Protein AF-0000000083488264 (afdb_homodimer)

Solvent-accessible surface area (backbone atoms only — not comparable to full-atom values): 29928 Å² total; per-residue (Å²): 132,65,59,27,63,70,56,50,51,28,53,45,51,52,58,43,69,66,60,75,58,80,75,72,92,52,69,61,76,48,50,75,44,52,62,57,32,46,48,51,18,62,54,69,72,48,65,68,34,66,75,39,62,84,47,58,63,70,56,42,50,49,51,51,51,52,48,45,49,69,71,66,48,46,90,81,53,87,66,70,84,68,60,66,72,44,42,74,70,40,37,52,58,52,48,47,51,53,49,50,52,49,50,48,50,41,70,47,38,80,83,45,80,75,73,65,79,78,48,56,68,72,42,26,43,48,49,28,50,50,48,50,51,48,68,75,24,57,82,52,40,70,83,43,47,64,56,55,50,41,39,78,64,67,68,79,62,86,64,77,70,74,76,69,78,74,76,78,72,79,82,68,83,74,73,78,73,75,76,78,72,85,69,72,82,66,76,66,79,82,69,70,89,60,86,74,72,64,89,78,58,78,85,41,51,44,55,53,52,59,66,31,60,68,46,44,44,50,30,47,50,50,50,38,52,52,47,50,52,50,36,53,54,50,54,52,51,44,52,53,49,52,49,51,45,54,58,65,72,95,131,65,58,27,64,69,57,49,51,28,53,45,51,54,57,45,69,66,61,76,60,81,78,70,92,52,69,61,78,48,49,76,43,52,63,57,31,46,48,53,16,62,54,69,73,47,64,70,34,67,76,41,60,85,48,58,63,71,56,42,49,48,52,51,52,52,48,46,48,69,70,66,47,47,91,80,52,88,66,70,83,67,60,66,72,45,41,76,70,39,37,52,55,51,49,48,51,55,50,50,52,51,50,47,48,41,71,48,39,80,83,44,78,74,74,65,79,79,47,56,68,71,41,25,41,47,49,28,51,51,48,49,51,47,70,73,26,58,84,52,41,69,82,44,46,64,56,55,48,42,39,79,64,67,67,80,62,88,66,78,72,77,77,71,81,74,79,77,70,80,81,68,83,73,74,76,74,75,77,77,71,87,68,71,82,68,76,68,76,86,68,69,89,61,86,75,71,63,91,76,58,78,86,42,51,45,54,53,51,58,65,32,60,67,46,43,45,50,28,47,52,49,51,38,52,52,47,50,53,51,36,53,53,51,54,51,52,41,53,53,49,54,50,51,46,52,57,67,73,95

Organism: NCBI:txid38772

Sequence (500 aa):
MSLHATRASALLAWVNSLKVDNPLSALSQLRDCSVFLKIIDKVHGSEEGQSVLQQPLSEKIEFIRSFLQKHCKHKSTMESPVSIPKLLEGEELELAKVTMLLLYHASMSTKSPRDWNEFEYKIQAELATVLKFVLDNEESLNENLEFFLQKKVPLSSSSISSTSSEEQSPVFSRQHKREVRFLELQKIASSSSMNSFLPGSPVSPMGDIMQTPQFQLRRLKKQLADERENRDELELELTENRKLITEKGQMSLHATRASALLAWVNSLKVDNPLSALSQLRDCSVFLKIIDKVHGSEEGQSVLQQPLSEKIEFIRSFLQKHCKHKSTMESPVSIPKLLEGEELELAKVTMLLLYHASMSTKSPRDWNEFEYKIQAELATVLKFVLDNEESLNENLEFFLQKKVPLSSSSISSTSSEEQSPVFSRQHKREVRFLELQKIASSSSMNSFLPGSPVSPMGDIMQTPQFQLRRLKKQLADERENRDELELELTENRKLITEKGQ

Radius of gyration: 28.64 Å; Cα contacts (8 Å, |Δi|>4): 451; chains: 2; bounding box: 101×76×54 Å

Nearest PDB structures (foldseek):
  6qja-assembly1_A  TM=9.517E-01  e=1.458E-13  Homo sapiens
  6qja-assembly2_B  TM=9.426E-01  e=5.459E-13  Homo sapiens
  6qja-assembly4_D  TM=8.830E-01  e=1.008E-12  Homo sapiens
  6qja-assembly3_C  TM=9.355E-01  e=1.064E-11  Homo sapiens
  6qja-assembly1_A  TM=9.522E-01  e=2.039E-13  Homo sapiens

InterPro domains:
  IPR036872 CH domain superfamily [G3DSA:1.10.418.10] (7-138)
  IPR048724 Nuclear mitotic apparatus protein 1, N-term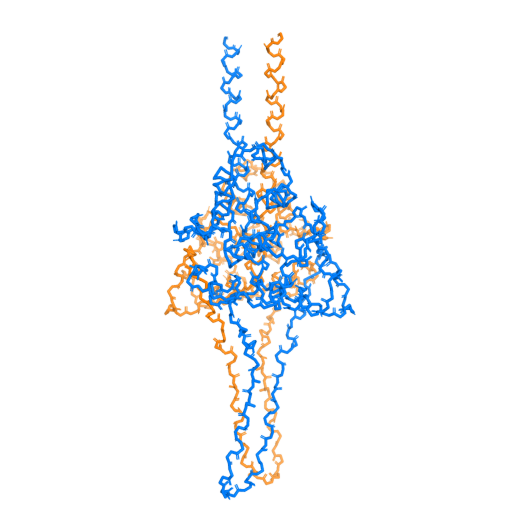inal hook domain [PF21670] (6-152)
  IPR048724 Nuclear mitotic apparatus protein 1, N-terminal hook domain [cd22224] (6-150)
  IPR051841 Microtubule and Golgi organization protein [PTHR18902] (95-248)

Foldseek 3Di:
DDFDPLLFVLLLVVLVVLVLDPRDDGLLVCLLVLSVLSLVCSLVVHCPSVVCNPPHSLSSVVVLQVVLCVQLADPPDPDGLADSVCSNVSPSLRSSSSSLSSLLSSLLGPVDDDDLVVDDQSSQLSNLVSNVVCLVQSVPCNVCVSVPRHDPPPPPPPPPVPPPPDDDDDPPPPPPPPPPPPPPDPDPDPDDDDPCPPPPDPCRSNNVSCPDPSNVVVSVVSVVVVVVVVVVVVVVVVVVVVVVVVVVVD/DDFDPLLFVLLLVVLVVLVLDPRDDGLLVCLLVLSVLSLVCSLVVHCPSVVCNPPHSLSSLVVLQVVLCVQLADPPDPDGLADSVCSNVSPSLRSSSSSLSSLLSSLLGPVDDDDLVVDDQSSLLSNLVSNVVCLVQSVPCNVCVSVPRHDPPPPPPPPPPPPCPPDDDDPPPPPPPPPPPPPDDPPDDPDDDDPPPPPPDDCRSNNVSCPDPSNVVVSVVSVVVVVVVVVVVVVVVVVVVVVVVVVVVD

pLDDT: mean 77.15, std 24.98, range [21.38, 98.06]

Structure (mmCIF, N/CA/C/O backbone):
data_AF-0000000083488264-model_v1
#
loop_
_entity.id
_entity.type
_entity.pdbx_description
1 polymer 'Nuclear mitotic apparatus protein 1 N-terminal hook domain-containing protein'
#
loop_
_atom_site.group_PDB
_atom_site.id
_atom_site.type_symbol
_atom_site.label_atom_id
_atom_site.label_alt_id
_atom_site.label_comp_id
_atom_site.label_asym_id
_atom_site.label_entity_id
_atom_site.label_seq_id
_atom_site.pdbx_PDB_ins_code
_atom_site.Cartn_x
_atom_site.Cartn_y
_atom_site.Cartn_z
_atom_site.occupancy
_atom_site.B_iso_or_equiv
_atom_site.auth_seq_id
_atom_site.auth_comp_id
_atom_site.auth_asym_id
_atom_site.auth_atom_id
_atom_site.pdbx_PDB_model_num
ATOM 1 N N . MET A 1 1 ? -11.328 -36.156 -9.07 1 55.62 1 MET A N 1
ATOM 2 C CA . MET A 1 1 ? -12.375 -35.219 -9.461 1 55.62 1 MET A CA 1
ATOM 3 C C . MET A 1 1 ? -11.812 -34.125 -10.367 1 55.62 1 MET A C 1
ATOM 5 O O . MET A 1 1 ? -10.656 -33.719 -10.227 1 55.62 1 MET A O 1
ATOM 9 N N . SER A 1 2 ? -12.438 -33.906 -11.555 1 75.88 2 SER A N 1
ATOM 10 C CA . SER A 1 2 ? -11.875 -33.344 -12.773 1 75.88 2 SER A CA 1
ATOM 11 C C . SER A 1 2 ? -11.93 -31.812 -12.75 1 75.88 2 SER A C 1
ATOM 13 O O . SER A 1 2 ? -12.789 -31.234 -12.086 1 75.88 2 SER A O 1
ATOM 15 N N . LEU A 1 3 ? -10.953 -31.219 -13.016 1 81.94 3 LEU A N 1
ATOM 16 C CA . LEU A 1 3 ? -10.789 -29.766 -13.195 1 81.94 3 LEU A CA 1
ATOM 17 C C . LEU A 1 3 ? -11.797 -29.234 -14.211 1 81.94 3 LEU A C 1
ATOM 19 O O . LEU A 1 3 ? -12.047 -29.875 -15.242 1 81.94 3 LEU A O 1
ATOM 23 N N . HIS A 1 4 ? -12.555 -28.219 -13.742 1 88.06 4 HIS A N 1
ATOM 24 C CA . HIS A 1 4 ? -13.5 -27.594 -14.664 1 88.06 4 HIS A CA 1
ATOM 25 C C . HIS A 1 4 ? -12.805 -27.156 -15.953 1 88.06 4 HIS A C 1
ATOM 27 O O . HIS A 1 4 ? -11.781 -26.469 -15.906 1 88.06 4 HIS A O 1
ATOM 33 N N . ALA A 1 5 ? -13.367 -27.516 -17.031 1 89.31 5 ALA A N 1
ATOM 34 C CA . ALA A 1 5 ? -12.719 -27.359 -18.344 1 89.31 5 ALA A CA 1
ATOM 35 C C . ALA A 1 5 ? -12.461 -25.891 -18.641 1 89.31 5 ALA A C 1
ATOM 37 O O . ALA A 1 5 ? -11.391 -25.531 -19.141 1 89.31 5 ALA A O 1
ATOM 38 N N . THR A 1 6 ? -13.453 -25.031 -18.406 1 91.5 6 THR A N 1
ATOM 39 C CA . THR A 1 6 ? -13.312 -23.609 -18.703 1 91.5 6 THR A CA 1
ATOM 40 C C . THR A 1 6 ? -12.203 -22.984 -17.859 1 91.5 6 THR A C 1
ATOM 42 O O . THR A 1 6 ? -11.422 -22.172 -18.359 1 91.5 6 THR A O 1
ATOM 45 N N . ARG A 1 7 ? -12.156 -23.375 -16.656 1 93.31 7 ARG A N 1
ATOM 46 C CA . ARG A 1 7 ? -11.109 -22.875 -15.773 1 93.31 7 ARG A CA 1
ATOM 47 C C . ARG A 1 7 ? -9.734 -23.359 -16.219 1 93.31 7 ARG A C 1
ATOM 49 O O . ARG A 1 7 ? -8.781 -22.578 -16.281 1 93.31 7 ARG A O 1
ATOM 56 N N . ALA A 1 8 ? -9.734 -24.641 -16.562 1 94.31 8 ALA A N 1
ATOM 57 C CA . ALA A 1 8 ? -8.477 -25.203 -17.047 1 94.31 8 ALA A CA 1
ATOM 58 C C . ALA A 1 8 ? -7.984 -24.453 -18.281 1 94.31 8 ALA A C 1
ATOM 60 O O . ALA A 1 8 ? -6.801 -24.125 -18.391 1 94.31 8 ALA A O 1
ATOM 61 N N . SER A 1 9 ? -8.898 -24.219 -19.172 1 95 9 SER A N 1
ATOM 62 C CA . SER A 1 9 ? -8.555 -23.531 -20.406 1 95 9 SER A CA 1
ATOM 63 C C . SER A 1 9 ? -8.039 -22.125 -20.141 1 95 9 SER A C 1
ATOM 65 O O . SER A 1 9 ? -7.078 -21.672 -20.781 1 95 9 SER A O 1
ATOM 67 N N . ALA A 1 10 ? -8.688 -21.391 -19.266 1 96.31 10 ALA A N 1
ATOM 68 C CA . ALA A 1 10 ? -8.273 -20.031 -18.938 1 96.31 10 ALA A CA 1
ATOM 69 C C . ALA A 1 10 ? -6.883 -20.016 -18.297 1 96.31 10 ALA A C 1
ATOM 71 O O . ALA A 1 10 ? -6.043 -19.188 -18.656 1 96.31 10 ALA A O 1
ATOM 72 N N . LEU A 1 11 ? -6.66 -20.922 -17.359 1 97.38 11 LEU A N 1
ATOM 73 C CA . LEU A 1 11 ? -5.359 -21.016 -16.719 1 97.38 11 LEU A CA 1
ATOM 74 C C . LEU A 1 11 ? -4.266 -21.328 -17.734 1 97.38 11 LEU A C 1
ATOM 76 O O . LEU A 1 11 ? -3.188 -20.734 -17.703 1 97.38 11 LEU A O 1
ATOM 80 N N . LEU A 1 12 ? -4.594 -22.266 -18.594 1 97.5 12 LEU A N 1
ATOM 81 C CA . LEU A 1 12 ? -3.643 -22.641 -19.641 1 97.5 12 LEU A CA 1
ATOM 82 C C . LEU A 1 12 ? -3.328 -21.453 -20.547 1 97.5 12 LEU A C 1
ATOM 84 O O . LEU A 1 12 ? -2.174 -21.234 -20.922 1 97.5 12 LEU A O 1
ATOM 88 N N . ALA A 1 13 ? -4.336 -20.719 -20.922 1 96.94 13 ALA A N 1
ATOM 89 C CA . ALA A 1 13 ? -4.137 -19.516 -21.75 1 96.94 13 ALA A CA 1
ATOM 90 C C . ALA A 1 13 ? -3.172 -18.547 -21.078 1 96.94 13 ALA A C 1
ATOM 92 O O . ALA A 1 13 ? -2.316 -17.953 -21.734 1 96.94 13 ALA A O 1
ATOM 93 N N . TRP A 1 14 ? -3.326 -18.359 -19.797 1 96.69 14 TRP A N 1
ATOM 94 C CA . TRP A 1 14 ? -2.426 -17.484 -19.062 1 96.69 14 TRP A CA 1
ATOM 95 C C . TRP A 1 14 ? -0.993 -18 -19.109 1 96.69 14 TRP A C 1
ATOM 97 O O . TRP A 1 14 ? -0.066 -17.234 -19.422 1 96.69 14 TRP A O 1
ATOM 107 N N . VAL A 1 15 ? -0.815 -19.281 -18.844 1 97.31 15 VAL A N 1
ATOM 108 C CA . VAL A 1 15 ? 0.515 -19.875 -18.844 1 97.31 15 VAL A CA 1
ATOM 109 C C . VAL A 1 15 ? 1.169 -19.656 -20.219 1 97.31 15 VAL A C 1
ATOM 111 O O . VAL A 1 15 ? 2.311 -19.188 -20.297 1 97.31 15 VAL A O 1
ATOM 114 N N . ASN A 1 16 ? 0.429 -19.953 -21.266 1 97 16 ASN A N 1
ATOM 115 C CA . ASN A 1 16 ? 0.958 -19.828 -22.609 1 97 16 ASN A CA 1
ATOM 116 C C . ASN A 1 16 ? 1.268 -18.391 -22.969 1 97 16 ASN A C 1
ATOM 118 O O . ASN A 1 16 ? 2.186 -18.109 -23.75 1 97 16 ASN A O 1
ATOM 122 N N . SER A 1 17 ? 0.554 -17.469 -22.438 1 95.12 17 SER A N 1
ATOM 123 C CA . SER A 1 17 ? 0.74 -16.047 -22.734 1 95.12 17 SER A CA 1
ATOM 124 C C . SER A 1 17 ? 2.08 -15.539 -22.219 1 95.12 17 SER A C 1
ATOM 126 O O . SER A 1 17 ? 2.58 -14.508 -22.672 1 95.12 17 SER A O 1
ATOM 128 N N . LEU A 1 18 ? 2.635 -16.156 -21.188 1 94 18 LEU A N 1
ATOM 129 C CA . LEU A 1 18 ? 3.895 -15.727 -20.594 1 94 18 LEU A CA 1
ATOM 130 C C . LEU A 1 18 ? 5.07 -16.047 -21.5 1 94 18 LEU A C 1
ATOM 132 O O . LEU A 1 18 ? 6.164 -15.508 -21.328 1 94 18 LEU A O 1
ATOM 136 N N . LYS A 1 19 ? 4.883 -17 -22.453 1 94.62 19 LYS A N 1
ATOM 137 C CA . LYS A 1 19 ? 5.848 -17.359 -23.484 1 94.62 19 LYS A CA 1
ATOM 138 C C . LYS A 1 19 ? 7.184 -17.781 -22.875 1 94.62 19 LYS A C 1
ATOM 140 O O . LYS A 1 19 ? 8.242 -17.391 -23.359 1 94.62 19 LYS A O 1
ATOM 145 N N . VAL A 1 20 ? 7.074 -18.51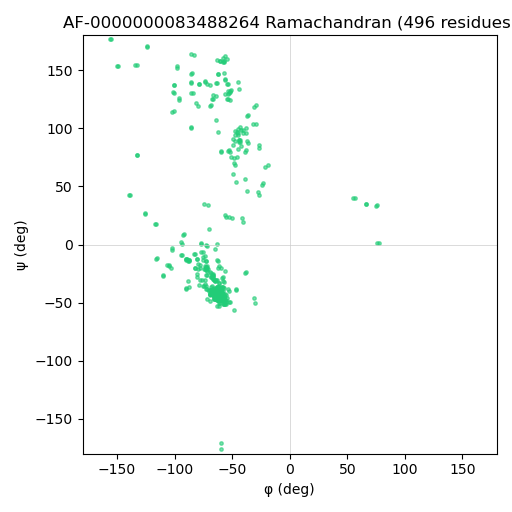6 -21.781 1 95.38 20 VAL A N 1
ATOM 146 C CA . VAL A 1 20 ? 8.289 -18.953 -21.094 1 95.38 20 VAL A CA 1
ATOM 147 C C . VAL A 1 20 ? 8.75 -20.297 -21.656 1 95.38 20 VAL A C 1
ATOM 149 O O . VAL A 1 20 ? 9.867 -20.734 -21.391 1 95.38 20 VAL A O 1
ATOM 152 N N . ASP A 1 21 ? 8 -20.984 -22.406 1 96.31 21 ASP A N 1
ATOM 153 C CA . ASP A 1 21 ? 8.266 -22.25 -23.062 1 96.31 21 ASP A CA 1
ATOM 154 C C . ASP A 1 21 ? 7.371 -22.438 -24.281 1 96.31 21 ASP A C 1
ATOM 156 O O . ASP A 1 21 ? 6.555 -21.562 -24.594 1 96.31 21 ASP A O 1
ATOM 160 N N . ASN A 1 22 ? 7.562 -23.547 -25.031 1 96.81 22 ASN A N 1
ATOM 161 C CA . ASN A 1 22 ? 6.637 -23.859 -26.109 1 96.81 22 ASN A CA 1
ATOM 162 C C . ASN A 1 22 ? 5.199 -23.953 -25.594 1 96.81 22 ASN A C 1
ATOM 164 O O . ASN A 1 22 ? 4.957 -24.391 -24.469 1 96.81 22 ASN A O 1
ATOM 168 N N . PRO A 1 23 ? 4.285 -23.469 -26.391 1 97.25 23 PRO A N 1
ATOM 169 C CA . PRO A 1 23 ? 2.883 -23.5 -25.969 1 97.25 23 PRO A CA 1
ATOM 170 C C . PRO A 1 23 ? 2.422 -24.906 -25.562 1 97.25 23 PRO A C 1
ATOM 172 O O . PRO A 1 23 ? 2.775 -25.891 -26.219 1 97.25 23 PRO A O 1
ATOM 175 N N . LEU A 1 24 ? 1.702 -24.891 -24.531 1 97.75 24 LEU A N 1
ATOM 176 C CA . LEU A 1 24 ? 1.146 -26.141 -24.016 1 97.75 24 LEU A CA 1
ATOM 177 C C . LEU A 1 24 ? -0.295 -26.328 -24.484 1 97.75 24 LEU A C 1
ATOM 179 O O . LEU A 1 24 ? -0.987 -25.359 -24.781 1 97.75 24 LEU A O 1
ATOM 183 N N . SER A 1 25 ? -0.739 -27.594 -24.562 1 96.81 25 SER A N 1
ATOM 184 C CA . SER A 1 25 ? -2.104 -27.891 -24.984 1 96.81 25 SER A CA 1
ATOM 185 C C . SER A 1 25 ? -2.955 -28.344 -23.797 1 96.81 25 SER A C 1
ATOM 187 O O . SER A 1 25 ? -4.184 -28.375 -23.891 1 96.81 25 SER A O 1
ATOM 189 N N . ALA A 1 26 ? -2.311 -28.734 -22.719 1 96.19 26 ALA A N 1
ATOM 190 C CA . ALA A 1 26 ? -3.004 -29.203 -21.531 1 96.19 26 ALA A CA 1
ATOM 191 C C . ALA A 1 26 ? -2.201 -28.875 -20.266 1 96.19 26 ALA A C 1
ATOM 193 O O . ALA A 1 26 ? -0.971 -28.812 -20.312 1 96.19 26 ALA A O 1
ATOM 194 N N . LEU A 1 27 ? -2.904 -28.734 -19.125 1 96.5 27 LEU A N 1
ATOM 195 C CA . LEU A 1 27 ? -2.242 -28.438 -17.859 1 96.5 27 LEU A CA 1
ATOM 196 C C . LEU A 1 27 ? -1.378 -29.594 -17.406 1 96.5 27 LEU A C 1
ATOM 198 O O . LEU A 1 27 ? -0.384 -29.406 -16.703 1 96.5 27 LEU A O 1
ATOM 202 N N . SER A 1 28 ? -1.762 -30.812 -17.844 1 95.94 28 SER A N 1
ATOM 203 C CA . SER A 1 28 ? -1.017 -32 -17.469 1 95.94 28 SER A CA 1
ATOM 204 C C . SER A 1 28 ? 0.43 -31.938 -17.938 1 95.94 28 SER A C 1
ATOM 206 O O . SER A 1 28 ? 1.304 -32.625 -17.406 1 95.94 28 SER A O 1
ATOM 208 N N . GLN A 1 29 ? 0.697 -31.078 -18.938 1 97.12 29 GLN A N 1
ATOM 209 C CA . GLN A 1 29 ? 2.041 -30.953 -19.484 1 97.12 29 GLN A CA 1
ATOM 210 C C . GLN A 1 29 ? 2.941 -30.141 -18.562 1 97.12 29 GLN A C 1
ATOM 212 O O . GLN A 1 29 ? 4.141 -30.016 -18.812 1 97.12 29 GLN A O 1
ATOM 217 N N . LEU A 1 30 ? 2.348 -29.703 -17.406 1 98 30 LEU A N 1
ATOM 218 C CA . LEU A 1 30 ? 3.121 -28.969 -16.422 1 98 30 LEU A CA 1
ATOM 219 C C . LEU A 1 30 ? 3.695 -29.922 -15.367 1 98 30 LEU A C 1
ATOM 221 O O . LEU A 1 30 ? 4.316 -29.484 -14.398 1 98 30 LEU A O 1
ATOM 225 N N . ARG A 1 31 ? 3.592 -31.219 -15.539 1 96.44 31 ARG A N 1
ATOM 226 C CA . ARG A 1 31 ? 3.863 -32.219 -14.523 1 96.44 31 ARG A CA 1
ATOM 227 C C . ARG A 1 31 ? 5.348 -32.281 -14.172 1 96.44 31 ARG A C 1
ATOM 229 O O . ARG A 1 31 ? 5.719 -32.688 -13.078 1 96.44 31 ARG A O 1
ATOM 236 N N . ASP A 1 32 ? 6.219 -31.922 -15.117 1 96.31 32 ASP A N 1
ATOM 237 C CA . ASP A 1 32 ? 7.637 -31.969 -14.781 1 96.31 32 ASP A CA 1
ATOM 238 C C . ASP A 1 32 ? 8.07 -30.703 -14.031 1 96.31 32 ASP A C 1
ATOM 240 O O . ASP A 1 32 ? 9.227 -30.578 -13.648 1 96.31 32 ASP A O 1
ATOM 244 N N . CYS A 1 33 ? 7.223 -29.625 -13.891 1 97.62 33 CYS A N 1
ATOM 245 C CA . CYS A 1 33 ? 7.336 -28.438 -13.039 1 97.62 33 CYS A CA 1
ATOM 246 C C . CYS A 1 33 ? 8.352 -27.453 -13.609 1 97.62 33 CYS A C 1
ATOM 248 O O . CYS A 1 33 ? 8.609 -26.422 -13.008 1 97.62 33 CYS A O 1
ATOM 250 N N . SER A 1 34 ? 8.922 -27.781 -14.734 1 97.38 34 SER A N 1
ATOM 251 C CA . SER A 1 34 ? 9.922 -26.891 -15.312 1 97.38 34 SER A CA 1
ATOM 252 C C . SER A 1 34 ? 9.312 -25.547 -15.695 1 97.38 34 SER A C 1
ATOM 254 O O . SER A 1 34 ? 9.898 -24.5 -15.43 1 97.38 34 SER A O 1
ATOM 256 N N . VAL A 1 35 ? 8.164 -25.609 -16.297 1 97.81 35 VAL A N 1
ATOM 257 C CA . VAL A 1 35 ? 7.496 -24.391 -16.734 1 97.81 35 VAL A CA 1
ATOM 258 C C . VAL A 1 35 ? 7.18 -23.516 -15.516 1 97.81 35 VAL A C 1
ATOM 260 O O . VAL A 1 35 ? 7.297 -22.281 -15.586 1 97.81 35 VAL A O 1
ATOM 263 N N . PHE A 1 36 ? 6.77 -24.109 -14.375 1 98.06 36 PHE A N 1
ATOM 264 C CA . PHE A 1 36 ? 6.504 -23.344 -13.164 1 98.06 36 PHE A CA 1
ATOM 265 C C . PHE A 1 36 ? 7.742 -22.562 -12.734 1 98.06 36 PHE A C 1
ATOM 267 O O . PHE A 1 36 ? 7.645 -21.406 -12.328 1 98.06 36 PHE A O 1
ATOM 274 N N . LEU A 1 37 ? 8.875 -23.172 -12.789 1 97.62 37 LEU A N 1
ATOM 275 C CA . LEU A 1 37 ? 10.117 -22.531 -12.398 1 97.62 37 LEU A CA 1
ATOM 276 C C . LEU A 1 37 ? 10.414 -21.328 -13.297 1 97.62 37 LEU A C 1
ATOM 278 O O . LEU A 1 37 ? 10.82 -20.266 -12.82 1 97.62 37 LEU A O 1
ATOM 282 N N . LYS A 1 38 ? 10.203 -21.562 -14.555 1 96.69 38 LYS A N 1
ATOM 283 C CA . LYS A 1 38 ? 10.43 -20.469 -15.508 1 96.69 38 LYS A CA 1
ATOM 284 C C . LYS A 1 38 ? 9.461 -19.312 -15.266 1 96.69 38 LYS A C 1
ATOM 286 O O . LYS A 1 38 ? 9.836 -18.156 -15.406 1 96.69 38 LYS A O 1
ATOM 291 N N . ILE A 1 39 ? 8.219 -19.641 -14.93 1 95.69 39 ILE A N 1
ATOM 292 C CA . ILE A 1 39 ? 7.227 -18.625 -14.609 1 95.69 39 ILE A CA 1
ATOM 293 C C . ILE A 1 39 ? 7.68 -17.828 -13.383 1 95.69 39 ILE A C 1
ATOM 295 O O . ILE A 1 39 ? 7.617 -16.594 -13.375 1 95.69 39 ILE A O 1
ATOM 299 N N . ILE A 1 40 ? 8.086 -18.516 -12.352 1 94.56 40 ILE A N 1
ATOM 300 C CA . ILE A 1 40 ? 8.539 -17.875 -11.117 1 94.56 40 ILE A CA 1
ATOM 301 C C . ILE A 1 40 ? 9.688 -16.922 -11.422 1 94.56 40 ILE A C 1
ATOM 303 O O . ILE A 1 40 ? 9.703 -15.781 -10.938 1 94.56 40 ILE A O 1
ATOM 307 N N . ASP A 1 41 ? 10.609 -17.375 -12.242 1 93.31 41 ASP A N 1
ATOM 308 C CA . ASP A 1 41 ? 11.742 -16.531 -12.617 1 93.31 41 ASP A CA 1
ATOM 309 C C . ASP A 1 41 ? 11.281 -15.273 -13.344 1 93.31 41 ASP A C 1
ATOM 311 O O . ASP A 1 41 ? 11.773 -14.172 -13.07 1 93.31 41 ASP A O 1
ATOM 315 N N . LYS A 1 42 ? 10.352 -15.461 -14.234 1 90.62 42 LYS A N 1
ATOM 316 C CA . LYS A 1 42 ? 9.852 -14.336 -15.023 1 90.62 42 LYS A CA 1
ATOM 317 C C . LYS A 1 42 ? 9.125 -13.328 -14.133 1 90.62 42 LYS A C 1
ATOM 319 O O . LYS A 1 42 ? 9.352 -12.125 -14.242 1 90.62 42 LYS A O 1
ATOM 324 N N . VAL A 1 43 ? 8.258 -13.828 -13.289 1 87.19 43 VAL A N 1
ATOM 325 C CA . VAL A 1 43 ? 7.406 -12.984 -12.453 1 87.19 43 VAL A CA 1
ATOM 326 C C . VAL A 1 43 ? 8.266 -12.258 -11.422 1 87.19 43 VAL A C 1
ATOM 328 O O . VAL A 1 43 ? 8.016 -11.086 -11.109 1 87.19 43 VAL A O 1
ATOM 331 N N . HIS A 1 44 ? 9.188 -12.844 -10.852 1 84 44 HIS A N 1
ATOM 332 C CA . HIS A 1 44 ? 10.023 -12.281 -9.797 1 84 44 HIS A CA 1
ATOM 333 C C . HIS A 1 44 ? 11.227 -11.547 -10.375 1 84 44 HIS A C 1
ATOM 335 O O . HIS A 1 44 ? 11.883 -10.766 -9.68 1 84 44 HIS A O 1
ATOM 341 N N . GLY A 1 45 ? 11.516 -11.742 -11.633 1 82.12 45 GLY A N 1
ATOM 342 C CA . GLY A 1 45 ? 12.703 -11.148 -12.219 1 82.12 45 GLY A CA 1
ATOM 343 C C . GLY A 1 45 ? 13.992 -11.711 -11.641 1 82.12 45 GLY A C 1
ATOM 344 O O . GLY A 1 45 ? 14.906 -10.953 -11.297 1 82.12 45 GLY A O 1
ATOM 345 N N . SER A 1 46 ? 13.922 -12.938 -11.352 1 83.69 46 SER A N 1
ATOM 346 C CA . SER A 1 46 ? 15.086 -13.617 -10.781 1 83.69 46 SER A CA 1
ATOM 347 C C . SER A 1 46 ? 15.477 -14.836 -11.617 1 83.69 46 SER A C 1
ATOM 349 O O . SER A 1 46 ? 14.789 -15.188 -12.57 1 83.69 46 SER A O 1
ATOM 351 N N . GLU A 1 47 ? 16.656 -15.398 -11.281 1 89.25 47 GLU A N 1
ATOM 352 C CA . GLU A 1 47 ? 17.109 -16.625 -11.945 1 89.25 47 GLU A CA 1
ATOM 353 C C . GLU A 1 47 ? 17.219 -17.781 -10.961 1 89.25 47 GLU A C 1
ATOM 355 O O . GLU A 1 47 ? 17.891 -18.781 -11.242 1 89.25 47 GLU A O 1
ATOM 360 N N . GLU A 1 48 ? 16.656 -17.656 -9.945 1 87.19 48 GLU A N 1
ATOM 361 C CA . GLU A 1 48 ? 16.75 -18.672 -8.906 1 87.19 48 GLU A CA 1
ATOM 362 C C . GLU A 1 48 ? 16.172 -20.016 -9.383 1 87.19 48 GLU A C 1
ATOM 364 O O . GLU A 1 48 ? 16.672 -21.078 -9.031 1 87.19 48 GLU A O 1
ATOM 369 N N . GLY A 1 49 ? 15.148 -19.953 -10.148 1 90.19 49 GLY A N 1
ATOM 370 C CA . GLY A 1 49 ? 14.531 -21.156 -10.664 1 90.19 49 GLY A CA 1
ATOM 371 C C . GLY A 1 49 ? 15.422 -21.922 -11.633 1 90.19 49 GLY A C 1
ATOM 372 O O . GLY A 1 49 ? 15.328 -23.141 -11.75 1 90.19 49 GLY A O 1
ATOM 373 N N . GLN A 1 50 ? 16.297 -21.188 -12.359 1 90.62 50 GLN A N 1
ATOM 374 C CA . GLN A 1 50 ? 17.188 -21.797 -13.336 1 90.62 50 GLN A CA 1
ATOM 375 C C . GLN A 1 50 ? 18.156 -22.766 -12.672 1 90.62 50 GLN A C 1
ATOM 377 O O . GLN A 1 50 ? 18.516 -23.797 -13.25 1 90.62 50 GLN A O 1
ATOM 382 N N . SER A 1 51 ? 18.484 -22.469 -11.422 1 91.06 51 SER A N 1
ATOM 383 C CA . SER A 1 51 ? 19.438 -23.312 -10.703 1 91.06 51 SER A CA 1
ATOM 384 C C . SER A 1 51 ? 18.797 -24.641 -10.32 1 91.06 51 SER A C 1
ATOM 386 O O . SER A 1 51 ? 19.516 -25.625 -10.109 1 91.06 51 SER A O 1
ATOM 388 N N . VAL A 1 52 ? 17.516 -24.688 -10.258 1 95.5 52 VAL A N 1
ATOM 389 C CA . VAL A 1 52 ? 16.797 -25.875 -9.805 1 95.5 52 VAL A CA 1
ATOM 390 C C . VAL A 1 52 ? 16.234 -26.625 -11.008 1 95.5 52 VAL A C 1
ATOM 392 O O . VAL A 1 52 ? 15.766 -27.766 -10.875 1 95.5 52 VAL A O 1
ATOM 395 N N . LEU A 1 53 ? 16.344 -26.156 -12.195 1 94.62 53 LEU A N 1
ATOM 396 C CA . LEU A 1 53 ? 15.742 -26.719 -13.398 1 94.62 53 LEU A CA 1
ATOM 397 C C . LEU A 1 53 ? 16.328 -28.078 -13.703 1 94.62 53 LEU A C 1
ATOM 399 O O . LEU A 1 53 ? 15.633 -28.969 -14.219 1 94.62 53 LEU A O 1
ATOM 403 N N . GLN A 1 54 ? 17.656 -28.328 -13.344 1 93.5 54 GLN A N 1
ATOM 404 C CA . GLN A 1 54 ? 18.328 -29.578 -13.664 1 93.5 54 GLN A CA 1
ATOM 405 C C . GLN A 1 54 ? 18.234 -30.562 -12.508 1 93.5 54 GLN A C 1
ATOM 407 O O . GLN A 1 54 ? 18.688 -31.703 -12.617 1 93.5 54 GLN A O 1
ATOM 412 N N . GLN A 1 55 ? 17.562 -30.219 -11.453 1 95.56 55 GLN A N 1
ATOM 413 C CA . GLN A 1 55 ? 17.422 -31.062 -10.273 1 95.56 55 GLN A CA 1
ATOM 414 C C . GLN A 1 55 ? 16.266 -32.031 -10.438 1 95.56 55 GLN A C 1
ATOM 416 O O . GLN A 1 55 ? 15.438 -31.891 -11.336 1 95.56 55 GLN A O 1
ATOM 421 N N . PRO A 1 56 ? 16.266 -33.062 -9.578 1 96.81 56 PRO A N 1
ATOM 422 C CA . PRO A 1 56 ? 15.156 -34 -9.609 1 96.81 56 PRO A CA 1
ATOM 423 C C . PRO A 1 56 ? 13.812 -33.344 -9.312 1 96.81 56 PRO A C 1
ATOM 425 O O . PRO A 1 56 ? 13.773 -32.25 -8.734 1 96.81 56 PRO A O 1
ATOM 428 N N . LEU A 1 57 ? 12.75 -34 -9.766 1 97.44 57 LEU A N 1
ATOM 429 C CA . LEU A 1 57 ? 11.398 -33.469 -9.633 1 97.44 57 LEU A CA 1
ATOM 430 C C . LEU A 1 57 ? 11.094 -33.094 -8.188 1 97.44 57 LEU A C 1
ATOM 432 O O . LEU A 1 57 ? 10.438 -32.094 -7.918 1 97.44 57 LEU A O 1
ATOM 436 N N . SER A 1 58 ? 11.539 -33.906 -7.254 1 96.75 58 SER A N 1
ATOM 437 C CA . SER A 1 58 ? 11.281 -33.656 -5.836 1 96.75 58 SER A CA 1
ATOM 438 C C . SER A 1 58 ? 11.852 -32.312 -5.398 1 96.75 58 SER A C 1
ATOM 440 O O . SER A 1 58 ? 11.219 -31.594 -4.633 1 96.75 58 SER A O 1
ATOM 442 N N . GLU A 1 59 ? 12.969 -31.969 -5.855 1 96.69 59 GLU A N 1
ATOM 443 C CA . GLU A 1 59 ? 13.602 -30.688 -5.512 1 96.69 59 GLU A CA 1
ATOM 444 C C . GLU A 1 59 ? 12.891 -29.516 -6.18 1 96.69 59 GLU A C 1
ATOM 446 O O . GLU A 1 59 ? 12.766 -28.438 -5.59 1 96.69 59 GLU A O 1
ATOM 451 N N . LYS A 1 60 ? 12.461 -29.719 -7.395 1 97.62 60 LYS A N 1
ATOM 452 C CA . LYS A 1 60 ? 11.703 -28.688 -8.094 1 97.62 60 LYS A CA 1
ATOM 453 C C . LYS A 1 60 ? 10.414 -28.359 -7.344 1 97.62 60 LYS A C 1
ATOM 455 O O . LYS A 1 60 ? 10.102 -27.188 -7.133 1 97.62 60 LYS A O 1
ATOM 460 N N . ILE A 1 61 ? 9.742 -29.375 -6.902 1 97.31 61 ILE A N 1
ATOM 461 C CA . ILE A 1 61 ? 8.477 -29.203 -6.199 1 97.31 61 ILE A CA 1
ATOM 462 C C . ILE A 1 61 ? 8.711 -28.5 -4.871 1 97.31 61 ILE A C 1
ATOM 464 O O . ILE A 1 61 ? 7.93 -27.625 -4.488 1 97.31 61 ILE A O 1
ATOM 468 N N . GLU A 1 62 ? 9.773 -28.859 -4.246 1 95.5 62 GLU A N 1
ATOM 469 C CA . GLU A 1 62 ? 10.094 -28.203 -2.98 1 95.5 62 GLU A CA 1
ATOM 470 C C . GLU A 1 62 ? 10.367 -26.719 -3.189 1 95.5 62 GLU A C 1
ATOM 472 O O . GLU A 1 62 ? 9.961 -25.875 -2.377 1 95.5 62 GLU A O 1
ATOM 477 N N . PHE A 1 63 ? 11.047 -26.422 -4.141 1 95.56 63 PHE A N 1
ATOM 478 C CA . PHE A 1 63 ? 11.305 -25.016 -4.469 1 95.56 63 PHE A CA 1
ATOM 479 C C . PHE A 1 63 ? 10 -24.266 -4.695 1 95.56 63 PHE A C 1
ATOM 481 O O . PHE A 1 63 ? 9.812 -23.172 -4.164 1 95.56 63 PHE A O 1
ATOM 488 N N . ILE A 1 64 ? 9.148 -24.859 -5.484 1 95.44 64 ILE A N 1
ATOM 489 C CA . ILE A 1 64 ? 7.863 -24.25 -5.812 1 95.44 64 ILE A CA 1
ATOM 490 C C . ILE A 1 64 ? 7.039 -24.062 -4.543 1 95.44 64 ILE A C 1
ATOM 492 O O . ILE A 1 64 ? 6.473 -23 -4.312 1 95.44 64 ILE A O 1
ATOM 496 N N . ARG A 1 65 ? 6.988 -25.125 -3.764 1 93 65 ARG A N 1
ATOM 497 C CA . ARG A 1 65 ? 6.254 -25.062 -2.506 1 93 65 ARG A CA 1
ATOM 498 C C . ARG A 1 65 ? 6.777 -23.938 -1.619 1 93 65 ARG A C 1
ATOM 500 O O . ARG A 1 65 ? 5.992 -23.172 -1.056 1 93 65 ARG A O 1
ATOM 507 N N . SER A 1 66 ? 8.031 -23.797 -1.49 1 90.12 66 SER A N 1
ATOM 508 C CA . SER A 1 66 ? 8.648 -22.766 -0.663 1 90.12 66 SER A CA 1
ATOM 509 C C . SER A 1 66 ? 8.336 -21.375 -1.192 1 90.12 66 SER A C 1
ATOM 511 O O . SER A 1 66 ? 8.062 -20.453 -0.416 1 90.12 66 SER A O 1
ATOM 513 N N . PHE A 1 67 ? 8.359 -21.266 -2.422 1 90.88 67 PHE A N 1
ATOM 514 C CA . PHE A 1 67 ? 8.039 -19.984 -3.057 1 90.88 67 PHE A CA 1
ATOM 515 C C . PHE A 1 67 ? 6.609 -19.562 -2.738 1 90.88 67 PHE A C 1
ATOM 517 O O . PHE A 1 67 ? 6.367 -18.422 -2.34 1 90.88 67 PHE A O 1
ATOM 524 N N . LEU A 1 68 ? 5.719 -20.469 -3 1 89.94 68 LEU A N 1
ATOM 525 C CA . LEU A 1 68 ? 4.305 -20.172 -2.789 1 89.94 68 LEU A CA 1
ATOM 526 C C . LEU A 1 68 ? 4.023 -19.875 -1.32 1 89.94 68 LEU A C 1
ATOM 528 O O . LEU A 1 68 ? 3.23 -18.984 -1.004 1 89.94 68 LEU A O 1
ATOM 532 N N . GLN A 1 69 ? 4.672 -20.578 -0.492 1 85.12 69 GLN A N 1
ATOM 533 C CA . GLN A 1 69 ? 4.516 -20.359 0.941 1 85.12 69 GLN A CA 1
ATOM 534 C C . GLN A 1 69 ? 5.02 -18.969 1.34 1 85.12 69 GLN A C 1
ATOM 536 O O . GLN A 1 69 ? 4.402 -18.297 2.166 1 85.12 69 GLN A O 1
ATOM 541 N N . LYS A 1 70 ? 6.039 -18.594 0.755 1 81.38 70 LYS A N 1
ATOM 542 C CA . LYS A 1 70 ? 6.652 -17.312 1.089 1 81.38 70 LYS A CA 1
ATOM 543 C C . LYS A 1 70 ? 5.844 -16.141 0.522 1 81.38 70 LYS A C 1
ATOM 545 O O . LYS A 1 70 ? 5.715 -15.102 1.163 1 81.38 70 LYS A O 1
ATOM 550 N N . HIS A 1 71 ? 5.305 -16.344 -0.601 1 80.5 71 HIS A N 1
ATOM 551 C CA . HIS A 1 71 ? 4.785 -15.195 -1.329 1 80.5 71 HIS A CA 1
ATOM 552 C C . HIS A 1 71 ? 3.262 -15.211 -1.376 1 80.5 71 HIS A C 1
ATOM 554 O O . HIS A 1 71 ? 2.635 -14.188 -1.661 1 80.5 71 HIS A O 1
ATOM 560 N N . CYS A 1 72 ? 2.631 -16.312 -1.299 1 71.5 72 CYS A N 1
ATOM 561 C CA . CYS A 1 72 ? 1.181 -16.391 -1.439 1 71.5 72 CYS A CA 1
ATOM 562 C C . CYS A 1 72 ? 0.513 -16.609 -0.085 1 71.5 72 CYS A C 1
ATOM 564 O O . CYS A 1 72 ? -0.715 -16.562 0.018 1 71.5 72 CYS A O 1
ATOM 566 N N . LYS A 1 73 ? 1.25 -17.047 0.901 1 62.5 73 LYS A N 1
ATOM 567 C CA . LYS A 1 73 ? 0.631 -17.328 2.191 1 62.5 73 LYS A CA 1
ATOM 568 C C . LYS A 1 73 ? 0.449 -16.062 3.012 1 62.5 73 LYS A C 1
ATOM 570 O O . LYS A 1 73 ? 1.35 -15.219 3.072 1 62.5 73 LYS A O 1
ATOM 575 N N . HIS A 1 74 ? -0.88 -15.938 3.285 1 57.34 74 HIS A N 1
ATOM 576 C CA . HIS A 1 74 ? -1.137 -14.938 4.312 1 57.34 74 HIS A CA 1
ATOM 577 C C . HIS A 1 74 ? -0.738 -15.445 5.691 1 57.34 74 HIS A C 1
ATOM 579 O O . HIS A 1 74 ? -0.697 -16.656 5.922 1 57.34 74 HIS A O 1
ATOM 585 N N . LYS A 1 75 ? -0.188 -14.656 6.449 1 56.25 75 LYS A N 1
ATOM 586 C CA . LYS A 1 75 ? 0.435 -14.898 7.746 1 56.25 75 LYS A CA 1
ATOM 587 C C . LYS A 1 75 ? -0.362 -15.914 8.555 1 56.25 75 LYS A C 1
ATOM 589 O O . LYS A 1 75 ? 0.207 -16.672 9.352 1 56.25 75 LYS A O 1
ATOM 594 N N . SER A 1 76 ? -1.672 -16.109 8.336 1 53.75 76 SER A N 1
ATOM 595 C CA . SER A 1 76 ? -2.377 -16.812 9.398 1 53.75 76 SER A CA 1
ATOM 596 C C . SER A 1 76 ? -2.316 -18.328 9.195 1 53.75 76 SER A C 1
ATOM 598 O O . SER A 1 76 ? -2.521 -19.094 10.141 1 53.75 76 SER A O 1
ATOM 600 N N . THR A 1 77 ? -2.277 -18.75 7.93 1 58.69 77 THR A N 1
ATOM 601 C CA . THR A 1 77 ? -2.424 -20.188 7.832 1 58.69 77 THR A CA 1
ATOM 602 C C . THR A 1 77 ? -1.069 -20.859 7.594 1 58.69 77 THR A C 1
ATOM 604 O O . THR A 1 77 ? -0.262 -20.359 6.805 1 58.69 77 THR A O 1
ATOM 607 N N . MET A 1 78 ? -0.59 -21.641 8.547 1 58.75 78 MET A N 1
ATOM 608 C CA . MET A 1 78 ? 0.646 -22.422 8.523 1 58.75 78 MET A CA 1
ATOM 609 C C . MET A 1 78 ? 0.595 -23.484 7.434 1 58.75 78 MET A C 1
ATOM 611 O O . MET A 1 78 ? 1.623 -24.062 7.074 1 58.75 78 MET A O 1
ATOM 615 N N . GLU A 1 79 ? -0.553 -23.719 6.906 1 68.62 79 GLU A N 1
ATOM 616 C CA . GLU A 1 79 ? -0.605 -24.875 6.016 1 68.62 79 GLU A CA 1
ATOM 617 C C . GLU A 1 79 ? -0.195 -24.5 4.598 1 68.62 79 GLU A C 1
ATOM 619 O O . GLU A 1 79 ? -0.502 -23.406 4.129 1 68.62 79 GLU A O 1
ATOM 624 N N . SER A 1 80 ? 0.575 -25.453 4.051 1 74.31 80 SER A N 1
ATOM 625 C CA . SER A 1 80 ? 1.02 -25.281 2.672 1 74.31 80 SER A CA 1
ATOM 626 C C . SER A 1 80 ? -0.162 -25.266 1.709 1 74.31 80 SER A C 1
ATOM 628 O O . SER A 1 80 ? -1.101 -26.047 1.856 1 74.31 80 SER A O 1
ATOM 630 N N . PRO A 1 81 ? -0.108 -24.422 0.782 1 78.56 81 PRO A N 1
ATOM 631 C CA . PRO A 1 81 ? -1.221 -24.312 -0.166 1 78.56 81 PRO A CA 1
ATOM 632 C C . PRO A 1 81 ? -1.274 -25.484 -1.143 1 78.56 81 PRO A C 1
ATOM 634 O O . PRO A 1 81 ? -2.301 -25.703 -1.793 1 78.56 81 PRO A O 1
ATOM 637 N N . VAL A 1 82 ? -0.184 -26.25 -1.189 1 87.94 82 VAL A N 1
ATOM 638 C CA . VAL A 1 82 ? -0.178 -27.312 -2.18 1 87.94 82 VAL A CA 1
ATOM 639 C C . VAL A 1 82 ? 0.315 -28.609 -1.539 1 87.94 82 VAL A C 1
ATOM 641 O O . VAL A 1 82 ? 1.037 -28.578 -0.54 1 87.94 82 VAL A O 1
ATOM 644 N N . SER A 1 83 ? -0.11 -29.781 -2.127 1 91.19 83 SER A N 1
ATOM 645 C CA . SER A 1 83 ? 0.271 -31.125 -1.675 1 91.19 83 SER A CA 1
ATOM 646 C C . SER A 1 83 ? 1.442 -31.672 -2.484 1 91.19 83 SER A C 1
ATOM 648 O O . SER A 1 83 ? 1.328 -31.859 -3.695 1 91.19 83 SER A O 1
ATOM 650 N N . ILE A 1 84 ? 2.508 -32.062 -1.804 1 94.06 84 ILE A N 1
ATOM 651 C CA . ILE A 1 84 ? 3.719 -32.562 -2.459 1 94.06 84 ILE A CA 1
ATOM 652 C C . ILE A 1 84 ? 3.449 -33.906 -3.094 1 94.06 84 ILE A C 1
ATOM 654 O O . ILE A 1 84 ? 3.729 -34.125 -4.277 1 94.06 84 ILE A O 1
ATOM 658 N N . PRO A 1 85 ? 2.832 -34.844 -2.371 1 95.69 85 PRO A N 1
ATOM 659 C CA . PRO A 1 85 ? 2.576 -36.156 -2.98 1 95.69 85 PRO A CA 1
ATOM 660 C C . PRO A 1 85 ? 1.721 -36.062 -4.238 1 95.69 85 PRO A C 1
ATOM 662 O O . PRO A 1 85 ? 1.979 -36.781 -5.219 1 95.69 85 PRO A O 1
ATOM 665 N N . LYS A 1 86 ? 0.783 -35.188 -4.266 1 94.06 86 LYS A N 1
ATOM 666 C CA . LYS A 1 86 ? -0.096 -35.062 -5.422 1 94.06 86 LYS A CA 1
ATOM 667 C C . LYS A 1 86 ? 0.642 -34.438 -6.598 1 94.06 86 LYS A C 1
ATOM 669 O O . LYS A 1 86 ? 0.369 -34.75 -7.754 1 94.06 86 LYS A O 1
ATOM 674 N N . LEU A 1 87 ? 1.511 -33.531 -6.332 1 96.31 87 LEU A N 1
ATOM 675 C CA . LEU A 1 87 ? 2.324 -32.938 -7.391 1 96.31 87 LEU A CA 1
ATOM 676 C C . LEU A 1 87 ? 3.27 -33.969 -7.992 1 96.31 87 LEU A C 1
ATOM 678 O O . LEU A 1 87 ? 3.461 -34.031 -9.211 1 96.31 87 LEU A O 1
ATOM 682 N N . LEU A 1 88 ? 3.809 -34.781 -7.074 1 97.31 88 LEU A N 1
ATOM 683 C CA . LEU A 1 88 ? 4.711 -35.844 -7.535 1 97.31 88 LEU A CA 1
ATOM 684 C C . LEU A 1 88 ? 3.99 -36.812 -8.469 1 97.31 88 LEU A C 1
ATOM 686 O O . LEU A 1 88 ? 4.582 -37.312 -9.422 1 97.31 88 LEU A O 1
ATOM 690 N N . GLU A 1 89 ? 2.707 -37.031 -8.227 1 95.88 89 GLU A N 1
ATOM 691 C CA . GLU A 1 89 ? 1.886 -37.906 -9.055 1 95.88 89 GLU A CA 1
ATOM 692 C C . GLU A 1 89 ? 1.423 -37.188 -10.32 1 95.88 89 GLU A C 1
ATOM 694 O O . GLU A 1 89 ? 0.906 -37.812 -11.242 1 95.88 89 GLU A O 1
ATOM 699 N N . GLY A 1 90 ? 1.582 -35.906 -10.375 1 94.94 90 GLY A N 1
ATOM 700 C CA . GLY A 1 90 ? 1.174 -35.125 -11.539 1 94.94 90 GLY A CA 1
ATOM 701 C C . GLY A 1 90 ? -0.329 -34.938 -11.633 1 94.94 90 GLY A C 1
ATOM 702 O O . GLY A 1 90 ? -0.888 -34.906 -12.734 1 94.94 90 GLY A O 1
ATOM 703 N N . GLU A 1 91 ? -0.977 -34.844 -10.453 1 94.31 91 GLU A N 1
ATOM 704 C CA . GLU A 1 91 ? -2.422 -34.625 -10.445 1 94.31 91 GLU A CA 1
ATOM 705 C C . GLU A 1 91 ? -2.791 -33.281 -11.055 1 94.31 91 GLU A C 1
ATOM 707 O O . GLU A 1 91 ? -2.277 -32.25 -10.633 1 94.31 91 GLU A O 1
ATOM 712 N N . GLU A 1 92 ? -3.676 -33.344 -11.977 1 93.75 92 GLU A N 1
ATOM 713 C CA . GLU A 1 92 ? -4.02 -32.125 -12.734 1 93.75 92 GLU A CA 1
ATOM 714 C C . GLU A 1 92 ? -4.605 -31.062 -11.82 1 93.75 92 GLU A C 1
ATOM 716 O O . GLU A 1 92 ? -4.336 -29.875 -12.008 1 93.75 92 GLU A O 1
ATOM 721 N N . LEU A 1 93 ? -5.426 -31.5 -10.883 1 92.25 93 LEU A N 1
ATOM 722 C CA . LEU A 1 93 ? -6.02 -30.547 -9.945 1 92.25 93 LEU A CA 1
ATOM 723 C C . LEU A 1 93 ? -4.941 -29.812 -9.164 1 92.25 93 LEU A C 1
ATOM 725 O O . LEU A 1 93 ? -5.043 -28.594 -8.945 1 92.25 93 LEU A O 1
ATOM 729 N N . GLU A 1 94 ? -3.977 -30.469 -8.742 1 93.88 94 GLU A N 1
ATOM 730 C CA . GLU A 1 94 ? -2.887 -29.859 -7.988 1 93.88 94 GLU A CA 1
ATOM 731 C C . GLU A 1 94 ? -2.074 -28.906 -8.859 1 93.88 94 GLU A C 1
ATOM 733 O O . GLU A 1 94 ? -1.649 -27.844 -8.406 1 93.88 94 GLU A O 1
ATOM 738 N N . LEU A 1 95 ? -1.847 -29.359 -10.086 1 96.31 95 LEU A N 1
ATOM 739 C CA . LEU A 1 95 ? -1.156 -28.484 -11.031 1 96.31 95 LEU A CA 1
ATOM 740 C C . LEU A 1 95 ? -1.946 -27.188 -11.258 1 96.31 95 LEU A C 1
ATOM 742 O O . LEU A 1 95 ? -1.366 -26.109 -11.344 1 96.31 95 LEU A O 1
ATOM 746 N N . ALA A 1 96 ? -3.238 -27.344 -11.336 1 95.19 96 ALA A N 1
ATOM 747 C CA . ALA A 1 96 ? -4.102 -26.172 -11.492 1 95.19 96 ALA A CA 1
ATOM 748 C C . ALA A 1 96 ? -4.012 -25.25 -10.281 1 95.19 96 ALA A C 1
ATOM 750 O O . ALA A 1 96 ? -4.023 -24.016 -10.43 1 95.19 96 ALA A O 1
ATOM 751 N N . LYS A 1 97 ? -3.975 -25.812 -9.109 1 93.19 97 LYS A N 1
ATOM 752 C CA . LYS A 1 97 ? -3.816 -25.016 -7.895 1 93.19 97 LYS A CA 1
ATOM 753 C C . LYS A 1 97 ? -2.549 -24.172 -7.953 1 93.19 97 LYS A C 1
ATOM 755 O O . LYS A 1 97 ? -2.586 -22.969 -7.68 1 93.19 97 LYS A O 1
ATOM 760 N N . VAL A 1 98 ? -1.42 -24.828 -8.266 1 95 98 VAL A N 1
ATOM 761 C CA . VAL A 1 98 ? -0.148 -24.109 -8.375 1 95 98 VAL A CA 1
ATOM 762 C C . VAL A 1 98 ? -0.264 -23 -9.398 1 95 98 VAL A C 1
ATOM 764 O O . VAL A 1 98 ? 0.163 -21.859 -9.148 1 95 98 VAL A O 1
ATOM 767 N N . THR A 1 99 ? -0.872 -23.312 -10.531 1 96.19 99 THR A N 1
ATOM 768 C CA . THR A 1 99 ? -1.035 -22.328 -11.594 1 96.19 99 THR A CA 1
ATOM 769 C C . THR A 1 99 ? -1.845 -21.125 -11.109 1 96.19 99 THR A C 1
ATOM 771 O O . THR A 1 99 ? -1.477 -19.984 -11.367 1 96.19 99 THR A O 1
ATOM 774 N N . MET A 1 100 ? -2.91 -21.406 -10.461 1 94.5 100 MET A N 1
ATOM 775 C CA . MET A 1 100 ? -3.783 -20.375 -9.93 1 94.5 100 MET A CA 1
ATOM 776 C C . MET A 1 100 ? -3.029 -19.469 -8.953 1 94.5 100 MET A C 1
ATOM 778 O O . MET A 1 100 ? -3.162 -18.25 -9 1 94.5 100 MET A O 1
ATOM 782 N N . LEU A 1 101 ? -2.332 -20.031 -8.086 1 92.5 101 LEU A N 1
ATOM 783 C CA . LEU A 1 101 ? -1.585 -19.266 -7.086 1 92.5 101 LEU A CA 1
ATOM 784 C C . LEU A 1 101 ? -0.507 -18.422 -7.742 1 92.5 101 LEU A C 1
ATOM 786 O O . LEU A 1 101 ? -0.294 -17.266 -7.348 1 92.5 101 LEU A O 1
ATOM 790 N N . LEU A 1 102 ? 0.183 -18.969 -8.703 1 94.19 102 LEU A N 1
ATOM 791 C CA . LEU A 1 102 ? 1.183 -18.203 -9.43 1 94.19 102 LEU A CA 1
ATOM 792 C C . LEU A 1 102 ? 0.532 -17.062 -10.195 1 94.19 102 LEU A C 1
ATOM 794 O O . LEU A 1 102 ? 1.079 -15.953 -10.25 1 94.19 102 LEU A O 1
ATOM 798 N N . LEU A 1 103 ? -0.611 -17.375 -10.828 1 94.62 103 LEU A N 1
ATOM 799 C CA . LEU A 1 103 ? -1.37 -16.344 -11.508 1 94.62 103 LEU A CA 1
ATOM 800 C C . LEU A 1 103 ? -1.699 -15.195 -10.555 1 94.62 103 LEU A C 1
ATOM 802 O O . LEU A 1 103 ? -1.496 -14.023 -10.883 1 94.62 103 LEU A O 1
ATOM 806 N N . TYR A 1 104 ? -2.225 -15.547 -9.461 1 92.69 104 TYR A N 1
ATOM 807 C CA . TYR A 1 104 ? -2.574 -14.547 -8.461 1 92.69 104 TYR A CA 1
ATOM 808 C C . TYR A 1 104 ? -1.353 -13.727 -8.055 1 92.69 104 TYR A C 1
ATOM 810 O O . TYR A 1 104 ? -1.403 -12.5 -8.039 1 92.69 104 TYR A O 1
ATOM 818 N N . HIS A 1 105 ? -0.291 -14.398 -7.711 1 90.38 105 HIS A N 1
ATOM 819 C CA . HIS A 1 105 ? 0.945 -13.719 -7.332 1 90.38 105 HIS A CA 1
ATOM 820 C C . HIS A 1 105 ? 1.419 -12.781 -8.438 1 90.38 105 HIS A C 1
ATOM 822 O O . HIS A 1 105 ? 1.827 -11.648 -8.156 1 90.38 105 HIS A O 1
ATOM 828 N N . ALA A 1 106 ? 1.434 -13.25 -9.609 1 91.12 106 ALA A N 1
ATOM 829 C CA . ALA A 1 106 ? 1.872 -12.445 -10.75 1 91.12 106 ALA A CA 1
ATOM 830 C C . ALA A 1 106 ? 1 -11.203 -10.914 1 91.12 106 ALA A C 1
ATOM 832 O O . ALA A 1 106 ? 1.489 -10.133 -11.289 1 91.12 106 ALA A O 1
ATOM 833 N N . SER A 1 107 ? -0.301 -11.367 -10.688 1 90.94 107 SER A N 1
ATOM 834 C CA . SER A 1 107 ? -1.237 -10.258 -10.852 1 90.94 107 SER A CA 1
ATOM 835 C C . SER A 1 107 ? -0.998 -9.172 -9.805 1 90.94 107 SER A C 1
ATOM 837 O O . SER A 1 107 ? -1.351 -8.008 -10.016 1 90.94 107 SER A O 1
ATOM 839 N N . MET A 1 108 ? -0.481 -9.586 -8.656 1 85.62 108 MET A N 1
ATOM 840 C CA . MET A 1 108 ? -0.217 -8.648 -7.566 1 85.62 108 MET A CA 1
ATOM 841 C C . MET A 1 108 ? 1.114 -7.938 -7.77 1 85.62 108 MET A C 1
ATOM 843 O O . MET A 1 108 ? 1.372 -6.906 -7.148 1 85.62 108 MET A O 1
ATOM 847 N N . SER A 1 109 ? 1.91 -8.5 -8.531 1 81.31 109 SER A N 1
ATOM 848 C CA . SER A 1 109 ? 3.266 -7.984 -8.68 1 81.31 109 SER A CA 1
ATOM 849 C C . SER A 1 109 ? 3.291 -6.766 -9.602 1 81.31 109 SER A C 1
ATOM 851 O O . SER A 1 109 ? 2.543 -6.703 -10.578 1 81.31 109 SER A O 1
ATOM 853 N N . THR A 1 110 ? 4.098 -5.691 -9.219 1 73.69 110 THR A N 1
ATOM 854 C CA . THR A 1 110 ? 4.273 -4.508 -10.055 1 73.69 110 THR A CA 1
ATOM 855 C C . THR A 1 110 ? 5.422 -4.707 -11.039 1 73.69 110 THR A C 1
ATOM 857 O O . THR A 1 110 ? 5.574 -3.938 -11.992 1 73.69 110 THR A O 1
ATOM 860 N N . LYS A 1 111 ? 6.18 -5.621 -10.883 1 69.31 111 LYS A N 1
ATOM 861 C CA . LYS A 1 111 ? 7.367 -5.852 -11.695 1 69.31 111 LYS A CA 1
ATOM 862 C C . LYS A 1 111 ? 6.992 -6.375 -13.078 1 69.31 111 LYS A C 1
ATOM 864 O O . LYS A 1 111 ? 7.758 -6.227 -14.039 1 69.31 111 LYS A O 1
ATOM 869 N N . SER A 1 112 ? 5.875 -6.887 -13.148 1 65.44 112 SER A N 1
ATOM 870 C CA . SER A 1 112 ? 5.453 -7.461 -14.422 1 65.44 112 SER A CA 1
ATOM 871 C C . SER A 1 112 ? 4.047 -7.004 -14.789 1 65.44 112 SER A C 1
ATOM 873 O O . SER A 1 112 ? 3.086 -7.762 -14.648 1 65.44 112 SER A O 1
ATOM 875 N N . PRO A 1 113 ? 3.977 -5.758 -15.258 1 66.38 113 PRO A N 1
ATOM 876 C CA . PRO A 1 113 ? 2.619 -5.352 -15.633 1 66.38 113 PRO A CA 1
ATOM 877 C C . PRO A 1 113 ? 2.1 -6.094 -16.859 1 66.38 113 PRO A C 1
ATOM 879 O O . PRO A 1 113 ? 2.838 -6.285 -17.828 1 66.38 113 PRO A O 1
ATOM 882 N N . ARG A 1 114 ? 1.029 -6.816 -16.766 1 71.25 114 ARG A N 1
ATOM 883 C CA . ARG A 1 114 ? 0.447 -7.59 -17.859 1 71.25 114 ARG A CA 1
ATOM 884 C C . ARG A 1 114 ? -0.742 -6.859 -18.469 1 71.25 114 ARG A C 1
ATOM 886 O O . ARG A 1 114 ? -1.519 -6.219 -17.766 1 71.25 114 ARG A O 1
ATOM 893 N N . ASP A 1 115 ? -0.703 -6.945 -19.812 1 80.31 115 ASP A N 1
ATOM 894 C CA . ASP A 1 115 ? -1.889 -6.473 -20.516 1 80.31 115 ASP A CA 1
ATOM 895 C C . ASP A 1 115 ? -2.939 -7.578 -20.625 1 80.31 115 ASP A C 1
ATOM 897 O O . ASP A 1 115 ? -2.855 -8.438 -21.5 1 80.31 115 ASP A O 1
ATOM 901 N N . TRP A 1 116 ? -3.844 -7.59 -19.906 1 85.12 116 TRP A N 1
ATOM 902 C CA . TRP A 1 116 ? -4.883 -8.609 -19.812 1 85.12 116 TRP A CA 1
ATOM 903 C C . TRP A 1 116 ? -5.855 -8.492 -20.984 1 85.12 116 TRP A C 1
ATOM 905 O O . TRP A 1 116 ? -6.641 -9.406 -21.25 1 85.12 116 TRP A O 1
ATOM 915 N N . ASN A 1 117 ? -5.77 -7.379 -21.703 1 81.62 117 ASN A N 1
ATOM 916 C CA . ASN A 1 117 ? -6.676 -7.152 -22.828 1 81.62 117 ASN A CA 1
ATOM 917 C C . ASN A 1 117 ? -6.281 -7.984 -24.031 1 81.62 117 ASN A C 1
ATOM 919 O O . ASN A 1 117 ? -7.027 -8.047 -25.016 1 81.62 117 ASN A O 1
ATOM 923 N N . GLU A 1 118 ? -5.172 -8.648 -23.953 1 87.5 118 GLU A N 1
ATOM 924 C CA . GLU A 1 118 ? -4.758 -9.539 -25.047 1 87.5 118 GLU A CA 1
ATOM 925 C C . GLU A 1 118 ? -5.602 -10.812 -25.062 1 87.5 118 GLU A C 1
ATOM 927 O O . GLU A 1 118 ? -5.633 -11.523 -26.062 1 87.5 118 GLU A O 1
ATOM 932 N N . PHE A 1 119 ? -6.258 -11.125 -23.969 1 92.25 119 PHE A N 1
ATOM 933 C CA . PHE A 1 119 ? -7.086 -12.32 -23.875 1 92.25 119 PHE A CA 1
ATOM 934 C C . PHE A 1 119 ? -8.484 -12.055 -24.422 1 92.25 119 PHE A C 1
ATOM 936 O O . PHE A 1 119 ? -9 -10.938 -24.312 1 92.25 119 PHE A O 1
ATOM 943 N N . GLU A 1 120 ? -9.078 -13.094 -25 1 92.31 120 GLU A N 1
ATOM 944 C CA . GLU A 1 120 ? -10.5 -13.031 -25.328 1 92.31 120 GLU A CA 1
ATOM 945 C C . GLU A 1 120 ? -11.344 -12.758 -24.094 1 92.31 120 GLU A C 1
ATOM 947 O O . GLU A 1 120 ? -10.961 -13.133 -22.984 1 92.31 120 GLU A O 1
ATOM 952 N N . TYR A 1 121 ? -12.531 -12.227 -24.312 1 91.25 121 TYR A N 1
ATOM 953 C CA . TYR A 1 121 ? -13.398 -11.805 -23.219 1 91.25 121 TYR A CA 1
ATOM 954 C C . TYR A 1 121 ? -13.719 -12.984 -22.297 1 91.25 121 TYR A C 1
ATOM 956 O O . TYR A 1 121 ? -13.672 -12.852 -21.078 1 91.25 121 TYR A O 1
ATOM 964 N N . LYS A 1 122 ? -14.039 -14.125 -22.906 1 92.5 122 LYS A N 1
ATOM 965 C CA . LYS A 1 122 ? -14.43 -15.289 -22.109 1 92.5 122 LYS A CA 1
ATOM 966 C C . LYS A 1 122 ? -13.289 -15.734 -21.203 1 92.5 122 LYS A C 1
ATOM 968 O O . LYS A 1 122 ? -13.516 -16.109 -20.047 1 92.5 122 LYS A O 1
ATOM 973 N N . ILE A 1 123 ? -12.078 -15.672 -21.703 1 95.06 123 ILE A N 1
ATOM 974 C CA . ILE A 1 123 ? -10.906 -16.047 -20.922 1 95.06 123 ILE A CA 1
ATOM 975 C C . ILE A 1 123 ? -10.688 -15.039 -19.797 1 95.06 123 ILE A C 1
ATOM 977 O O . ILE A 1 123 ? -10.445 -15.422 -18.656 1 95.06 123 ILE A O 1
ATOM 981 N N . GLN A 1 124 ? -10.844 -13.75 -20.125 1 94.31 124 GLN A N 1
ATOM 982 C CA . GLN A 1 124 ? -10.688 -12.711 -19.109 1 94.31 124 GLN A CA 1
ATOM 983 C C . GLN A 1 124 ? -11.688 -12.891 -17.969 1 94.31 124 GLN A C 1
ATOM 985 O O . GLN A 1 124 ? -11.344 -12.727 -16.797 1 94.31 124 GLN A O 1
ATOM 990 N N . ALA A 1 125 ? -12.891 -13.195 -18.375 1 93.62 125 ALA A N 1
ATOM 991 C CA . ALA A 1 125 ? -13.945 -13.359 -17.391 1 93.62 125 ALA A CA 1
ATOM 992 C C . ALA A 1 125 ? -13.625 -14.5 -16.422 1 93.62 125 ALA A C 1
ATOM 994 O O . ALA A 1 125 ? -13.836 -14.367 -15.211 1 93.62 125 ALA A O 1
ATOM 995 N N . GLU A 1 126 ? -13.133 -15.539 -16.984 1 94.31 126 GLU A N 1
ATOM 996 C CA . GLU A 1 126 ? -12.797 -16.672 -16.141 1 94.31 126 GLU A CA 1
ATOM 997 C C . GLU A 1 126 ? -11.602 -16.375 -15.242 1 94.31 126 GLU A C 1
ATOM 999 O O . GLU A 1 126 ? -11.602 -16.719 -14.055 1 94.31 126 GLU A O 1
ATOM 1004 N N . LEU A 1 127 ? -10.586 -15.734 -15.797 1 95.88 127 LEU A N 1
ATOM 1005 C CA . LEU A 1 127 ? -9.43 -15.352 -15 1 95.88 127 LEU A CA 1
ATOM 1006 C C . LEU A 1 127 ? -9.828 -14.398 -13.875 1 95.88 127 LEU A C 1
ATOM 1008 O O . LEU A 1 127 ? -9.32 -14.516 -12.758 1 95.88 127 LEU A O 1
ATOM 1012 N N . ALA A 1 128 ? -10.758 -13.516 -14.234 1 95.25 128 ALA A N 1
ATOM 1013 C CA . ALA A 1 128 ? -11.266 -12.594 -13.219 1 95.25 128 ALA A CA 1
ATOM 1014 C C . ALA A 1 128 ? -11.961 -13.352 -12.094 1 95.25 128 ALA A C 1
ATOM 1016 O O . ALA A 1 128 ? -11.805 -13.008 -10.922 1 95.25 128 ALA A O 1
ATOM 1017 N N . THR A 1 129 ? -12.719 -14.32 -12.438 1 94.12 129 THR A N 1
ATOM 1018 C CA . THR A 1 129 ? -13.398 -15.148 -11.445 1 94.12 129 THR A CA 1
ATOM 1019 C C . THR A 1 129 ? -12.391 -15.852 -10.539 1 94.12 129 THR A C 1
ATOM 1021 O O . THR A 1 129 ? -12.594 -15.945 -9.328 1 94.12 129 THR A O 1
ATOM 1024 N N . VAL A 1 130 ? -11.359 -16.312 -11.094 1 94.12 130 VAL A N 1
ATOM 1025 C CA . VAL A 1 130 ? -10.305 -16.984 -10.344 1 94.12 130 VAL A CA 1
ATOM 1026 C C . VAL A 1 130 ? -9.664 -16.016 -9.359 1 94.12 130 VAL A C 1
ATOM 1028 O O . VAL A 1 130 ? -9.531 -16.328 -8.172 1 94.12 130 VAL A O 1
ATOM 1031 N N . LEU A 1 131 ? -9.344 -14.867 -9.828 1 93.94 131 LEU A N 1
ATOM 1032 C CA . LEU A 1 131 ? -8.703 -13.867 -8.977 1 93.94 131 LEU A CA 1
ATOM 1033 C C . LEU A 1 131 ? -9.633 -13.453 -7.844 1 93.94 131 LEU A C 1
ATOM 1035 O O . LEU A 1 131 ? -9.203 -13.328 -6.695 1 93.94 131 LEU A O 1
ATOM 1039 N N . LYS A 1 132 ? -10.859 -13.25 -8.211 1 93.19 132 LYS A N 1
ATOM 1040 C CA . LYS A 1 132 ? -11.836 -12.859 -7.199 1 93.19 132 LYS A CA 1
ATOM 1041 C C . LYS A 1 132 ? -11.969 -13.922 -6.117 1 93.19 132 LYS A C 1
ATOM 1043 O O . LYS A 1 132 ? -12.055 -13.602 -4.93 1 93.19 132 LYS A O 1
ATOM 1048 N N . PHE A 1 133 ? -12.016 -15.141 -6.539 1 92.12 133 PHE A N 1
ATOM 1049 C CA . PHE A 1 133 ? -12.117 -16.234 -5.586 1 92.12 133 PHE A CA 1
ATOM 1050 C C . PHE A 1 133 ? -10.945 -16.203 -4.609 1 92.12 133 PHE A C 1
ATOM 1052 O O . PHE A 1 133 ? -11.141 -16.344 -3.398 1 92.12 133 PHE A O 1
ATOM 1059 N N . VAL A 1 134 ? -9.727 -16.062 -5.168 1 91.19 134 VAL A N 1
ATOM 1060 C CA . VAL A 1 134 ? -8.547 -16.094 -4.309 1 91.19 134 VAL A CA 1
ATOM 1061 C C . VAL A 1 134 ? -8.586 -14.898 -3.352 1 91.19 134 VAL A C 1
ATOM 1063 O O . VAL A 1 134 ? -8.312 -15.047 -2.156 1 91.19 134 VAL A O 1
ATOM 1066 N N . LEU A 1 135 ? -8.961 -13.703 -3.867 1 90.06 135 LEU A N 1
ATOM 1067 C CA . LEU A 1 135 ? -9.055 -12.492 -3.061 1 90.06 135 LEU A CA 1
ATOM 1068 C C . LEU A 1 135 ? -10.031 -12.68 -1.906 1 90.06 135 LEU A C 1
ATOM 1070 O O . LEU A 1 135 ? -9.758 -12.273 -0.776 1 90.06 135 LEU A O 1
ATOM 1074 N N . ASP A 1 136 ? -11.102 -13.344 -2.189 1 88.31 136 ASP A N 1
ATOM 1075 C CA . ASP A 1 136 ? -12.172 -13.5 -1.212 1 88.31 136 ASP A CA 1
ATOM 1076 C C . ASP A 1 136 ? -11.836 -14.594 -0.199 1 88.31 136 ASP A C 1
ATOM 1078 O O . ASP A 1 136 ? -12.453 -14.672 0.862 1 88.31 136 ASP A O 1
ATOM 1082 N N . ASN A 1 137 ? -10.867 -15.422 -0.552 1 84.88 137 ASN A N 1
ATOM 1083 C CA . ASN A 1 137 ? -10.594 -16.578 0.299 1 84.88 137 ASN A CA 1
ATOM 1084 C C . ASN A 1 137 ? -9.125 -16.641 0.722 1 84.88 137 ASN A C 1
ATOM 1086 O O . ASN A 1 137 ? -8.586 -17.719 0.976 1 84.88 137 ASN A O 1
ATOM 1090 N N . GLU A 1 138 ? -8.547 -15.57 0.761 1 77.5 138 GLU A N 1
ATOM 1091 C CA . GLU A 1 138 ? -7.105 -15.516 1.002 1 77.5 138 GLU A CA 1
ATOM 1092 C C . GLU A 1 138 ? -6.742 -16.172 2.324 1 77.5 138 GLU A C 1
ATOM 1094 O O . GLU A 1 138 ? -5.711 -16.844 2.426 1 77.5 138 GLU A O 1
ATOM 1099 N N . GLU A 1 139 ? -7.652 -16.109 3.316 1 72.44 139 GLU A N 1
ATOM 1100 C CA . GLU A 1 139 ? -7.367 -16.656 4.645 1 72.44 139 GLU A CA 1
ATOM 1101 C C . GLU A 1 139 ? -7.785 -18.109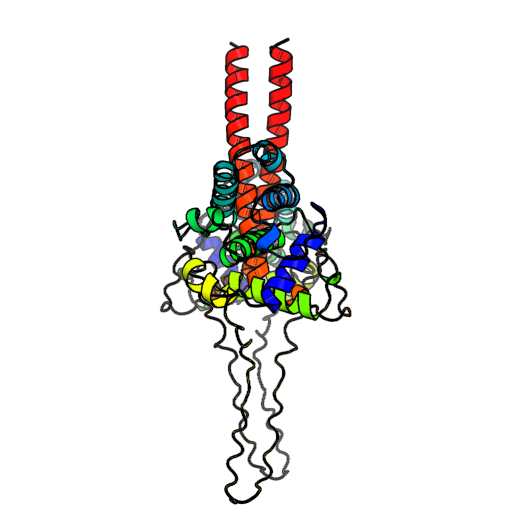 4.746 1 72.44 139 GLU A C 1
ATOM 1103 O O . GLU A 1 139 ? -7.434 -18.797 5.707 1 72.44 139 GLU A O 1
ATOM 1108 N N . SER A 1 140 ? -8.547 -18.641 3.793 1 76 140 SER A N 1
ATOM 1109 C CA . SER A 1 140 ? -9.055 -20 3.828 1 76 140 SER A CA 1
ATOM 1110 C C . SER A 1 140 ? -8.984 -20.656 2.449 1 76 140 SER A C 1
ATOM 1112 O O . SER A 1 140 ? -9.938 -21.312 2.018 1 76 140 SER A O 1
ATOM 1114 N N . LEU A 1 141 ? -7.922 -20.469 1.768 1 75.25 141 LEU A N 1
ATOM 1115 C CA . LEU A 1 141 ? -7.828 -20.891 0.375 1 75.25 141 LEU A CA 1
ATOM 1116 C C . LEU A 1 141 ? -7.828 -22.406 0.271 1 75.25 141 LEU A C 1
ATOM 1118 O O . LEU A 1 141 ? -8.484 -22.969 -0.607 1 75.25 141 LEU A O 1
ATOM 1122 N N . ASN A 1 142 ? -7.184 -23.109 1.149 1 72.81 142 ASN A N 1
ATOM 1123 C CA . ASN A 1 142 ? -7.02 -24.562 1.059 1 72.81 142 ASN A CA 1
ATOM 1124 C C . ASN A 1 142 ? -8.367 -25.281 1.1 1 72.81 142 ASN A C 1
ATOM 1126 O O . ASN A 1 142 ? -8.594 -26.219 0.339 1 72.81 142 ASN A O 1
ATOM 1130 N N . GLU A 1 143 ? -9.203 -24.891 1.918 1 70.69 143 GLU A N 1
ATOM 1131 C CA . GLU A 1 143 ? -10.484 -25.562 2.111 1 70.69 143 GLU A CA 1
ATOM 1132 C C . GLU A 1 143 ? -11.391 -25.391 0.895 1 70.69 143 GLU A C 1
ATOM 1134 O O . GLU A 1 143 ? -12.195 -26.266 0.583 1 70.69 143 GLU A O 1
ATOM 1139 N N . ASN A 1 144 ? -11.109 -24.312 0.167 1 78.62 144 ASN A N 1
ATOM 1140 C CA . ASN A 1 144 ? -12.086 -23.938 -0.841 1 78.62 144 ASN A CA 1
ATOM 1141 C C . ASN A 1 144 ? -11.523 -24.062 -2.252 1 78.62 144 ASN A C 1
ATOM 1143 O O . ASN A 1 144 ? -12.281 -24.141 -3.223 1 78.62 144 ASN A O 1
ATOM 1147 N N . LEU A 1 145 ? -10.312 -24.234 -2.346 1 83.56 145 LEU A N 1
ATOM 1148 C CA . LEU A 1 145 ? -9.641 -24.141 -3.639 1 83.56 145 LEU A CA 1
ATOM 1149 C C . LEU A 1 145 ? -10.023 -25.312 -4.539 1 83.56 145 LEU A C 1
ATOM 1151 O O . LEU A 1 145 ? -10.328 -25.125 -5.719 1 83.56 145 LEU A O 1
ATOM 1155 N N . GLU A 1 146 ? -10.07 -26.531 -3.967 1 84.5 146 GLU A N 1
ATOM 1156 C CA . GLU A 1 146 ? -10.414 -27.703 -4.754 1 84.5 146 GLU A CA 1
ATOM 1157 C C . GLU A 1 146 ? -11.852 -27.641 -5.266 1 84.5 146 GLU A C 1
ATOM 1159 O O . GLU A 1 146 ? -12.117 -27.938 -6.43 1 84.5 146 GLU A O 1
ATOM 1164 N N . PHE A 1 147 ? -12.695 -27.203 -4.379 1 85.25 147 PHE A N 1
ATOM 1165 C CA . PHE A 1 147 ? -14.102 -27.078 -4.758 1 85.25 147 PHE A CA 1
ATOM 1166 C C . PHE A 1 147 ? -14.273 -26.062 -5.875 1 85.25 147 PHE A C 1
ATOM 1168 O O . PHE A 1 147 ? -15.023 -26.297 -6.828 1 85.25 147 PHE A O 1
ATOM 1175 N N . PHE A 1 148 ? -13.641 -24.984 -5.816 1 91.06 148 PHE A N 1
ATOM 1176 C CA . PHE A 1 148 ? -13.727 -23.922 -6.805 1 91.06 148 PHE A CA 1
ATOM 1177 C C . PHE A 1 148 ? -13.219 -24.391 -8.164 1 91.06 148 PHE A C 1
ATOM 1179 O O . PHE A 1 148 ? -13.82 -24.078 -9.195 1 91.06 148 PHE A O 1
ATOM 1186 N N . LEU A 1 149 ? -12.102 -25.125 -8.141 1 92.75 149 LEU A N 1
ATOM 1187 C CA . LEU A 1 149 ? -11.469 -25.547 -9.391 1 92.75 149 LEU A CA 1
ATOM 1188 C C . LEU A 1 149 ? -12.289 -26.625 -10.078 1 92.75 149 LEU A C 1
ATOM 1190 O O . LEU A 1 149 ? -12.234 -26.781 -11.305 1 92.75 149 LEU A O 1
ATOM 1194 N N . GLN A 1 150 ? -13.109 -27.438 -9.266 1 88.31 150 GLN A N 1
ATOM 1195 C CA . GLN A 1 150 ? -13.898 -28.547 -9.805 1 88.31 150 GLN A CA 1
ATOM 1196 C C . GLN A 1 150 ? -15.289 -28.078 -10.219 1 88.31 150 GLN A C 1
ATOM 1198 O O . GLN A 1 150 ? -15.914 -28.688 -11.086 1 88.31 150 GLN A O 1
ATOM 1203 N N . LYS A 1 151 ? -15.875 -27.219 -9.5 1 76.88 151 LYS A N 1
ATOM 1204 C CA . LYS A 1 151 ? -17.281 -26.875 -9.703 1 76.88 151 LYS A CA 1
ATOM 1205 C C . LYS A 1 151 ? -17.422 -25.578 -10.477 1 76.88 151 LYS A C 1
ATOM 1207 O O . LYS A 1 151 ? -16.594 -24.672 -10.344 1 76.88 151 LYS A O 1
ATOM 1212 N N . LYS A 1 152 ? -18.266 -25.75 -11.469 1 63.38 152 LYS A N 1
ATOM 1213 C CA . LYS A 1 152 ? -18.609 -24.484 -12.125 1 63.38 152 LYS A CA 1
ATOM 1214 C C . LYS A 1 152 ? -19.25 -23.516 -11.133 1 63.38 152 LYS A C 1
ATOM 1216 O O . LYS A 1 152 ? -20.172 -23.875 -10.406 1 63.38 152 LYS A O 1
ATOM 1221 N N . VAL A 1 153 ? -18.562 -22.938 -10.414 1 54.94 153 VAL A N 1
ATOM 1222 C CA . VAL A 1 153 ? -19.188 -21.984 -9.508 1 54.94 153 VAL A CA 1
ATOM 1223 C C . VAL A 1 153 ? -20.234 -21.172 -10.258 1 54.94 153 VAL A C 1
ATOM 1225 O O . VAL A 1 153 ? -19.938 -20.531 -11.273 1 54.94 153 VAL A O 1
ATOM 1228 N N . PRO A 1 154 ? -21.5 -21.656 -10.336 1 44.66 154 PRO A N 1
ATOM 1229 C CA . PRO A 1 154 ? -22.438 -20.688 -10.93 1 44.66 154 PRO A CA 1
ATOM 1230 C C . PRO A 1 154 ? -22.141 -19.25 -10.516 1 44.66 154 PRO A C 1
ATOM 1232 O O . PRO A 1 154 ? -21.719 -19 -9.383 1 44.66 154 PRO A O 1
ATOM 1235 N N . LEU A 1 155 ? -21.328 -18.656 -11.266 1 42.81 155 LEU A N 1
ATOM 1236 C CA . LEU A 1 155 ? -21.375 -17.25 -10.875 1 42.81 155 LEU A CA 1
ATOM 1237 C C . LEU A 1 155 ? -22.734 -16.906 -10.273 1 42.81 155 LEU A C 1
ATOM 1239 O O . LEU A 1 155 ? -23.781 -17.25 -10.828 1 42.81 155 LEU A O 1
ATOM 1243 N N . SER A 1 156 ? -23.062 -17.062 -9.031 1 36.16 156 SER A N 1
ATOM 1244 C CA . SER A 1 156 ? -24.344 -16.594 -8.492 1 36.16 156 SER A CA 1
ATOM 1245 C C . SER A 1 156 ? -24.938 -15.508 -9.375 1 36.16 156 SER A C 1
ATOM 1247 O O . SER A 1 156 ? -24.406 -14.398 -9.469 1 36.16 156 SER A O 1
ATOM 1249 N N . SER A 1 157 ? -25.344 -15.812 -10.586 1 32.47 157 SER A N 1
ATOM 1250 C CA . SER A 1 157 ? -26.422 -14.969 -11.125 1 32.47 157 SER A CA 1
ATOM 1251 C C . SER A 1 157 ? -27.422 -14.602 -10.047 1 32.47 157 SER A C 1
ATOM 1253 O O . SER A 1 157 ? -27.812 -15.445 -9.234 1 32.47 157 SER A O 1
ATOM 1255 N N . SER A 1 158 ? -27.484 -13.461 -9.383 1 32.94 158 SER A N 1
ATOM 1256 C CA . SER A 1 158 ? -28.797 -13.062 -8.906 1 32.94 158 SER A CA 1
ATOM 1257 C C . SER A 1 158 ? -29.906 -13.648 -9.781 1 32.94 158 SER A C 1
ATOM 1259 O O . SER A 1 158 ? -30.172 -13.125 -10.867 1 32.94 158 SER A O 1
ATOM 1261 N N . SER A 1 159 ? -29.828 -14.781 -10.148 1 29.44 159 SER A N 1
ATOM 1262 C CA . SER A 1 159 ? -31.047 -15.422 -10.656 1 29.44 159 SER A CA 1
ATOM 1263 C C . SER A 1 159 ? -32.219 -15.266 -9.68 1 29.44 159 SER A C 1
ATOM 1265 O O . SER A 1 159 ? -32.156 -15.805 -8.57 1 29.44 159 SER A O 1
ATOM 1267 N N . ILE A 1 160 ? -32.812 -14.062 -9.625 1 29.75 160 ILE A N 1
ATOM 1268 C CA . ILE A 1 160 ? -34.219 -13.93 -9.352 1 29.75 160 ILE A CA 1
ATOM 1269 C C . ILE A 1 160 ? -35 -15.062 -10.031 1 29.75 160 ILE A C 1
ATOM 1271 O O . ILE A 1 160 ? -35.125 -15.07 -11.258 1 29.75 160 ILE A O 1
ATOM 1275 N N . SER A 1 161 ? -34.625 -16.141 -9.945 1 27.98 161 SER A N 1
ATOM 1276 C CA . SER A 1 161 ? -35.531 -17.203 -10.406 1 27.98 161 SER A CA 1
ATOM 1277 C C . SER A 1 161 ? -36.969 -16.969 -9.914 1 27.98 161 SER A C 1
ATOM 1279 O O . SER A 1 161 ? -37.188 -16.828 -8.711 1 27.98 161 SER A O 1
ATOM 1281 N N . SER A 1 162 ? -37.719 -16.25 -10.727 1 28.59 162 SER A N 1
ATOM 1282 C CA . SER A 1 162 ? -39.156 -16.109 -10.789 1 28.59 162 SER A CA 1
ATOM 1283 C C . SER A 1 162 ? -39.844 -17.469 -10.711 1 28.59 162 SER A C 1
ATOM 1285 O O . SER A 1 162 ? -39.75 -18.281 -11.633 1 28.59 162 SER A O 1
ATOM 1287 N N . THR A 1 163 ? -39.562 -18.234 -9.75 1 26.98 163 THR A N 1
ATOM 1288 C CA . THR A 1 163 ? -40.469 -19.375 -9.656 1 26.98 163 THR A CA 1
ATOM 1289 C C . THR A 1 163 ? -41.906 -18.938 -9.891 1 26.98 163 THR A C 1
ATOM 1291 O O . THR A 1 163 ? -42.406 -18.016 -9.234 1 26.98 163 THR A O 1
ATOM 1294 N N . SER A 1 164 ? -42.438 -19.109 -11.078 1 26.59 164 SER A N 1
ATOM 1295 C CA . SER A 1 164 ? -43.75 -18.984 -11.648 1 26.59 164 SER A CA 1
ATOM 1296 C C . SER A 1 164 ? -44.781 -19.781 -10.844 1 26.59 164 SER A C 1
ATOM 1298 O O . SER A 1 164 ? -45.812 -20.219 -11.375 1 26.59 164 SER A O 1
ATOM 1300 N N . SER A 1 165 ? -44.594 -20.094 -9.578 1 27.73 165 SER A N 1
ATOM 1301 C CA . SER A 1 165 ? -45.719 -20.875 -9.141 1 27.73 165 SER A CA 1
ATOM 1302 C C . SER A 1 165 ? -47.031 -20.172 -9.469 1 27.73 165 SER A C 1
ATOM 1304 O O . SER A 1 165 ? -47.125 -18.938 -9.414 1 27.73 165 SER A O 1
ATOM 1306 N N . GLU A 1 166 ? -48.031 -20.891 -10.07 1 28.3 166 GLU A N 1
ATOM 1307 C CA . GLU A 1 166 ? -49.312 -20.719 -10.703 1 28.3 166 GLU A CA 1
ATOM 1308 C C . GLU A 1 166 ? -50.312 -20.062 -9.75 1 28.3 166 GLU A C 1
ATOM 1310 O O . GLU A 1 166 ? -51.469 -19.828 -10.117 1 28.3 166 GLU A O 1
ATOM 1315 N N . GLU A 1 167 ? -50.125 -20.281 -8.406 1 30.22 167 GLU A N 1
ATOM 1316 C CA . GLU A 1 167 ? -51.438 -20.156 -7.789 1 30.22 167 GLU A CA 1
ATOM 1317 C C . GLU A 1 167 ? -52.094 -18.812 -8.125 1 30.22 167 GLU A C 1
ATOM 1319 O O . GLU A 1 167 ? -51.406 -17.859 -8.469 1 30.22 167 GLU A O 1
ATOM 1324 N N . GLN A 1 168 ? -53.5 -18.766 -7.965 1 28.38 168 GLN A N 1
ATOM 1325 C CA . GLN A 1 168 ? -54.656 -17.953 -8.344 1 28.38 168 GLN A CA 1
ATOM 1326 C C . GLN A 1 168 ? -54.5 -16.516 -7.867 1 28.38 168 GLN A C 1
ATOM 1328 O O . GLN A 1 168 ? -55.312 -15.656 -8.234 1 28.38 168 GLN A O 1
ATOM 1333 N N . SER A 1 169 ? -53.688 -16.438 -6.691 1 28.39 169 SER A N 1
ATOM 1334 C CA . SER A 1 169 ? -54.312 -15.312 -6.008 1 28.39 169 SER A CA 1
ATOM 1335 C C . SER A 1 169 ? -54.188 -14.039 -6.832 1 28.39 169 SER A C 1
ATOM 1337 O O . SER A 1 169 ? -53.344 -13.938 -7.703 1 28.39 169 SER A O 1
ATOM 1339 N N . PRO A 1 170 ? -55.094 -12.984 -6.578 1 29.17 170 PRO A N 1
ATOM 1340 C CA . PRO A 1 170 ? -55.438 -11.797 -7.359 1 29.17 170 PRO A CA 1
ATOM 1341 C C . PRO A 1 170 ? -54.188 -10.984 -7.742 1 29.17 170 PRO A C 1
ATOM 1343 O O . PRO A 1 170 ? -53.156 -11.078 -7.082 1 29.17 170 PRO A O 1
ATOM 1346 N N . VAL A 1 171 ? -54.062 -10.578 -9.039 1 27.3 171 VAL A N 1
ATOM 1347 C CA . VAL A 1 171 ? -53.188 -9.945 -10.023 1 27.3 171 VAL A CA 1
ATOM 1348 C C . VAL A 1 171 ? -52.625 -8.633 -9.461 1 27.3 171 VAL A C 1
ATOM 1350 O O . VAL A 1 171 ? -53.094 -7.551 -9.836 1 27.3 171 VAL A O 1
ATOM 1353 N N . PHE A 1 172 ? -52.594 -8.5 -8.039 1 24.38 172 PHE A N 1
ATOM 1354 C CA . PHE A 1 172 ? -52.312 -7.098 -7.75 1 24.38 172 PHE A CA 1
ATOM 1355 C C . PHE A 1 172 ? -51.031 -6.648 -8.414 1 24.38 172 PHE A C 1
ATOM 1357 O O . PHE A 1 172 ? -50.125 -7.449 -8.602 1 24.38 172 PHE A O 1
ATOM 1364 N N . SER A 1 173 ? -51.094 -5.496 -9.141 1 24.7 173 SER A N 1
ATOM 1365 C CA . SER A 1 173 ? -50.25 -4.703 -10.031 1 24.7 173 SER A CA 1
ATOM 1366 C C . SER A 1 173 ? -48.875 -4.5 -9.43 1 24.7 173 SER A C 1
ATOM 1368 O O . SER A 1 173 ? -48.719 -3.816 -8.422 1 24.7 173 SER A O 1
ATOM 1370 N N . ARG A 1 174 ? -48.156 -5.668 -9.375 1 29.64 174 ARG A N 1
ATOM 1371 C CA . ARG A 1 174 ? -46.844 -5.824 -8.758 1 29.64 174 ARG A CA 1
ATOM 1372 C C . ARG A 1 174 ? -45.875 -4.801 -9.305 1 29.64 174 ARG A C 1
ATOM 1374 O O . ARG A 1 174 ? -45.594 -4.777 -10.508 1 29.64 174 ARG A O 1
ATOM 1381 N N . GLN A 1 175 ? -45.938 -3.498 -8.734 1 24.55 175 GLN A N 1
ATOM 1382 C CA . GLN A 1 175 ? -45.062 -2.357 -9.016 1 24.55 175 GLN A CA 1
ATOM 1383 C C . GLN A 1 175 ? -43.594 -2.771 -9.039 1 24.55 175 GLN A C 1
ATOM 1385 O O . GLN A 1 175 ? -43.125 -3.467 -8.141 1 24.55 175 GLN A O 1
ATOM 1390 N N . HIS A 1 176 ? -43.094 -2.967 -10.281 1 21.38 176 HIS A N 1
ATOM 1391 C CA . HIS A 1 176 ? -41.781 -3.326 -10.734 1 21.38 176 HIS A CA 1
ATOM 1392 C C . HIS A 1 176 ? -40.719 -2.52 -10 1 21.38 176 HIS A C 1
ATOM 1394 O O . HIS A 1 176 ? -40.719 -1.287 -10.008 1 21.38 176 HIS A O 1
ATOM 1400 N N . LYS A 1 177 ? -40.344 -2.961 -8.773 1 27.7 177 LYS A N 1
ATOM 1401 C CA . LYS A 1 177 ? -39.281 -2.344 -7.992 1 27.7 177 LYS A CA 1
ATOM 1402 C C . LYS A 1 177 ? -38.031 -2.115 -8.844 1 27.7 177 LYS A C 1
ATOM 1404 O O . LYS A 1 177 ? -37.531 -3.043 -9.492 1 27.7 177 LYS A O 1
ATOM 1409 N N . ARG A 1 178 ? -37.906 -0.877 -9.344 1 25.77 178 ARG A N 1
ATOM 1410 C CA . ARG A 1 178 ? -36.719 -0.301 -10.008 1 25.77 178 ARG A CA 1
ATOM 1411 C C . ARG A 1 178 ? -35.438 -0.756 -9.344 1 25.77 178 ARG A C 1
ATOM 1413 O O . ARG A 1 178 ? -35.25 -0.536 -8.141 1 25.77 178 ARG A O 1
ATOM 1420 N N . GLU A 1 179 ? -34.969 -1.938 -9.656 1 25.14 179 GLU A N 1
ATOM 1421 C CA . GLU A 1 179 ? -33.688 -2.424 -9.219 1 25.14 179 GLU A CA 1
ATOM 1422 C C . GLU A 1 179 ? -32.594 -1.382 -9.461 1 25.14 179 GLU A C 1
ATOM 1424 O O . GLU A 1 179 ? -32.375 -0.961 -10.594 1 25.14 179 GLU A O 1
ATOM 1429 N N . VAL A 1 180 ? -32.5 -0.258 -8.648 1 24.97 180 VAL A N 1
ATOM 1430 C CA . VAL A 1 180 ? -31.469 0.778 -8.719 1 24.97 180 VAL A CA 1
ATOM 1431 C C . VAL A 1 180 ? -30.094 0.133 -8.758 1 24.97 180 VAL A C 1
ATOM 1433 O O . VAL A 1 180 ? -29.719 -0.611 -7.844 1 24.97 180 VAL A O 1
ATOM 1436 N N . ARG A 1 181 ? -29.531 -0.173 -9.914 1 25.84 181 ARG A N 1
ATOM 1437 C CA . ARG A 1 181 ? -28.172 -0.596 -10.289 1 25.84 181 ARG A CA 1
ATOM 1438 C C . ARG A 1 181 ? -27.125 0.299 -9.641 1 25.84 181 ARG A C 1
ATOM 1440 O O . ARG A 1 181 ? -27.203 1.525 -9.734 1 25.84 181 ARG A O 1
ATOM 1447 N N . PHE A 1 182 ? -26.609 -0.062 -8.531 1 23.25 182 PHE A N 1
ATOM 1448 C CA . PHE A 1 182 ? -25.547 0.504 -7.707 1 23.25 182 PHE A CA 1
ATOM 1449 C C . PHE A 1 182 ? -24.391 1.003 -8.57 1 23.25 182 PHE A C 1
ATOM 1451 O O . PHE A 1 182 ? -23.25 0.604 -8.375 1 23.25 182 PHE A O 1
ATOM 1458 N N . LEU A 1 183 ? -24.641 1.26 -9.961 1 23.67 183 LEU A N 1
ATOM 1459 C CA . LEU A 1 183 ? -23.547 1.621 -10.852 1 23.67 183 LEU A CA 1
ATOM 1460 C C . LEU A 1 183 ? -22.781 2.822 -10.312 1 23.67 183 LEU A C 1
ATOM 1462 O O . LEU A 1 183 ? -21.562 2.928 -10.516 1 23.67 183 LEU A O 1
ATOM 1466 N N . GLU A 1 184 ? -23.5 3.869 -9.859 1 25.55 184 GLU A N 1
ATOM 1467 C CA . GLU A 1 184 ? -23.031 5.211 -10.195 1 25.55 184 GLU A CA 1
ATOM 1468 C C . GLU A 1 184 ? -21.844 5.613 -9.336 1 25.55 184 GLU A C 1
ATOM 1470 O O . GLU A 1 184 ? -21.188 6.629 -9.602 1 25.55 184 GLU A O 1
ATOM 1475 N N . LEU A 1 185 ? -21.797 5.074 -8.07 1 25.41 185 LEU A N 1
ATOM 1476 C CA . LEU A 1 185 ? -21.203 6.086 -7.211 1 25.41 185 LEU A CA 1
ATOM 1477 C C . LEU A 1 185 ? -19.703 6.211 -7.48 1 25.41 185 LEU A C 1
ATOM 1479 O O . LEU A 1 185 ? -18.984 6.852 -6.715 1 25.41 185 LEU A O 1
ATOM 1483 N N . GLN A 1 186 ? -19.172 5.387 -8.422 1 26.86 186 GLN A N 1
ATOM 1484 C CA . GLN A 1 186 ? -17.75 5.117 -8.305 1 26.86 186 GLN A CA 1
ATOM 1485 C C . GLN A 1 186 ? -16.922 6.371 -8.578 1 26.86 186 GLN A C 1
ATOM 1487 O O . GLN A 1 186 ? -15.703 6.371 -8.406 1 26.86 186 GLN A O 1
ATOM 1492 N N . LYS A 1 187 ? -17.266 7.246 -9.461 1 28.47 187 LYS A N 1
ATOM 1493 C CA . LYS A 1 187 ? -16.203 7.91 -10.227 1 28.47 187 LYS A CA 1
ATOM 1494 C C . LYS A 1 187 ? -15.477 8.938 -9.367 1 28.47 187 LYS A C 1
ATOM 1496 O O . LYS A 1 187 ? -15.93 10.078 -9.227 1 28.47 187 LYS A O 1
ATOM 1501 N N . ILE A 1 188 ? -15.289 8.742 -8.109 1 25.8 188 ILE A N 1
ATOM 1502 C CA . ILE A 1 188 ? -14.711 9.945 -7.52 1 25.8 188 ILE A CA 1
ATOM 1503 C C . ILE A 1 188 ? -13.406 10.297 -8.227 1 25.8 188 ILE A C 1
ATOM 1505 O O . ILE A 1 188 ? -12.688 9.406 -8.695 1 25.8 188 ILE A O 1
ATOM 1509 N N . ALA A 1 189 ? -12.844 11.625 -8.141 1 25.14 189 ALA A N 1
ATOM 1510 C CA . ALA A 1 189 ? -11.914 12.539 -8.797 1 25.14 189 ALA A CA 1
ATOM 1511 C C . ALA A 1 189 ? -10.469 12.07 -8.625 1 25.14 189 ALA A C 1
ATOM 1513 O O . ALA A 1 189 ? -9.547 12.883 -8.555 1 25.14 189 ALA A O 1
ATOM 1514 N N . SER A 1 190 ? -10.125 10.836 -8.18 1 28.84 190 SER A N 1
ATOM 1515 C CA . SER A 1 190 ? -8.703 10.844 -7.855 1 28.84 190 SER A CA 1
ATOM 1516 C C . SER A 1 190 ? -7.852 11.141 -9.086 1 28.84 190 SER A C 1
ATOM 1518 O O . SER A 1 190 ? -7.953 10.445 -10.102 1 28.84 190 SER A O 1
ATOM 1520 N N . SER A 1 191 ? -7.387 12.359 -9.391 1 27.25 191 SER A N 1
ATOM 1521 C CA . SER A 1 191 ? -6.586 12.945 -10.461 1 27.25 191 SER A CA 1
ATOM 1522 C C . SER A 1 191 ? -5.328 12.125 -10.719 1 27.25 191 SER A C 1
ATOM 1524 O O . SER A 1 191 ? -4.734 12.203 -11.797 1 27.25 191 SER A O 1
ATOM 1526 N N . SER A 1 192 ? -4.426 11.859 -9.688 1 29.06 192 SER A N 1
ATOM 1527 C CA . SER A 1 192 ? -3.029 11.859 -10.109 1 29.06 192 SER A CA 1
ATOM 1528 C C . SER A 1 192 ? -2.779 10.797 -11.18 1 29.06 192 SER A C 1
ATOM 1530 O O . SER A 1 192 ? -3.605 9.906 -11.383 1 29.06 192 SER A O 1
ATOM 1532 N N . SER A 1 193 ? -1.364 10.523 -11.57 1 29.84 193 SER A N 1
ATOM 1533 C CA . SER A 1 193 ? -0.731 9.891 -12.719 1 29.84 193 SER A CA 1
ATOM 1534 C C . SER A 1 193 ? -1.099 8.406 -12.805 1 29.84 193 SER A C 1
ATOM 1536 O O . SER A 1 193 ? -0.234 7.543 -12.672 1 29.84 193 SER A O 1
ATOM 1538 N N . MET A 1 194 ? -1.819 7.82 -11.898 1 31.38 194 MET A N 1
ATOM 1539 C CA . MET A 1 194 ? -2.037 6.418 -12.25 1 31.38 194 MET A CA 1
ATOM 1540 C C . MET A 1 194 ? -2.412 6.273 -13.719 1 31.38 194 MET A C 1
ATOM 1542 O O . MET A 1 194 ? -2.992 7.188 -14.312 1 31.38 194 MET A O 1
ATOM 1546 N N . ASN A 1 195 ? -1.9 5.242 -14.477 1 31.77 195 ASN A N 1
ATOM 1547 C CA . ASN A 1 195 ? -2.252 4.906 -15.852 1 31.77 195 ASN A CA 1
ATOM 1548 C C . ASN A 1 195 ? -3.709 5.242 -16.156 1 31.77 195 ASN A C 1
ATOM 1550 O O . ASN A 1 195 ? -4.602 4.91 -15.375 1 31.77 195 ASN A O 1
ATOM 1554 N N . SER A 1 196 ? -3.99 6.352 -16.891 1 33.75 196 SER A N 1
ATOM 1555 C CA . SER A 1 196 ? -5.145 6.75 -17.688 1 33.75 196 SER A CA 1
ATOM 1556 C C . SER A 1 196 ? -5.941 5.535 -18.156 1 33.75 196 SER A C 1
ATOM 1558 O O . SER A 1 196 ? -5.547 4.855 -19.094 1 33.75 196 SER A O 1
ATOM 1560 N N . PHE A 1 197 ? -6.32 4.652 -17.375 1 36.19 197 PHE A N 1
ATOM 1561 C CA . PHE A 1 197 ? -7.406 3.926 -18.031 1 36.19 197 PHE A CA 1
ATOM 1562 C C . PHE A 1 197 ? -8.375 4.891 -18.703 1 36.19 197 PHE A C 1
ATOM 1564 O O . PHE A 1 197 ? -8.875 5.82 -18.062 1 36.19 197 PHE A O 1
ATOM 1571 N N . LEU A 1 198 ? -8.227 5.293 -19.969 1 34.03 198 LEU A N 1
ATOM 1572 C CA . LEU A 1 198 ? -9.195 5.992 -20.812 1 34.03 198 LEU A CA 1
ATOM 1573 C C . LEU A 1 198 ? -10.617 5.625 -20.406 1 34.03 198 LEU A C 1
ATOM 1575 O O . LEU A 1 198 ? -10.906 4.457 -20.125 1 34.03 198 LEU A O 1
ATOM 1579 N N . PRO A 1 199 ? -11.5 6.512 -20 1 40.72 199 PRO A N 1
ATOM 1580 C CA . PRO A 1 199 ? -12.922 6.309 -19.75 1 40.72 199 PRO A CA 1
ATOM 1581 C C . PRO A 1 199 ? -13.539 5.227 -20.641 1 40.72 199 PRO A C 1
ATOM 1583 O O . PRO A 1 199 ? -14.508 4.574 -20.234 1 40.72 199 PRO A O 1
ATOM 1586 N N . GLY A 1 200 ? -13.305 5.332 -22 1 39 200 GLY A N 1
ATOM 1587 C CA . GLY A 1 200 ? -14.023 4.727 -23.109 1 39 200 GLY A CA 1
ATOM 1588 C C . GLY A 1 200 ? -13.75 3.242 -23.25 1 39 200 GLY A C 1
ATOM 1589 O O . GLY A 1 200 ? -14.18 2.619 -24.219 1 39 200 GLY A O 1
ATOM 1590 N N . SER A 1 201 ? -12.547 2.762 -22.875 1 46.53 201 SER A N 1
ATOM 1591 C CA . SER A 1 201 ? -12.352 1.389 -23.328 1 46.53 201 SER A CA 1
ATOM 1592 C C . SER A 1 201 ? -13.297 0.432 -22.609 1 46.53 201 SER A C 1
ATOM 1594 O O . SER A 1 201 ? -13.578 0.601 -21.422 1 46.53 201 SER A O 1
ATOM 1596 N N . PRO A 1 202 ? -14.031 -0.299 -23.234 1 54.34 202 PRO A N 1
ATOM 1597 C CA . PRO A 1 202 ? -14.945 -1.305 -22.672 1 54.34 202 PRO A CA 1
ATOM 1598 C C . PRO A 1 202 ? -14.367 -2.018 -21.453 1 54.34 202 PRO A C 1
ATOM 1600 O O . PRO A 1 202 ? -13.164 -2.305 -21.422 1 54.34 202 PRO A O 1
ATOM 1603 N N . VAL A 1 203 ? -14.945 -1.752 -20.219 1 67.75 203 VAL A N 1
ATOM 1604 C CA . VAL A 1 203 ? -14.633 -2.311 -18.906 1 67.75 203 VAL A CA 1
ATOM 1605 C C . VAL A 1 203 ? -14.305 -3.795 -19.047 1 67.75 203 VAL A C 1
ATOM 1607 O O . VAL A 1 203 ? -15.055 -4.551 -19.672 1 67.75 203 VAL A O 1
ATOM 1610 N N . SER A 1 204 ? -13 -4.191 -19.141 1 85.88 204 SER A N 1
ATOM 1611 C CA . SER A 1 204 ? -12.602 -5.59 -19.188 1 85.88 204 SER A CA 1
ATOM 1612 C C . SER A 1 204 ? -12.781 -6.27 -17.828 1 85.88 204 SER A C 1
ATOM 1614 O O . SER A 1 204 ? -12.695 -5.617 -16.797 1 85.88 204 SER A O 1
ATOM 1616 N N . PRO A 1 205 ? -13.305 -7.512 -17.859 1 90.38 205 PRO A N 1
ATOM 1617 C CA . PRO A 1 205 ? -13.492 -8.25 -16.609 1 90.38 205 PRO A CA 1
ATOM 1618 C C . PRO A 1 205 ? -12.266 -8.195 -15.703 1 90.38 205 PRO A C 1
ATOM 1620 O O . PRO A 1 205 ? -12.398 -7.98 -14.492 1 90.38 205 PRO A O 1
ATOM 1623 N N . MET A 1 206 ? -11.078 -8.273 -16.328 1 89.94 206 MET A N 1
ATOM 1624 C CA . MET A 1 206 ? -9.852 -8.211 -15.539 1 89.94 206 MET A CA 1
ATOM 1625 C C . MET A 1 206 ? -9.633 -6.809 -14.977 1 89.94 206 MET A C 1
ATOM 1627 O O . MET A 1 206 ? -9.242 -6.656 -13.82 1 89.94 206 MET A O 1
ATOM 1631 N N . GLY A 1 207 ? -9.945 -5.859 -15.797 1 88 207 GLY A N 1
ATOM 1632 C CA . GLY A 1 207 ? -9.844 -4.484 -15.336 1 88 207 GLY A CA 1
ATOM 1633 C C . GLY A 1 207 ? -10.75 -4.188 -14.156 1 88 207 GLY A C 1
ATOM 1634 O O . GLY A 1 207 ? -10.344 -3.51 -13.211 1 88 207 GLY A O 1
ATOM 1635 N N . ASP A 1 208 ? -11.922 -4.801 -14.195 1 90 208 ASP A N 1
ATOM 1636 C CA . ASP A 1 208 ? -12.898 -4.582 -13.133 1 90 208 ASP A CA 1
ATOM 1637 C C . ASP A 1 208 ? -12.375 -5.098 -11.797 1 90 208 ASP A C 1
ATOM 1639 O O . ASP A 1 208 ? -12.453 -4.398 -10.781 1 90 208 ASP A O 1
ATOM 1643 N N . ILE A 1 209 ? -11.844 -6.293 -11.797 1 92.44 209 ILE A N 1
ATOM 1644 C CA . ILE A 1 209 ? -11.367 -6.895 -10.555 1 92.44 209 ILE A CA 1
ATOM 1645 C C . ILE A 1 209 ? -10.141 -6.137 -10.055 1 92.44 209 ILE A C 1
ATOM 1647 O O . ILE A 1 209 ? -10 -5.891 -8.852 1 92.44 209 ILE A O 1
ATOM 1651 N N . MET A 1 210 ? -9.289 -5.738 -10.961 1 90.31 210 MET A N 1
ATOM 1652 C CA . MET A 1 210 ? -8.016 -5.125 -10.57 1 90.31 210 MET A CA 1
ATOM 1653 C C . MET A 1 210 ? -8.242 -3.713 -10.031 1 90.31 210 MET A C 1
ATOM 1655 O O . MET A 1 210 ? -7.402 -3.189 -9.297 1 90.31 210 MET A O 1
ATOM 1659 N N . GLN A 1 211 ? -9.383 -3.135 -10.359 1 89.81 211 GLN A N 1
ATOM 1660 C CA . GLN A 1 211 ? -9.672 -1.77 -9.938 1 89.81 211 GLN A CA 1
ATOM 1661 C C . GLN A 1 211 ? -10.469 -1.756 -8.633 1 89.81 211 GLN A C 1
ATOM 1663 O O . GLN A 1 211 ? -10.648 -0.702 -8.023 1 89.81 211 GLN A O 1
ATOM 1668 N N . THR A 1 212 ? -10.922 -2.941 -8.211 1 92.75 212 THR A N 1
ATOM 1669 C CA . THR A 1 212 ? -11.664 -2.992 -6.961 1 92.75 212 THR A CA 1
ATOM 1670 C C . THR A 1 212 ? -10.781 -2.551 -5.793 1 92.75 212 THR A C 1
ATOM 1672 O O . THR A 1 212 ? -9.57 -2.771 -5.805 1 92.75 212 THR A O 1
ATOM 1675 N N . PRO A 1 213 ? -11.352 -1.909 -4.809 1 92 213 PRO A N 1
ATOM 1676 C CA . PRO A 1 213 ? -10.57 -1.506 -3.637 1 92 213 PRO A CA 1
ATOM 1677 C C . PRO A 1 213 ? -9.883 -2.686 -2.951 1 92 213 PRO A C 1
ATOM 1679 O O . PRO A 1 213 ? -8.742 -2.566 -2.504 1 92 213 PRO A O 1
ATOM 1682 N N . GLN A 1 214 ? -10.586 -3.811 -2.922 1 92 214 GLN A N 1
ATOM 1683 C CA . GLN A 1 214 ? -10.016 -4.984 -2.27 1 92 214 GLN A CA 1
ATOM 1684 C C . GLN A 1 214 ? -8.711 -5.406 -2.947 1 92 214 GLN A C 1
ATOM 1686 O O . GLN A 1 214 ? -7.707 -5.645 -2.277 1 92 214 GLN A O 1
ATOM 1691 N N . PHE A 1 215 ? -8.719 -5.535 -4.207 1 92.69 215 PHE A N 1
ATOM 1692 C CA . PHE A 1 215 ? -7.535 -5.945 -4.953 1 92.69 215 PHE A CA 1
ATOM 1693 C C . PHE A 1 215 ? -6.41 -4.93 -4.785 1 92.69 215 PHE A C 1
ATOM 1695 O O . PHE A 1 215 ? -5.258 -5.305 -4.547 1 92.69 215 PHE A O 1
ATOM 1702 N N . GLN A 1 216 ? -6.742 -3.682 -4.945 1 93.31 216 GLN A N 1
ATOM 1703 C CA . GLN A 1 216 ? -5.746 -2.621 -4.848 1 93.31 216 GLN A CA 1
ATOM 1704 C C . GLN A 1 216 ? -5.098 -2.602 -3.465 1 93.31 216 GLN A C 1
ATOM 1706 O O . GLN A 1 216 ? -3.877 -2.479 -3.348 1 93.31 216 GLN A O 1
ATOM 1711 N N . LEU A 1 217 ? -5.961 -2.713 -2.465 1 93.81 217 LEU A N 1
ATOM 1712 C CA . LEU A 1 217 ? -5.441 -2.73 -1.102 1 93.81 217 LEU A CA 1
ATOM 1713 C C . LEU A 1 217 ? -4.508 -3.916 -0.892 1 93.81 217 LEU A C 1
ATOM 1715 O O . LEU A 1 217 ? -3.424 -3.766 -0.322 1 93.81 217 LEU A O 1
ATOM 1719 N N . ARG A 1 218 ? -4.906 -5.02 -1.392 1 91.31 218 ARG A N 1
ATOM 1720 C CA . ARG A 1 218 ? -4.086 -6.211 -1.229 1 91.31 218 ARG A CA 1
ATOM 1721 C C . ARG A 1 218 ? -2.762 -6.07 -1.977 1 91.31 218 ARG A C 1
ATOM 1723 O O . ARG A 1 218 ? -1.709 -6.453 -1.462 1 91.31 218 ARG A O 1
ATOM 1730 N N . ARG A 1 219 ? -2.844 -5.598 -3.137 1 91.5 219 ARG A N 1
ATOM 1731 C CA . ARG A 1 219 ? -1.642 -5.395 -3.938 1 91.5 219 ARG A CA 1
ATOM 1732 C C . ARG A 1 219 ? -0.67 -4.453 -3.234 1 91.5 219 ARG A C 1
ATOM 1734 O O . ARG A 1 219 ? 0.527 -4.738 -3.152 1 91.5 219 ARG A O 1
ATOM 1741 N N . LEU A 1 220 ? -1.154 -3.369 -2.703 1 93.06 220 LEU A N 1
ATOM 1742 C CA . LEU A 1 220 ? -0.316 -2.402 -2.002 1 93.06 220 LEU A CA 1
ATOM 1743 C C . LEU A 1 220 ? 0.288 -3.018 -0.744 1 93.06 220 LEU A C 1
ATOM 1745 O O . LEU A 1 220 ? 1.462 -2.793 -0.44 1 93.06 220 LEU A O 1
ATOM 1749 N N . LYS A 1 221 ? -0.494 -3.752 -0.032 1 90.69 221 LYS A N 1
ATOM 1750 C CA . LYS A 1 221 ? 0.004 -4.414 1.169 1 90.69 221 LYS A CA 1
ATOM 1751 C C . LYS A 1 221 ? 1.141 -5.375 0.834 1 90.69 221 LYS A C 1
ATOM 1753 O O . LYS A 1 221 ? 2.141 -5.438 1.553 1 90.69 221 LYS A O 1
ATOM 1758 N N . LYS A 1 222 ? 0.941 -6.078 -0.209 1 87.81 222 LYS A N 1
ATOM 1759 C CA . LYS A 1 222 ? 1.988 -7 -0.636 1 87.81 222 LYS A CA 1
ATOM 1760 C C . LYS A 1 222 ? 3.254 -6.25 -1.036 1 87.81 222 LYS A C 1
ATOM 1762 O O . LYS A 1 222 ? 4.363 -6.648 -0.669 1 87.81 222 LYS A O 1
ATOM 1767 N N . GLN A 1 223 ? 3.09 -5.234 -1.78 1 89.69 223 GLN A N 1
ATOM 1768 C CA . GLN A 1 223 ? 4.23 -4.418 -2.178 1 89.69 223 GLN A CA 1
ATOM 1769 C C . GLN A 1 223 ? 4.961 -3.861 -0.96 1 89.69 223 GLN A C 1
ATOM 1771 O O . GLN A 1 223 ? 6.191 -3.84 -0.922 1 89.69 223 GLN A O 1
ATOM 1776 N N . LEU A 1 224 ? 4.176 -3.406 -0.034 1 92.38 224 LEU A N 1
ATOM 1777 C CA . LEU A 1 224 ? 4.758 -2.873 1.193 1 92.38 224 LEU A CA 1
ATOM 1778 C C . LEU A 1 224 ? 5.562 -3.943 1.923 1 92.38 224 LEU A C 1
ATOM 1780 O O . LEU A 1 224 ? 6.68 -3.684 2.381 1 92.38 224 LEU A O 1
ATOM 1784 N N . ALA A 1 225 ? 4.977 -5.086 2.031 1 88.56 225 ALA A N 1
ATOM 1785 C CA . ALA A 1 225 ? 5.68 -6.191 2.678 1 88.56 225 ALA A CA 1
ATOM 1786 C C . ALA A 1 225 ? 6.988 -6.504 1.962 1 88.56 225 ALA A C 1
ATOM 1788 O O . ALA A 1 225 ? 8.016 -6.723 2.604 1 88.56 225 ALA A O 1
ATOM 1789 N N . ASP A 1 226 ? 6.977 -6.523 0.656 1 86.5 226 ASP A N 1
ATOM 1790 C CA . ASP A 1 226 ? 8.172 -6.781 -0.14 1 86.5 226 ASP A CA 1
ATOM 1791 C C . ASP A 1 226 ? 9.234 -5.707 0.096 1 86.5 226 ASP A C 1
ATOM 1793 O O . ASP A 1 226 ? 10.414 -6.02 0.253 1 86.5 226 ASP A O 1
ATOM 1797 N N . GLU A 1 227 ? 8.812 -4.469 0.109 1 90.19 227 GLU A N 1
ATOM 1798 C CA . GLU A 1 227 ? 9.734 -3.354 0.32 1 90.19 227 GLU A CA 1
ATOM 1799 C C . GLU A 1 227 ? 10.359 -3.414 1.708 1 90.19 227 GLU A C 1
ATOM 1801 O O . GLU A 1 227 ? 11.562 -3.158 1.863 1 90.19 227 GLU A O 1
ATOM 1806 N N . ARG A 1 228 ? 9.602 -3.775 2.623 1 91.81 228 ARG A N 1
ATOM 1807 C CA . ARG A 1 228 ? 10.109 -3.885 3.988 1 91.81 228 ARG A 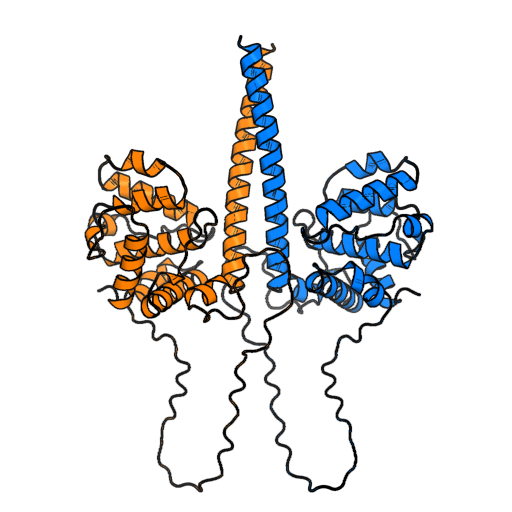CA 1
ATOM 1808 C C . ARG A 1 228 ? 11.133 -5.012 4.105 1 91.81 228 ARG A C 1
ATOM 1810 O O . ARG A 1 228 ? 12.148 -4.863 4.789 1 91.81 228 ARG A O 1
ATOM 1817 N N . GLU A 1 229 ? 10.82 -6.098 3.471 1 87.38 229 GLU A N 1
ATOM 1818 C CA . GLU A 1 229 ? 11.781 -7.199 3.453 1 87.38 229 GLU A CA 1
ATOM 1819 C C . GLU A 1 229 ? 13.094 -6.777 2.795 1 87.38 229 GLU A C 1
ATOM 1821 O O . GLU A 1 229 ? 14.172 -7.098 3.295 1 87.38 229 GLU A O 1
ATOM 1826 N N . ASN A 1 230 ? 12.992 -6.109 1.713 1 88.81 230 ASN A N 1
ATOM 1827 C CA . ASN A 1 230 ? 14.172 -5.59 1.023 1 88.81 230 ASN A CA 1
ATOM 1828 C C . ASN A 1 230 ? 14.977 -4.648 1.917 1 88.81 230 ASN A C 1
ATOM 1830 O O . ASN A 1 230 ? 16.203 -4.75 1.987 1 88.81 230 ASN A O 1
ATOM 1834 N N . ARG A 1 231 ? 14.258 -3.752 2.529 1 92.69 231 ARG A N 1
ATOM 1835 C CA . ARG A 1 231 ? 14.898 -2.812 3.445 1 92.69 231 ARG A CA 1
ATOM 1836 C C . ARG A 1 231 ? 15.633 -3.547 4.559 1 92.69 231 ARG A C 1
ATOM 1838 O O . ARG A 1 231 ? 16.781 -3.215 4.879 1 92.69 231 ARG A O 1
ATOM 1845 N N . ASP A 1 232 ? 15.039 -4.512 5.152 1 92.44 232 ASP A N 1
ATOM 1846 C CA . ASP A 1 232 ? 15.656 -5.301 6.211 1 92.44 232 ASP A CA 1
ATOM 1847 C C . ASP A 1 232 ? 16.938 -5.965 5.719 1 92.44 232 ASP A C 1
ATOM 1849 O O . ASP A 1 232 ? 17.953 -5.992 6.434 1 92.44 232 ASP A O 1
ATOM 1853 N N . GLU A 1 233 ? 16.922 -6.512 4.535 1 91.5 233 GLU A N 1
ATOM 1854 C CA . GLU A 1 233 ? 18.094 -7.152 3.949 1 91.5 233 GLU A CA 1
ATOM 1855 C C . GLU A 1 233 ? 19.219 -6.148 3.736 1 91.5 233 GLU A C 1
ATOM 1857 O O . GLU A 1 233 ? 20.391 -6.453 3.998 1 91.5 233 GLU A O 1
ATOM 1862 N N . LEU A 1 234 ? 18.891 -4.973 3.33 1 94.06 234 LEU A N 1
ATOM 1863 C CA . LEU A 1 234 ? 19.891 -3.92 3.121 1 94.06 234 LEU A CA 1
ATOM 1864 C C . LEU A 1 234 ? 20.484 -3.469 4.445 1 94.06 234 LEU A C 1
ATOM 1866 O O . LEU A 1 234 ? 21.688 -3.229 4.535 1 94.06 234 LEU A O 1
ATOM 1870 N N . GLU A 1 235 ? 19.641 -3.371 5.43 1 95.06 235 GLU A N 1
ATOM 1871 C CA . GLU A 1 235 ? 20.125 -2.994 6.754 1 95.06 235 GLU A CA 1
ATOM 1872 C C . GLU A 1 235 ? 21.125 -4.023 7.293 1 95.06 235 GLU A C 1
ATOM 1874 O O . GLU A 1 235 ? 22.125 -3.66 7.922 1 95.06 235 GLU A O 1
ATOM 1879 N N . LEU A 1 236 ? 20.859 -5.289 7.043 1 94.81 236 LEU A N 1
ATOM 1880 C CA . LEU A 1 236 ? 21.781 -6.348 7.457 1 94.81 236 LEU A CA 1
ATOM 1881 C C . LEU A 1 236 ? 23.094 -6.242 6.715 1 94.81 236 LEU A C 1
ATOM 1883 O O . LEU A 1 236 ? 24.172 -6.344 7.324 1 94.81 236 LEU A O 1
ATOM 1887 N N . GLU A 1 237 ? 23 -6.051 5.461 1 94.25 237 GLU A N 1
ATOM 1888 C CA . GLU A 1 237 ? 24.203 -5.906 4.664 1 94.25 237 GLU A CA 1
ATOM 1889 C C . GLU A 1 237 ? 25.031 -4.695 5.109 1 94.25 237 GLU A C 1
ATOM 1891 O O . GLU A 1 237 ? 26.25 -4.754 5.164 1 94.25 237 GLU A O 1
ATOM 1896 N N . LEU A 1 238 ? 24.422 -3.607 5.402 1 94.75 238 LEU A N 1
ATOM 1897 C CA . LEU A 1 238 ? 25.078 -2.393 5.855 1 94.75 238 LEU A CA 1
ATOM 1898 C C . LEU A 1 238 ? 25.797 -2.629 7.184 1 94.75 238 LEU A C 1
ATOM 1900 O O . LEU A 1 238 ? 26.922 -2.162 7.383 1 94.75 238 LEU A O 1
ATOM 1904 N N . THR A 1 239 ? 25.156 -3.305 8.031 1 94.75 239 THR A N 1
ATOM 1905 C CA . THR A 1 239 ? 25.75 -3.621 9.32 1 94.75 239 THR A CA 1
ATOM 1906 C C . THR A 1 239 ? 27.016 -4.465 9.141 1 94.75 239 THR A C 1
ATOM 1908 O O . THR A 1 239 ? 28.031 -4.219 9.789 1 94.75 239 THR A O 1
ATOM 1911 N N . GLU A 1 240 ? 26.906 -5.391 8.273 1 93.38 240 GLU A N 1
ATOM 1912 C CA . GLU A 1 240 ? 28.062 -6.234 7.984 1 93.38 240 GLU A CA 1
ATOM 1913 C C . GLU A 1 240 ? 29.203 -5.418 7.375 1 93.38 240 GLU A C 1
ATOM 1915 O O . GLU A 1 240 ? 30.375 -5.609 7.723 1 93.38 240 GLU A O 1
ATOM 1920 N N . ASN A 1 241 ? 28.844 -4.555 6.535 1 91.88 241 ASN A N 1
ATOM 1921 C CA . ASN A 1 241 ? 29.844 -3.705 5.906 1 91.88 241 ASN A CA 1
ATOM 1922 C C . ASN A 1 241 ? 30.516 -2.775 6.918 1 91.88 241 ASN A C 1
ATOM 1924 O O . ASN A 1 241 ? 31.719 -2.549 6.859 1 91.88 241 ASN A O 1
ATOM 1928 N N . ARG A 1 242 ? 29.766 -2.254 7.805 1 93 242 ARG A N 1
ATOM 1929 C CA . ARG A 1 242 ? 30.297 -1.37 8.836 1 93 242 ARG A CA 1
ATOM 1930 C C . ARG A 1 242 ? 31.281 -2.113 9.734 1 93 242 ARG A C 1
ATOM 1932 O O . ARG A 1 242 ? 32.281 -1.554 10.156 1 93 242 ARG A O 1
ATOM 1939 N N . LYS A 1 243 ? 30.938 -3.322 9.953 1 92.38 243 LYS A N 1
ATOM 1940 C CA . LYS A 1 243 ? 31.859 -4.152 10.727 1 92.38 243 LYS A CA 1
ATOM 1941 C C . LYS A 1 243 ? 33.156 -4.363 9.977 1 92.38 243 LYS A C 1
ATOM 1943 O O . LYS A 1 243 ? 34.25 -4.273 10.57 1 92.38 243 LYS A O 1
ATOM 1948 N N . LEU A 1 244 ? 33.094 -4.613 8.789 1 90.69 244 LEU A N 1
ATOM 1949 C CA . LEU A 1 244 ? 34.281 -4.84 7.969 1 90.69 244 LEU A CA 1
ATOM 1950 C C . LEU A 1 244 ? 35.125 -3.584 7.906 1 90.69 244 LEU A C 1
ATOM 1952 O O . LEU A 1 244 ? 36.375 -3.668 7.965 1 90.69 244 LEU A O 1
ATOM 1956 N N . ILE A 1 245 ? 34.594 -2.479 7.762 1 89.81 245 ILE A N 1
ATOM 1957 C CA . ILE A 1 245 ? 35.281 -1.208 7.684 1 89.81 245 ILE A CA 1
ATOM 1958 C C . ILE A 1 245 ? 36.031 -0.945 9 1 89.81 245 ILE A C 1
ATOM 1960 O O . ILE A 1 245 ? 37.156 -0.491 9 1 89.81 245 ILE A O 1
ATOM 1964 N N . THR A 1 246 ? 35.281 -1.228 10.039 1 89.38 246 THR A N 1
ATOM 1965 C CA . THR A 1 246 ? 35.875 -1.033 11.352 1 89.38 246 THR A CA 1
ATOM 1966 C C . THR A 1 246 ? 37.062 -1.981 11.547 1 89.38 246 THR A C 1
ATOM 1968 O O . THR A 1 246 ? 38.094 -1.591 12.094 1 89.38 246 THR A O 1
ATOM 1971 N N . GLU A 1 247 ? 36.969 -3.184 11.156 1 86.06 247 GLU A N 1
ATOM 1972 C CA . GLU A 1 247 ? 38 -4.184 11.312 1 86.06 247 GLU A CA 1
ATOM 1973 C C . GLU A 1 247 ? 39.219 -3.852 10.43 1 86.06 247 GLU A C 1
ATOM 1975 O O . GLU A 1 247 ? 40.375 -4.062 10.836 1 86.06 247 GLU A O 1
ATOM 1980 N N . LYS A 1 248 ? 39.031 -3.359 9.328 1 79.38 248 LYS A N 1
ATOM 1981 C CA . LYS A 1 248 ? 40.125 -3.035 8.43 1 79.38 248 LYS A CA 1
ATOM 1982 C C . LYS A 1 248 ? 40.781 -1.71 8.805 1 79.38 248 LYS A C 1
ATOM 1984 O O . LYS A 1 248 ? 41.875 -1.409 8.367 1 79.38 248 LYS A O 1
ATOM 1989 N N . GLY A 1 249 ? 40.062 -0.837 9.398 1 70.06 249 GLY A N 1
ATOM 1990 C CA . GLY A 1 249 ? 40.656 0.414 9.859 1 70.06 249 GLY A CA 1
ATOM 1991 C C . GLY A 1 249 ? 41.438 0.267 11.148 1 70.06 249 GLY A C 1
ATOM 1992 O O . GLY A 1 249 ? 42.125 1.196 11.57 1 70.06 249 GLY A O 1
ATOM 1993 N N . GLN A 1 250 ? 41.156 -0.802 11.883 1 56.38 250 GLN A N 1
ATOM 1994 C CA . GLN A 1 250 ? 42.094 -1.107 12.961 1 56.38 250 GLN A CA 1
ATOM 1995 C C . GLN A 1 250 ? 43.312 -1.839 12.43 1 56.38 250 GLN A C 1
ATOM 1997 O O . GLN A 1 250 ? 43.219 -2.566 11.438 1 56.38 250 GLN A O 1
ATOM 2002 N N . MET B 1 1 ? -11.094 36.781 6.543 1 56.28 1 MET B N 1
ATOM 2003 C CA . MET B 1 1 ? -12.258 35.906 6.641 1 56.28 1 MET B CA 1
ATOM 2004 C C . MET B 1 1 ? -12.016 34.781 7.648 1 56.28 1 MET B C 1
ATOM 2006 O O . MET B 1 1 ? -10.883 34.312 7.797 1 56.28 1 MET B O 1
ATOM 2010 N N . SER B 1 2 ? -12.914 34.625 8.617 1 75.56 2 SER B N 1
ATOM 2011 C CA . SER B 1 2 ? -12.719 34 9.938 1 75.56 2 SER B CA 1
ATOM 2012 C C . SER B 1 2 ? -12.859 32.5 9.875 1 75.56 2 SER B C 1
ATOM 2014 O O . SER B 1 2 ? -13.547 31.969 9.008 1 75.56 2 SER B O 1
ATOM 2016 N N . LEU B 1 3 ? -12.023 31.828 10.359 1 81.75 3 LEU B N 1
ATOM 2017 C CA . LEU B 1 3 ? -12 30.375 10.57 1 81.75 3 LEU B CA 1
ATOM 2018 C C . LEU B 1 3 ? -13.258 29.922 11.289 1 81.75 3 LEU B C 1
ATOM 2020 O O . LEU B 1 3 ? -13.719 30.578 12.227 1 81.75 3 LEU B O 1
ATOM 2024 N N . HIS B 1 4 ? -13.945 28.953 10.625 1 87.94 4 HIS B N 1
ATOM 2025 C CA . HIS B 1 4 ? -15.125 28.391 11.273 1 87.94 4 HIS B CA 1
ATOM 2026 C C . HIS B 1 4 ? -14.805 27.922 12.688 1 87.94 4 HIS B C 1
ATOM 2028 O O . HIS B 1 4 ? -13.859 27.156 12.898 1 87.94 4 HIS B O 1
ATOM 2034 N N . ALA B 1 5 ? -15.609 28.312 13.609 1 89.19 5 ALA B N 1
ATOM 2035 C CA . ALA B 1 5 ? -15.328 28.125 15.031 1 89.19 5 ALA B CA 1
ATOM 2036 C C . ALA B 1 5 ? -15.242 26.641 15.383 1 89.19 5 ALA B C 1
ATOM 2038 O O . ALA B 1 5 ? -14.359 26.234 16.141 1 89.19 5 ALA B O 1
ATOM 2039 N N . THR B 1 6 ? -16.188 25.859 14.859 1 91.5 6 THR B N 1
ATOM 2040 C CA . THR B 1 6 ? -16.219 24.438 15.18 1 91.5 6 THR B CA 1
ATOM 2041 C C . THR B 1 6 ? -14.977 23.734 14.648 1 91.5 6 THR B C 1
ATOM 2043 O O . THR B 1 6 ? -14.398 22.875 15.32 1 91.5 6 THR B O 1
ATOM 2046 N N . ARG B 1 7 ? -14.602 24.125 13.492 1 93.31 7 ARG B N 1
ATOM 2047 C CA . ARG B 1 7 ? -13.391 23.547 12.898 1 93.31 7 ARG B CA 1
ATOM 2048 C C . ARG B 1 7 ? -12.148 23.953 13.695 1 93.31 7 ARG B C 1
ATOM 2050 O O . ARG B 1 7 ? -11.289 23.109 13.977 1 93.31 7 ARG B O 1
ATOM 2057 N N . ALA B 1 8 ? -12.148 25.219 14.047 1 94.31 8 ALA B N 1
ATOM 2058 C CA . ALA B 1 8 ? -11.023 25.719 14.836 1 94.31 8 ALA B CA 1
ATOM 2059 C C . ALA B 1 8 ? -10.906 24.953 16.156 1 94.31 8 ALA B C 1
ATOM 2061 O O . ALA B 1 8 ? -9.812 24.547 16.547 1 94.31 8 ALA B O 1
ATOM 2062 N N . SER B 1 9 ? -12.039 24.766 16.766 1 95.06 9 SER B N 1
ATOM 2063 C CA . SER B 1 9 ? -12.062 24.078 18.047 1 95.06 9 SER B CA 1
ATOM 2064 C C . SER B 1 9 ? -11.594 22.625 17.906 1 95.06 9 SER B C 1
ATOM 2066 O O . SER B 1 9 ? -10.852 22.125 18.766 1 95.06 9 SER B O 1
ATOM 2068 N N . ALA B 1 10 ? -12.031 21.938 16.875 1 96.31 10 ALA B N 1
ATOM 2069 C CA . ALA B 1 10 ? -11.633 20.547 16.656 1 96.31 10 ALA B CA 1
ATOM 2070 C C . ALA B 1 10 ? -10.133 20.453 16.391 1 96.31 10 ALA B C 1
ATOM 2072 O O . ALA B 1 10 ? -9.461 19.562 16.938 1 96.31 10 ALA B O 1
ATOM 2073 N N . LEU B 1 11 ? -9.609 21.328 15.562 1 97.38 11 LEU B N 1
ATOM 2074 C CA . LEU B 1 11 ? -8.18 21.328 15.266 1 97.38 11 LEU B CA 1
ATOM 2075 C C . LEU B 1 11 ? -7.367 21.594 16.531 1 97.38 11 LEU B C 1
ATOM 2077 O O . LEU B 1 11 ? -6.355 20.938 16.766 1 97.38 11 LEU B O 1
ATOM 2081 N N . LEU B 1 12 ? -7.852 22.547 17.297 1 97.5 12 LEU B N 1
ATOM 2082 C CA . LEU B 1 12 ? -7.172 22.875 18.547 1 97.5 12 LEU B CA 1
ATOM 2083 C C . LEU B 1 12 ? -7.172 21.672 19.484 1 97.5 12 LEU B C 1
ATOM 2085 O O . LEU B 1 12 ? -6.164 21.391 20.141 1 97.5 12 LEU B O 1
ATOM 2089 N N . ALA B 1 13 ? -8.297 21 19.594 1 96.88 13 ALA B N 1
ATOM 2090 C CA . ALA B 1 13 ? -8.383 19.797 20.422 1 96.88 13 ALA B CA 1
ATOM 2091 C C . ALA B 1 13 ? -7.344 18.766 20.016 1 96.88 13 ALA B C 1
ATOM 2093 O O . ALA B 1 13 ? -6.73 18.125 20.875 1 96.88 13 ALA B O 1
ATOM 2094 N N . TRP B 1 14 ? -7.18 18.578 18.719 1 96.62 14 TRP B N 1
ATOM 2095 C CA . TRP B 1 14 ? -6.18 17.641 18.234 1 96.62 14 TRP B CA 1
ATOM 2096 C C . TRP B 1 14 ? -4.777 18.062 18.656 1 96.62 14 TRP B C 1
ATOM 2098 O O . TRP B 1 14 ? -4.008 17.25 19.188 1 96.62 14 TRP B O 1
ATOM 2108 N N . VAL B 1 15 ? -4.445 19.344 18.469 1 97.31 15 VAL B N 1
ATOM 2109 C CA . VAL B 1 15 ? -3.127 19.844 18.812 1 97.31 15 VAL B CA 1
ATOM 2110 C C . VAL B 1 15 ? -2.855 19.594 20.297 1 97.31 15 VAL B C 1
ATOM 2112 O O . VAL B 1 15 ? -1.802 19.062 20.656 1 97.31 15 VAL B O 1
ATOM 2115 N N . ASN B 1 16 ? -3.816 19.938 21.125 1 97 16 ASN B N 1
ATOM 2116 C CA . ASN B 1 16 ? -3.656 19.797 22.562 1 97 16 ASN B CA 1
ATOM 2117 C C . ASN B 1 16 ? -3.539 18.328 22.969 1 97 16 ASN B C 1
ATOM 2119 O O . ASN B 1 16 ? -2.869 18 23.953 1 97 16 ASN B O 1
ATOM 2123 N N . SER B 1 17 ? -4.145 17.453 22.266 1 95.06 17 SER B N 1
ATOM 2124 C CA . SER B 1 17 ? -4.129 16.031 22.594 1 95.06 17 SER B CA 1
ATOM 2125 C C . SER B 1 17 ? -2.736 15.438 22.422 1 95.06 17 SER B C 1
ATOM 2127 O O . SER B 1 17 ? -2.432 14.383 22.984 1 95.06 17 SER B O 1
ATOM 2129 N N . LEU B 1 18 ? -1.902 16.016 21.562 1 94 18 LEU B N 1
ATOM 2130 C CA . LEU B 1 18 ? -0.559 15.508 21.297 1 94 18 LEU B CA 1
ATOM 2131 C C . LEU B 1 18 ? 0.362 15.773 22.484 1 94 18 LEU B C 1
ATOM 2133 O O . LEU B 1 18 ? 1.427 15.156 22.609 1 94 18 LEU B O 1
ATOM 2137 N N . LYS B 1 19 ? -0.016 16.734 23.391 1 94.56 19 LYS B N 1
ATOM 2138 C CA . LYS B 1 19 ? 0.678 17.047 24.641 1 94.56 19 LYS B CA 1
ATOM 2139 C C . LYS B 1 19 ? 2.148 17.375 24.375 1 94.56 19 LYS B C 1
ATOM 2141 O O . LYS B 1 19 ? 3.025 16.922 25.125 1 94.56 19 LYS B O 1
ATOM 2146 N N . VAL B 1 20 ? 2.381 18.109 23.297 1 95.38 20 VAL B N 1
ATOM 2147 C CA . VAL B 1 20 ? 3.754 18.453 22.953 1 95.38 20 VAL B CA 1
ATOM 2148 C C . VAL B 1 20 ? 4.137 19.766 23.625 1 95.38 20 VAL B C 1
ATOM 2150 O O . VAL B 1 20 ? 5.312 20.141 23.641 1 95.38 20 VAL B O 1
ATOM 2153 N N . ASP B 1 21 ? 3.271 20.516 24.156 1 96.31 21 ASP B N 1
ATOM 2154 C CA . ASP B 1 21 ? 3.439 21.766 24.875 1 96.31 21 ASP B CA 1
ATOM 2155 C C . ASP B 1 21 ? 2.281 22.016 25.828 1 96.31 21 ASP B C 1
ATOM 2157 O O . ASP B 1 21 ? 1.359 21.203 25.922 1 96.31 21 ASP B O 1
ATOM 2161 N N . ASN B 1 22 ? 2.35 23.125 26.609 1 96.88 22 ASN B N 1
ATOM 2162 C CA . ASN B 1 22 ? 1.201 23.5 27.422 1 96.88 22 ASN B CA 1
ATOM 2163 C C . ASN B 1 22 ? -0.056 23.672 26.578 1 96.88 22 ASN B C 1
ATOM 2165 O O . ASN B 1 22 ? 0.02 24.125 25.438 1 96.88 22 ASN B O 1
ATOM 2169 N N . PRO B 1 23 ? -1.169 23.266 27.125 1 97.25 23 PRO B N 1
ATOM 2170 C CA . PRO B 1 23 ? -2.414 23.375 26.359 1 97.25 23 PRO B CA 1
ATOM 2171 C C . PRO B 1 23 ? -2.674 24.797 25.859 1 97.25 23 PRO B C 1
ATOM 2173 O O . PRO B 1 23 ? -2.432 25.766 26.578 1 97.25 23 PRO B O 1
ATOM 2176 N N . LEU B 1 24 ? -3.113 24.828 24.672 1 97.75 24 LEU B N 1
ATOM 2177 C CA . LEU B 1 24 ? -3.443 26.094 24.031 1 97.75 24 LEU B CA 1
ATOM 2178 C C . LEU B 1 24 ? -4.938 26.375 24.109 1 97.75 24 LEU B C 1
ATOM 2180 O O . LEU B 1 24 ? -5.742 25.453 24.219 1 97.75 24 LEU B O 1
ATOM 2184 N N . SER B 1 25 ? -5.309 27.656 24.109 1 96.81 25 SER B N 1
ATOM 2185 C CA . SER B 1 25 ? -6.715 28.047 24.156 1 96.81 25 SER B CA 1
ATOM 2186 C C . SER B 1 25 ? -7.207 28.531 22.812 1 96.81 25 SER B C 1
ATOM 2188 O O . SER B 1 25 ? -8.414 28.641 22.578 1 96.81 25 SER B O 1
ATOM 2190 N N . ALA B 1 26 ? -6.289 28.875 21.922 1 96.25 26 ALA B N 1
ATOM 2191 C CA . ALA B 1 26 ? -6.625 29.375 20.594 1 96.25 26 ALA B CA 1
ATOM 2192 C C . ALA B 1 26 ? -5.551 29 19.578 1 96.25 26 ALA B C 1
ATOM 2194 O O . ALA B 1 26 ? -4.375 28.859 19.938 1 96.25 26 ALA B O 1
ATOM 2195 N N . LEU B 1 27 ? -5.949 28.891 18.297 1 96.56 27 LEU B N 1
ATOM 2196 C CA . LEU B 1 27 ? -5.008 28.547 17.234 1 96.56 27 LEU B CA 1
ATOM 2197 C C . LEU B 1 27 ? -3.988 29.656 17.016 1 96.56 27 LEU B C 1
ATOM 2199 O O . LEU B 1 27 ? -2.861 29.406 16.594 1 96.56 27 LEU B O 1
ATOM 2203 N N . SER B 1 28 ? -4.383 30.906 17.375 1 95.94 28 SER B N 1
ATOM 2204 C CA . SER B 1 28 ? -3.496 32.062 17.203 1 95.94 28 SER B CA 1
ATOM 2205 C C . SER B 1 28 ? -2.229 31.891 18.047 1 95.94 28 SER B C 1
ATOM 2207 O O . SER B 1 28 ? -1.209 32.531 17.75 1 95.94 28 SER B O 1
ATOM 2209 N N . GLN B 1 29 ? -2.275 31.031 19.062 1 97.06 29 GLN B N 1
ATOM 2210 C CA . GLN B 1 29 ? -1.126 30.828 19.938 1 97.06 29 GLN B CA 1
ATOM 2211 C C . GLN B 1 29 ? -0.069 29.953 19.266 1 97.06 29 GLN B C 1
ATOM 2213 O O . GLN B 1 29 ? 1.018 29.75 19.812 1 97.06 29 GLN B O 1
ATOM 2218 N N . LEU B 1 30 ? -0.383 29.531 17.984 1 98 30 LEU B N 1
ATOM 2219 C CA . LEU B 1 30 ? 0.574 28.75 17.219 1 98 30 LEU B CA 1
ATOM 2220 C C . LEU B 1 30 ? 1.45 29.656 16.359 1 98 30 LEU B C 1
ATOM 2222 O O . LEU B 1 30 ? 2.264 29.172 15.57 1 98 30 LEU B O 1
ATOM 2226 N N . ARG B 1 31 ? 1.393 30.969 16.516 1 96.44 31 ARG B N 1
ATOM 2227 C CA . ARG B 1 31 ? 1.971 31.953 15.602 1 96.44 31 ARG B CA 1
ATOM 2228 C C . ARG B 1 31 ? 3.494 31.906 15.641 1 96.44 31 ARG B C 1
ATOM 2230 O O . ARG B 1 31 ? 4.156 32.281 14.672 1 96.44 31 ARG B O 1
ATOM 2237 N N . ASP B 1 32 ? 4.078 31.5 16.766 1 96.25 32 ASP B N 1
ATOM 2238 C CA . ASP B 1 32 ? 5.535 31.469 16.797 1 96.25 32 ASP B CA 1
ATOM 2239 C C . ASP B 1 32 ? 6.059 30.172 16.172 1 96.25 32 ASP B C 1
ATOM 2241 O O . ASP B 1 32 ? 7.273 29.969 16.094 1 96.25 32 ASP B O 1
ATOM 2245 N N . CYS B 1 33 ? 5.203 29.141 15.828 1 97.62 33 CYS B N 1
ATOM 2246 C CA . CYS B 1 33 ? 5.453 27.953 15.016 1 97.62 33 CYS B CA 1
ATOM 2247 C C . CYS B 1 33 ? 6.23 26.906 15.812 1 97.62 33 CYS B C 1
ATOM 2249 O O . CYS B 1 33 ? 6.57 25.844 15.289 1 97.62 33 CYS B O 1
ATOM 2251 N N . SER B 1 34 ? 6.52 27.203 17.047 1 97.31 34 SER B N 1
ATOM 2252 C CA . SER B 1 34 ? 7.285 26.266 17.844 1 97.31 34 SER B CA 1
ATOM 2253 C C . SER B 1 34 ? 6.516 24.953 18.047 1 97.31 34 SER B C 1
ATOM 2255 O O . SER B 1 34 ? 7.086 23.875 17.922 1 97.31 34 SER B O 1
ATOM 2257 N N . VAL B 1 35 ? 5.258 25.094 18.344 1 97.81 35 VAL B N 1
ATOM 2258 C CA . VAL B 1 35 ? 4.426 23.922 18.594 1 97.81 35 VAL B CA 1
ATOM 2259 C C . VAL B 1 35 ? 4.371 23.062 17.328 1 97.81 35 VAL B C 1
ATOM 2261 O O . VAL B 1 35 ? 4.391 21.828 17.406 1 97.81 35 VAL B O 1
ATOM 2264 N N . PHE B 1 36 ? 4.305 23.656 16.125 1 98 36 PHE B N 1
ATOM 2265 C CA . PHE B 1 36 ? 4.312 22.906 14.883 1 98 36 PHE B CA 1
ATOM 2266 C C . PHE B 1 36 ? 5.566 22.047 14.773 1 98 36 PHE B C 1
ATOM 2268 O O . PHE B 1 36 ? 5.504 20.906 14.344 1 98 36 PHE B O 1
ATOM 2275 N N . LEU B 1 37 ? 6.688 22.594 15.125 1 97.62 37 LEU B N 1
ATOM 2276 C CA . LEU B 1 37 ? 7.949 21.875 15.055 1 97.62 37 LEU B CA 1
ATOM 2277 C C . LEU B 1 37 ? 7.93 20.656 15.984 1 97.62 37 LEU B C 1
ATOM 2279 O O . LEU B 1 37 ? 8.383 19.578 15.609 1 97.62 37 LEU B O 1
ATOM 2283 N N . LYS B 1 38 ? 7.41 20.906 17.141 1 96.69 38 LYS B N 1
ATOM 2284 C CA . LYS B 1 38 ? 7.32 19.812 18.109 1 96.69 38 LYS B CA 1
ATOM 2285 C C . LYS B 1 38 ? 6.383 18.719 17.609 1 96.69 38 LYS B C 1
ATOM 2287 O O . LYS B 1 38 ? 6.633 17.531 17.828 1 96.69 38 LYS B O 1
ATOM 2292 N N . ILE B 1 39 ? 5.285 19.125 16.969 1 95.75 39 ILE B N 1
ATOM 2293 C CA . ILE B 1 39 ? 4.344 18.156 16.406 1 95.75 39 ILE B CA 1
ATOM 2294 C C . ILE B 1 39 ? 5.043 17.328 15.32 1 95.75 39 ILE B C 1
ATOM 2296 O O . ILE B 1 39 ? 4.91 16.109 15.281 1 95.75 39 ILE B O 1
ATOM 2300 N N . ILE B 1 40 ? 5.742 17.969 14.438 1 94.69 40 ILE B N 1
ATOM 2301 C CA . ILE B 1 40 ? 6.457 17.312 13.352 1 94.69 40 ILE B CA 1
ATOM 2302 C C . ILE B 1 40 ? 7.426 16.281 13.922 1 94.69 40 ILE B C 1
ATOM 2304 O O . ILE B 1 40 ? 7.488 15.148 13.453 1 94.69 40 ILE B O 1
ATOM 2308 N N . ASP B 1 41 ? 8.125 16.703 14.961 1 93.25 41 ASP B N 1
ATOM 2309 C CA . ASP B 1 41 ? 9.078 15.789 15.602 1 93.25 41 ASP B CA 1
ATOM 2310 C C . ASP B 1 41 ? 8.367 14.562 16.172 1 93.25 41 ASP B C 1
ATOM 2312 O O . ASP B 1 41 ? 8.844 13.438 16.016 1 93.25 41 ASP B O 1
ATOM 2316 N N . LYS B 1 42 ? 7.254 14.805 16.797 1 90.5 42 LYS B N 1
ATOM 2317 C CA . LYS B 1 42 ? 6.504 13.711 17.422 1 90.5 42 LYS B CA 1
ATOM 2318 C C . LYS B 1 42 ? 5.961 12.75 16.375 1 90.5 42 LYS B C 1
ATOM 2320 O O . LYS B 1 42 ? 6.078 11.531 16.516 1 90.5 42 LYS B O 1
ATOM 2325 N N . VAL B 1 43 ? 5.367 13.289 15.336 1 87.19 43 VAL B N 1
ATOM 2326 C CA . VAL B 1 43 ? 4.707 12.5 14.305 1 87.19 43 VAL B CA 1
ATOM 2327 C C . VAL B 1 43 ? 5.746 11.711 13.516 1 87.19 43 VAL B C 1
ATOM 2329 O O . VAL B 1 43 ? 5.512 10.562 13.141 1 87.19 43 VAL B O 1
ATOM 2332 N N . HIS B 1 44 ? 6.828 12.242 13.195 1 84.06 44 HIS B N 1
ATOM 2333 C CA . HIS B 1 44 ? 7.867 11.617 12.383 1 84.06 44 HIS B CA 1
ATOM 2334 C C . HIS B 1 44 ? 8.828 10.805 13.242 1 84.06 44 HIS B C 1
ATOM 2336 O O . HIS B 1 44 ? 9.594 9.984 12.727 1 84.06 44 HIS B O 1
ATOM 2342 N N . GLY B 1 45 ? 8.805 10.992 14.539 1 82.12 45 GLY B N 1
ATOM 2343 C CA . GLY B 1 45 ? 9.773 10.328 15.406 1 82.12 45 GLY B CA 1
ATOM 2344 C C . GLY B 1 45 ? 11.195 10.805 15.18 1 82.12 45 GLY B C 1
ATOM 2345 O O . GLY B 1 45 ? 12.117 9.992 15.078 1 82.12 45 GLY B O 1
ATOM 2346 N N . SER B 1 46 ? 11.281 12.039 14.891 1 83.44 46 SER B N 1
ATOM 2347 C CA . SER B 1 46 ? 12.586 12.648 14.641 1 83.44 46 SER B CA 1
ATOM 2348 C C . SER B 1 46 ? 12.828 13.836 15.562 1 83.44 46 SER B C 1
ATOM 2350 O O . SER B 1 46 ? 11.938 14.234 16.312 1 83.44 46 SER B O 1
ATOM 2352 N N . GLU B 1 47 ? 14.078 14.336 15.539 1 89.06 47 GLU B N 1
ATOM 2353 C CA . GLU B 1 47 ? 14.43 15.523 16.312 1 89.06 47 GLU B CA 1
ATOM 2354 C C . GLU B 1 47 ? 14.859 16.672 15.398 1 89.06 47 GLU B C 1
ATOM 2356 O O . GLU B 1 47 ? 15.5 17.625 15.852 1 89.06 47 GLU B O 1
ATOM 2361 N N . GLU B 1 48 ? 14.562 16.594 14.281 1 87.31 48 GLU B N 1
ATOM 2362 C CA . GLU B 1 48 ? 14.977 17.594 13.305 1 87.31 48 GLU B CA 1
ATOM 2363 C C . GLU B 1 48 ? 14.375 18.953 13.641 1 87.31 48 GLU B C 1
ATOM 2365 O O . GLU B 1 48 ? 15.023 19.984 13.445 1 87.31 48 GLU B O 1
ATOM 2370 N N . GLY B 1 49 ? 13.188 18.969 14.125 1 90.44 49 GLY B N 1
ATOM 2371 C CA . GLY B 1 49 ? 12.531 20.203 14.484 1 90.44 49 GLY B CA 1
ATOM 2372 C C . GLY B 1 49 ? 13.195 20.906 15.648 1 90.44 49 GLY B C 1
ATOM 2373 O O . GLY B 1 49 ? 13.148 22.141 15.75 1 90.44 49 GLY B O 1
ATOM 2374 N N . GLN B 1 50 ? 13.812 20.141 16.547 1 90.75 50 GLN B N 1
ATOM 2375 C CA . GLN B 1 50 ? 14.461 20.703 17.734 1 90.75 50 GLN B CA 1
ATOM 2376 C C . GLN B 1 50 ? 15.625 21.609 17.344 1 90.75 50 GLN B C 1
ATOM 2378 O O . GLN B 1 50 ? 15.891 22.609 18.016 1 90.75 50 GLN B O 1
ATOM 2383 N N . SER B 1 51 ? 16.25 21.281 16.219 1 90.88 51 SER B N 1
ATOM 2384 C CA . SER B 1 51 ? 17.406 22.062 15.773 1 90.88 51 SER B CA 1
ATOM 2385 C C . SER B 1 51 ? 16.969 23.438 15.258 1 90.88 51 SER B C 1
ATOM 2387 O O . SER B 1 51 ? 17.781 24.375 15.242 1 90.88 51 SER B O 1
ATOM 2389 N N . VAL B 1 52 ? 15.742 23.531 14.875 1 95.5 52 VAL B N 1
ATOM 2390 C CA . VAL B 1 52 ? 15.258 24.766 14.266 1 95.5 52 VAL B CA 1
ATOM 2391 C C . VAL B 1 52 ? 14.438 25.562 15.289 1 95.5 52 VAL B C 1
ATOM 2393 O O . VAL B 1 52 ? 14.102 26.719 15.055 1 95.5 52 VAL B O 1
ATOM 2396 N N . LEU B 1 53 ? 14.211 25.094 16.469 1 94.62 53 LEU B N 1
ATOM 2397 C CA . LEU B 1 53 ? 13.359 25.703 17.484 1 94.62 53 LEU B CA 1
ATOM 2398 C C . LEU B 1 53 ? 13.938 27.031 17.938 1 94.62 53 LEU B C 1
ATOM 2400 O O . LEU B 1 53 ? 13.188 27.953 18.266 1 94.62 53 LEU B O 1
ATOM 2404 N N . GLN B 1 54 ? 15.328 27.188 17.938 1 93.5 54 GLN B N 1
ATOM 2405 C CA . GLN B 1 54 ? 15.969 28.391 18.438 1 93.5 54 GLN B CA 1
ATOM 2406 C C . GLN B 1 54 ? 16.219 29.391 17.297 1 93.5 54 GLN B C 1
ATOM 2408 O O . GLN B 1 54 ? 16.703 30.5 17.531 1 93.5 54 GLN B O 1
ATOM 2413 N N . GLN B 1 55 ? 15.852 29.078 16.094 1 95.44 55 GLN B N 1
ATOM 2414 C CA . GLN B 1 55 ? 16.062 29.922 14.93 1 95.44 55 GLN B CA 1
ATOM 2415 C C . GLN B 1 55 ? 14.961 30.969 14.805 1 95.44 55 GLN B C 1
ATOM 2417 O O . GLN B 1 55 ? 13.922 30.859 15.461 1 95.44 55 GLN B O 1
ATOM 2422 N N . PRO B 1 56 ? 15.242 31.984 14 1 96.69 56 PRO B N 1
ATOM 2423 C CA . PRO B 1 56 ? 14.219 33 13.758 1 96.69 56 PRO B CA 1
ATOM 2424 C C . PRO B 1 56 ? 12.953 32.438 13.125 1 96.69 56 PRO B C 1
ATOM 2426 O O . PRO B 1 56 ? 13 31.344 12.539 1 96.69 56 PRO B O 1
ATOM 2429 N N . LEU B 1 57 ? 11.859 33.125 13.281 1 97.44 57 LEU B N 1
ATOM 2430 C CA . LEU B 1 57 ? 10.555 32.688 12.812 1 97.44 57 LEU B CA 1
ATOM 2431 C C . LEU B 1 57 ? 10.602 32.344 11.328 1 97.44 57 LEU B C 1
ATOM 2433 O O . LEU B 1 57 ? 9.977 31.375 10.891 1 97.44 57 LEU B O 1
ATOM 2437 N N . SER B 1 58 ? 11.328 33.094 10.547 1 96.75 58 SER B N 1
ATOM 2438 C CA . SER B 1 58 ? 11.422 32.875 9.109 1 96.75 58 SER B CA 1
ATOM 2439 C C . SER B 1 58 ? 12 31.484 8.812 1 96.75 58 SER B C 1
ATOM 2441 O O . SER B 1 58 ? 11.539 30.797 7.902 1 96.75 58 SER B O 1
ATOM 2443 N N . GLU B 1 59 ? 12.945 31.062 9.539 1 96.69 59 GLU B N 1
ATOM 2444 C CA . GLU B 1 59 ? 13.57 29.766 9.352 1 96.69 59 GLU B CA 1
ATOM 2445 C C . GLU B 1 59 ? 12.641 28.641 9.805 1 96.69 59 GLU B C 1
ATOM 2447 O O . GLU B 1 59 ? 12.602 27.562 9.195 1 96.69 59 GLU B O 1
ATOM 2452 N N . LYS B 1 60 ? 11.922 28.875 10.883 1 97.69 60 LYS B N 1
ATOM 2453 C CA . LYS B 1 60 ? 10.953 27.891 11.352 1 97.69 60 LYS B CA 1
ATOM 2454 C C . LYS B 1 60 ? 9.875 27.641 10.305 1 97.69 60 LYS B C 1
ATOM 2456 O O . LYS B 1 60 ? 9.555 26.484 10 1 97.69 60 LYS B O 1
ATOM 2461 N N . ILE B 1 61 ? 9.398 28.672 9.711 1 97.31 61 ILE B N 1
ATOM 2462 C CA . ILE B 1 61 ? 8.344 28.594 8.703 1 97.31 61 ILE B CA 1
ATOM 2463 C C . ILE B 1 61 ? 8.859 27.859 7.473 1 97.31 61 ILE B C 1
ATOM 2465 O O . ILE B 1 61 ? 8.148 27.031 6.895 1 97.31 61 ILE B O 1
ATOM 2469 N N . GLU B 1 62 ? 10.078 28.141 7.141 1 95.44 62 GLU B N 1
ATOM 2470 C CA . GLU B 1 62 ? 10.664 27.469 5.996 1 95.44 62 GLU B CA 1
ATOM 2471 C C . GLU B 1 62 ? 10.789 25.969 6.254 1 95.44 62 GLU B C 1
ATOM 2473 O O . GLU B 1 62 ? 10.547 25.156 5.355 1 95.44 62 GLU B O 1
ATOM 2478 N N . PHE B 1 63 ? 11.18 25.641 7.344 1 95.56 63 PHE B N 1
ATOM 2479 C CA . PHE B 1 63 ? 11.258 24.234 7.711 1 95.56 63 PHE B CA 1
ATOM 2480 C C . PHE B 1 63 ? 9.898 23.562 7.59 1 95.56 63 PHE B C 1
ATOM 2482 O O . PHE B 1 63 ? 9.781 22.484 7.02 1 95.56 63 PHE B O 1
ATOM 2489 N N . ILE B 1 64 ? 8.914 24.203 8.141 1 95.44 64 ILE B N 1
ATOM 2490 C CA . ILE B 1 64 ? 7.555 23.672 8.125 1 95.44 64 ILE B CA 1
ATOM 2491 C C . ILE B 1 64 ? 7.07 23.547 6.684 1 95.44 64 ILE B C 1
ATOM 2493 O O . ILE B 1 64 ? 6.516 22.5 6.305 1 95.44 64 ILE B O 1
ATOM 2497 N N . ARG B 1 65 ? 7.273 24.594 5.926 1 92.94 65 ARG B N 1
ATOM 2498 C CA . ARG B 1 65 ? 6.875 24.562 4.52 1 92.94 65 ARG B CA 1
ATOM 2499 C C . ARG B 1 65 ? 7.539 23.406 3.783 1 92.94 65 ARG B C 1
ATOM 2501 O O . ARG B 1 65 ? 6.879 22.688 3.031 1 92.94 65 ARG B O 1
ATOM 2508 N N . SER B 1 66 ? 8.805 23.234 3.98 1 90.25 66 SER B N 1
ATOM 2509 C CA . SER B 1 66 ? 9.547 22.172 3.33 1 90.25 66 SER B CA 1
ATOM 2510 C C . SER B 1 66 ? 9.023 20.797 3.746 1 90.25 66 SER B C 1
ATOM 2512 O O . SER B 1 66 ? 8.906 19.891 2.916 1 90.25 66 SER B O 1
ATOM 2514 N N . PHE B 1 67 ? 8.688 20.656 4.934 1 90.88 67 PHE B N 1
ATOM 2515 C CA . PHE B 1 67 ? 8.148 19.406 5.449 1 90.88 67 PHE B CA 1
ATOM 2516 C C . PHE B 1 67 ? 6.82 19.078 4.773 1 90.88 67 PHE B C 1
ATOM 2518 O O . PHE B 1 67 ? 6.621 17.953 4.309 1 90.88 67 PHE B O 1
ATOM 2525 N N . LEU B 1 68 ? 5.945 20.031 4.824 1 89.94 68 LEU B N 1
ATOM 2526 C CA . LEU B 1 68 ? 4.617 19.828 4.258 1 89.94 68 LEU B CA 1
ATOM 2527 C C . LEU B 1 68 ? 4.703 19.531 2.764 1 89.94 68 LEU B C 1
ATOM 2529 O O . LEU B 1 68 ? 3.963 18.688 2.25 1 89.94 68 LEU B O 1
ATOM 2533 N N . GLN B 1 69 ? 5.605 20.188 2.129 1 85 69 GLN B N 1
ATOM 2534 C CA . GLN B 1 69 ? 5.801 19.953 0.701 1 85 69 GLN B CA 1
ATOM 2535 C C . GLN B 1 69 ? 6.309 18.531 0.433 1 85 69 GLN B C 1
ATOM 2537 O O . GLN B 1 69 ? 5.883 17.891 -0.527 1 85 69 GLN B O 1
ATOM 2542 N N . LYS B 1 70 ? 7.109 18.094 1.248 1 81.5 70 LYS B N 1
ATOM 2543 C CA . LYS B 1 70 ? 7.715 16.781 1.073 1 81.5 70 LYS B CA 1
ATOM 2544 C C . LYS B 1 70 ? 6.723 15.672 1.409 1 81.5 70 LYS B C 1
ATOM 2546 O O . LYS B 1 70 ? 6.703 14.633 0.752 1 81.5 70 LYS B O 1
ATOM 2551 N N . HIS B 1 71 ? 5.926 15.914 2.369 1 80.5 71 HIS B N 1
ATOM 2552 C CA . HIS B 1 71 ? 5.172 14.797 2.932 1 80.5 71 HIS B CA 1
ATOM 2553 C C . HIS B 1 71 ? 3.691 14.906 2.586 1 80.5 71 HIS B C 1
ATOM 2555 O O . HIS B 1 71 ? 2.953 13.922 2.691 1 80.5 71 HIS B O 1
ATOM 2561 N N . CYS B 1 72 ? 3.162 16.031 2.365 1 71.5 72 CYS B N 1
ATOM 2562 C CA . CYS B 1 72 ? 1.733 16.203 2.127 1 71.5 72 CYS B CA 1
ATOM 2563 C C . CYS B 1 72 ? 1.45 16.422 0.646 1 71.5 72 CYS B C 1
ATOM 2565 O O . CYS B 1 72 ? 0.292 16.453 0.228 1 71.5 72 CYS B O 1
ATOM 2567 N N . LYS B 1 73 ? 2.467 16.828 -0.119 1 62.72 73 LYS B N 1
ATOM 2568 C CA . LYS B 1 73 ? 2.227 17.125 -1.525 1 62.72 73 LYS B CA 1
ATOM 2569 C C . LYS B 1 73 ? 2.182 15.859 -2.367 1 62.72 73 LYS B C 1
ATOM 2571 O O . LYS B 1 73 ? 3.016 14.969 -2.197 1 62.72 73 LYS B O 1
ATOM 2576 N N . HIS B 1 74 ? 0.951 15.797 -2.939 1 57.09 74 HIS B N 1
ATOM 2577 C CA . HIS B 1 74 ? 0.912 14.797 -4.004 1 57.09 74 HIS B CA 1
ATOM 2578 C C . HIS B 1 74 ? 1.66 15.281 -5.242 1 57.09 74 HIS B C 1
ATOM 2580 O O . HIS B 1 74 ? 1.811 16.484 -5.445 1 57.09 74 HIS B O 1
ATOM 2586 N N . LYS B 1 75 ? 2.326 14.469 -5.848 1 55.91 75 LYS B N 1
ATOM 2587 C CA . LYS B 1 75 ? 3.26 14.672 -6.949 1 55.91 75 LYS B CA 1
ATOM 2588 C C . LYS B 1 75 ? 2.746 15.742 -7.914 1 55.91 75 LYS B C 1
ATOM 2590 O O . LYS B 1 75 ? 3.535 16.453 -8.539 1 55.91 75 LYS B O 1
ATOM 2595 N N . SER B 1 76 ? 1.451 16.031 -8 1 53.78 76 SER B N 1
ATOM 2596 C CA . SER B 1 76 ? 1.08 16.781 -9.195 1 53.78 76 SER B CA 1
ATOM 2597 C C . SER B 1 76 ? 1.221 18.281 -8.984 1 53.78 76 SER B C 1
ATOM 2599 O O . SER B 1 76 ? 1.356 19.031 -9.945 1 53.78 76 SER B O 1
ATOM 2601 N N . THR B 1 77 ? 0.896 18.719 -7.75 1 58.06 77 THR B N 1
ATOM 2602 C CA . THR B 1 77 ? 0.852 20.172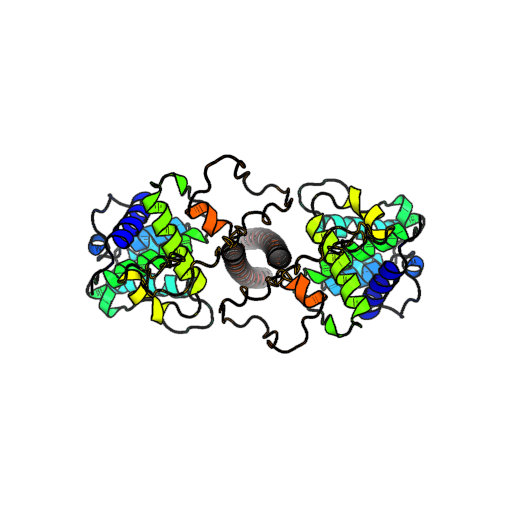 -7.707 1 58.06 77 THR B CA 1
ATOM 2603 C C . THR B 1 77 ? 2.131 20.734 -7.094 1 58.06 77 THR B C 1
ATOM 2605 O O . THR B 1 77 ? 2.629 20.219 -6.094 1 58.06 77 THR B O 1
ATOM 2608 N N . MET B 1 78 ? 2.924 21.469 -7.898 1 58.56 78 MET B N 1
ATOM 2609 C CA . MET B 1 78 ? 4.156 22.156 -7.535 1 58.56 78 MET B CA 1
ATOM 2610 C C . MET B 1 78 ? 3.891 23.234 -6.488 1 58.56 78 MET B C 1
ATOM 2612 O O . MET B 1 78 ? 4.824 23.75 -5.863 1 58.56 78 MET B O 1
ATOM 2616 N N . GLU B 1 79 ? 2.67 23.562 -6.297 1 68.31 79 GLU B N 1
ATOM 2617 C CA . GLU B 1 79 ? 2.467 24.734 -5.449 1 68.31 79 GLU B CA 1
ATOM 2618 C C . GLU B 1 79 ? 2.455 24.344 -3.973 1 68.31 79 GLU B C 1
ATOM 2620 O O . GLU B 1 79 ? 1.953 23.281 -3.607 1 68.31 79 GLU B O 1
ATOM 2625 N N . SER B 1 80 ? 3.115 25.266 -3.244 1 73.88 80 SER B N 1
ATOM 2626 C CA . SER B 1 80 ? 3.17 25.078 -1.798 1 73.88 80 SER B CA 1
ATOM 2627 C C . SER B 1 80 ? 1.777 25.156 -1.179 1 73.88 80 SER B C 1
ATOM 2629 O O . SER B 1 80 ? 0.968 26 -1.557 1 73.88 80 SER B O 1
ATOM 2631 N N . PRO B 1 81 ? 1.525 24.312 -0.271 1 78.31 81 PRO B N 1
ATOM 2632 C CA . PRO B 1 81 ? 0.2 24.281 0.352 1 78.31 81 PRO B CA 1
ATOM 2633 C C . PRO B 1 81 ? -0.024 25.469 1.296 1 78.31 81 PRO B C 1
ATOM 2635 O O . PRO B 1 81 ? -1.166 25.766 1.659 1 78.31 81 PRO B O 1
ATOM 2638 N N . VAL B 1 82 ? 1.067 26.141 1.629 1 87.94 82 VAL B N 1
ATOM 2639 C CA . VAL B 1 82 ? 0.893 27.219 2.602 1 87.94 82 VAL B CA 1
ATOM 2640 C C . VAL B 1 82 ? 1.608 28.469 2.117 1 87.94 82 VAL B C 1
ATOM 2642 O O . VAL B 1 82 ? 2.553 28.391 1.328 1 87.94 82 VAL B O 1
ATOM 2645 N N . SER B 1 83 ? 1.118 29.672 2.586 1 91.25 83 SER B N 1
ATOM 2646 C CA . SER B 1 83 ? 1.682 30.984 2.256 1 91.25 83 SER B CA 1
ATOM 2647 C C . SER B 1 83 ? 2.641 31.453 3.342 1 91.25 83 SER B C 1
ATOM 2649 O O . SER B 1 83 ? 2.236 31.672 4.484 1 91.25 83 SER B O 1
ATOM 2651 N N . ILE B 1 84 ? 3.873 31.797 2.957 1 94.06 84 ILE B N 1
ATOM 2652 C CA . ILE B 1 84 ? 4.906 32.188 3.9 1 94.06 84 ILE B CA 1
ATOM 2653 C C . ILE B 1 84 ? 4.57 33.594 4.461 1 94.06 84 ILE B C 1
ATOM 2655 O O . ILE B 1 84 ? 4.559 33.781 5.68 1 94.06 84 ILE B O 1
ATOM 2659 N N . PRO B 1 85 ? 4.219 34.562 3.609 1 95.62 85 PRO B N 1
ATOM 2660 C CA . PRO B 1 85 ? 3.898 35.875 4.145 1 95.62 85 PRO B CA 1
ATOM 2661 C C . PRO B 1 85 ? 2.746 35.844 5.148 1 95.62 85 PRO B C 1
ATOM 2663 O O . PRO B 1 85 ? 2.791 36.531 6.168 1 95.62 85 PRO B O 1
ATOM 2666 N N . LYS B 1 86 ? 1.784 35.031 4.934 1 94.12 86 LYS B N 1
ATOM 2667 C CA . LYS B 1 86 ? 0.634 34.969 5.828 1 94.12 86 LYS B CA 1
ATOM 2668 C C . LYS B 1 86 ? 1.007 34.281 7.145 1 94.12 86 LYS B C 1
ATOM 2670 O O . LYS B 1 86 ? 0.473 34.656 8.203 1 94.12 86 LYS B O 1
ATOM 2675 N N . LEU B 1 87 ? 1.857 33.344 7.098 1 96.31 87 LEU B N 1
ATOM 2676 C CA . LEU B 1 87 ? 2.338 32.719 8.32 1 96.31 87 LEU B CA 1
ATOM 2677 C C . LEU B 1 87 ? 3.162 33.688 9.148 1 96.31 87 LEU B C 1
ATOM 2679 O O . LEU B 1 87 ? 3.039 33.719 10.375 1 96.31 87 LEU B O 1
ATOM 2683 N N . LEU B 1 88 ? 3.967 34.469 8.422 1 97.25 88 LEU B N 1
ATOM 2684 C CA . LEU B 1 88 ? 4.785 35.469 9.109 1 97.25 88 LEU B CA 1
ATOM 2685 C C . LEU B 1 88 ? 3.912 36.469 9.836 1 97.25 88 LEU B C 1
ATOM 2687 O O . LEU B 1 88 ? 4.273 36.938 10.914 1 97.25 88 LEU B O 1
ATOM 2691 N N . GLU B 1 89 ? 2.75 36.75 9.266 1 95.94 89 GLU B N 1
ATOM 2692 C CA . GLU B 1 89 ? 1.803 37.688 9.867 1 95.94 89 GLU B CA 1
ATOM 2693 C C . GLU B 1 89 ? 0.992 37.031 10.969 1 95.94 89 GLU B C 1
ATOM 2695 O O . GLU B 1 89 ? 0.301 37.688 11.734 1 95.94 89 GLU B O 1
ATOM 2700 N N . GLY B 1 90 ? 1.048 35.719 11.055 1 95 90 GLY B N 1
ATOM 2701 C CA . GLY B 1 90 ? 0.312 35 12.07 1 95 90 GLY B CA 1
ATOM 2702 C C . GLY B 1 90 ? -1.175 34.906 11.781 1 95 90 GLY B C 1
ATOM 2703 O O . GLY B 1 90 ? -1.992 34.906 12.703 1 95 90 GLY B O 1
ATOM 2704 N N . GLU B 1 91 ? -1.507 34.812 10.477 1 94.31 91 GLU B N 1
ATOM 2705 C CA . GLU B 1 91 ? -2.912 34.719 10.094 1 94.31 91 GLU B CA 1
ATOM 2706 C C . GLU B 1 91 ? -3.508 33.406 10.578 1 94.31 91 GLU B C 1
ATOM 2708 O O . GLU B 1 91 ? -2.971 32.312 10.289 1 94.31 91 GLU B O 1
ATOM 2713 N N . GLU B 1 92 ? -4.598 33.5 11.25 1 93.75 92 GLU B N 1
ATOM 2714 C CA . GLU B 1 92 ? -5.191 32.312 11.883 1 93.75 92 GLU B CA 1
ATOM 2715 C C . GLU B 1 92 ? -5.594 31.281 10.836 1 93.75 92 GLU B C 1
ATOM 2717 O O . GLU B 1 92 ? -5.445 30.078 11.07 1 93.75 92 GLU B O 1
ATOM 2722 N N . LEU B 1 93 ? -6.117 31.781 9.727 1 92.25 93 LEU B N 1
ATOM 2723 C CA . LEU B 1 93 ? -6.512 30.859 8.664 1 92.25 93 LEU B CA 1
ATOM 2724 C C . LEU B 1 93 ? -5.316 30.047 8.172 1 92.25 93 LEU B C 1
ATOM 2726 O O . LEU B 1 93 ? -5.438 28.844 7.918 1 92.25 93 LEU B O 1
ATOM 2730 N N . GLU B 1 94 ? -4.234 30.641 8.008 1 93.88 94 GLU B N 1
ATOM 2731 C CA . GLU B 1 94 ? -3.027 29.969 7.547 1 93.88 94 GLU B CA 1
ATOM 2732 C C . GLU B 1 94 ? -2.525 28.969 8.586 1 93.88 94 GLU B C 1
ATOM 2734 O O . GLU B 1 94 ? -2.064 27.875 8.242 1 93.88 94 GLU B O 1
ATOM 2739 N N . LEU B 1 95 ? -2.592 29.406 9.836 1 96.31 95 LEU B N 1
ATOM 2740 C CA . LEU B 1 95 ? -2.217 28.5 10.914 1 96.31 95 LEU B CA 1
ATOM 2741 C C . LEU B 1 95 ? -3.117 27.266 10.922 1 96.31 95 LEU B C 1
ATOM 2743 O O . LEU B 1 95 ? -2.643 26.156 11.141 1 96.31 95 LEU B O 1
ATOM 2747 N N . ALA B 1 96 ? -4.379 27.484 10.664 1 95.25 96 ALA B N 1
ATOM 2748 C CA . ALA B 1 96 ? -5.324 26.375 10.594 1 95.25 96 ALA B CA 1
ATOM 2749 C C . ALA B 1 96 ? -4.988 25.453 9.43 1 95.25 96 ALA B C 1
ATOM 2751 O O . ALA B 1 96 ? -5.113 24.234 9.555 1 95.25 96 ALA B O 1
ATOM 2752 N N . LYS B 1 97 ? -4.621 26 8.312 1 93.12 97 LYS B N 1
ATOM 2753 C CA . LYS B 1 97 ? -4.207 25.188 7.172 1 93.12 97 LYS B CA 1
ATOM 2754 C C . LYS B 1 97 ? -3.053 24.266 7.543 1 93.12 97 LYS B C 1
ATOM 2756 O O . LYS B 1 97 ? -3.094 23.062 7.254 1 93.12 97 LYS B O 1
ATOM 2761 N N . VAL B 1 98 ? -2 24.844 8.141 1 94.94 98 VAL B N 1
ATOM 2762 C CA . VAL B 1 98 ? -0.842 24.062 8.562 1 94.94 98 VAL B CA 1
ATOM 2763 C C . VAL B 1 98 ? -1.283 22.953 9.508 1 94.94 98 VAL B C 1
ATOM 2765 O O . VAL B 1 98 ? -0.877 21.797 9.359 1 94.94 98 VAL B O 1
ATOM 2768 N N . THR B 1 99 ? -2.141 23.328 10.445 1 96.25 99 THR B N 1
ATOM 2769 C CA . THR B 1 99 ? -2.631 22.359 11.43 1 96.25 99 THR B CA 1
ATOM 2770 C C . THR B 1 99 ? -3.363 21.219 10.742 1 96.25 99 THR B C 1
ATOM 2772 O O . THR B 1 99 ? -3.143 20.047 11.07 1 96.25 99 THR B O 1
ATOM 2775 N N . MET B 1 100 ? -4.211 21.562 9.852 1 94.56 100 MET B N 1
ATOM 2776 C CA . MET B 1 100 ? -4.984 20.562 9.102 1 94.56 100 MET B CA 1
ATOM 2777 C C . MET B 1 100 ? -4.062 19.625 8.336 1 94.56 100 MET B C 1
ATOM 2779 O O . MET B 1 100 ? -4.277 18.406 8.336 1 94.56 100 MET B O 1
ATOM 2783 N N . LEU B 1 101 ? -3.125 20.125 7.684 1 92.5 101 LEU B N 1
ATOM 2784 C CA . LEU B 1 101 ? -2.197 19.312 6.898 1 92.5 101 LEU B CA 1
ATOM 2785 C C . LEU B 1 101 ? -1.376 18.391 7.797 1 92.5 101 LEU B C 1
ATOM 2787 O O . LEU B 1 101 ? -1.142 17.234 7.457 1 92.5 101 LEU B O 1
ATOM 2791 N N . LEU B 1 102 ? -0.926 18.922 8.906 1 94.12 102 LEU B N 1
ATOM 2792 C CA . LEU B 1 102 ? -0.192 18.094 9.859 1 94.12 102 LEU B CA 1
ATOM 2793 C C . LEU B 1 102 ? -1.083 16.984 10.422 1 94.12 102 LEU B C 1
ATOM 2795 O O . LEU B 1 102 ? -0.635 15.859 10.602 1 94.12 102 LEU B O 1
ATOM 2799 N N . LEU B 1 103 ? -2.336 17.391 10.742 1 94.69 103 LEU B N 1
ATOM 2800 C CA . LEU B 1 103 ? -3.305 16.391 11.195 1 94.69 103 LEU B CA 1
ATOM 2801 C C . LEU B 1 103 ? -3.449 15.273 10.18 1 94.69 103 LEU B C 1
ATOM 2803 O O . LEU B 1 103 ? -3.41 14.094 10.539 1 94.69 103 LEU B O 1
ATOM 2807 N N . TYR B 1 104 ? -3.643 15.656 8.992 1 92.5 104 TYR B N 1
ATOM 2808 C CA . TYR B 1 104 ? -3.787 14.672 7.926 1 92.5 104 TYR B CA 1
ATOM 2809 C C . TYR B 1 104 ? -2.559 13.773 7.84 1 92.5 104 TYR B C 1
ATOM 2811 O O . TYR B 1 104 ? -2.68 12.547 7.793 1 92.5 104 TYR B O 1
ATOM 2819 N N . HIS B 1 105 ? -1.414 14.359 7.77 1 90.19 105 HIS B N 1
ATOM 2820 C CA . HIS B 1 105 ? -0.169 13.602 7.715 1 90.19 105 HIS B CA 1
ATOM 2821 C C . HIS B 1 105 ? -0.055 12.641 8.891 1 90.19 105 HIS B C 1
ATOM 2823 O O . HIS B 1 105 ? 0.339 11.484 8.719 1 90.19 105 HIS B O 1
ATOM 2829 N N . ALA B 1 106 ? -0.317 13.125 10.047 1 91.19 106 ALA B N 1
ATOM 2830 C CA . ALA B 1 106 ? -0.235 12.297 11.25 1 91.19 106 ALA B CA 1
ATOM 2831 C C . ALA B 1 106 ? -1.196 11.117 11.164 1 91.19 106 ALA B C 1
ATOM 2833 O O . ALA B 1 106 ? -0.889 10.023 11.648 1 91.19 106 ALA B O 1
ATOM 2834 N N . SER B 1 107 ? -2.383 11.352 10.625 1 90.94 107 SER B N 1
ATOM 2835 C CA . SER B 1 107 ? -3.396 10.305 10.531 1 90.94 107 SER B CA 1
ATOM 2836 C C . SER B 1 107 ? -2.967 9.203 9.57 1 90.94 107 SER B C 1
ATOM 2838 O O . SER B 1 107 ? -3.43 8.07 9.672 1 90.94 107 SER B O 1
ATOM 2840 N N . MET B 1 108 ? -2.152 9.57 8.594 1 85.5 108 MET B N 1
ATOM 2841 C CA . MET B 1 108 ? -1.678 8.617 7.594 1 85.5 108 MET B CA 1
ATOM 2842 C C . MET B 1 108 ? -0.491 7.824 8.125 1 85.5 108 MET B C 1
ATOM 2844 O O . MET B 1 108 ? -0.147 6.773 7.574 1 85.5 108 MET B O 1
ATOM 2848 N N . SER B 1 109 ? 0.109 8.336 9.078 1 81.25 109 SER B N 1
ATOM 2849 C CA . SER B 1 109 ? 1.344 7.734 9.57 1 81.25 109 SER B CA 1
ATOM 2850 C C . SER B 1 109 ? 1.057 6.52 10.445 1 81.25 109 SER B C 1
ATOM 2852 O O . SER B 1 109 ? 0.077 6.504 11.195 1 81.25 109 SER B O 1
ATOM 2854 N N . THR B 1 110 ? 1.873 5.387 10.273 1 73.81 110 THR B N 1
ATOM 2855 C CA . THR B 1 110 ? 1.756 4.199 11.109 1 73.81 110 THR B CA 1
ATOM 2856 C C . THR B 1 110 ? 2.627 4.328 12.359 1 73.81 110 THR B C 1
ATOM 2858 O O . THR B 1 110 ? 2.48 3.555 13.305 1 73.81 110 THR B O 1
ATOM 2861 N N . LYS B 1 111 ? 3.449 5.203 12.398 1 69.62 111 LYS B N 1
ATOM 2862 C CA . LYS B 1 111 ? 4.402 5.363 13.492 1 69.62 111 LYS B CA 1
ATOM 2863 C C . LYS B 1 111 ? 3.719 5.922 14.734 1 69.62 111 LYS B C 1
ATOM 2865 O O . LYS B 1 111 ? 4.199 5.727 15.852 1 69.62 111 LYS B O 1
ATOM 2870 N N . SER B 1 112 ? 2.668 6.5 14.516 1 65.38 112 SER B N 1
ATOM 2871 C CA . SER B 1 112 ? 1.974 7.109 15.648 1 65.38 112 SER B CA 1
ATOM 2872 C C . SER B 1 112 ? 0.493 6.746 15.648 1 65.38 112 SER B C 1
ATOM 2874 O O . SER B 1 112 ? -0.351 7.559 15.266 1 65.38 112 SER B O 1
ATOM 2876 N N . PRO B 1 113 ? 0.245 5.516 16.078 1 65.81 113 PRO B N 1
ATOM 2877 C CA . PRO B 1 113 ? -1.184 5.195 16.094 1 65.81 113 PRO B CA 1
ATOM 2878 C C . PRO B 1 113 ? -1.951 5.977 17.156 1 65.81 113 PRO B C 1
ATOM 2880 O O . PRO B 1 113 ? -1.471 6.125 18.281 1 65.81 113 PRO B O 1
ATOM 2883 N N . ARG B 1 114 ? -2.9 6.77 16.797 1 70.88 114 ARG B N 1
ATOM 2884 C CA . ARG B 1 114 ? -3.691 7.586 17.719 1 70.88 114 ARG B CA 1
ATOM 2885 C C . ARG B 1 114 ? -5.047 6.938 18 1 70.88 114 ARG B C 1
ATOM 2887 O O . ARG B 1 114 ? -5.652 6.348 17.094 1 70.88 114 ARG B O 1
ATOM 2894 N N . ASP B 1 115 ? -5.348 7.023 19.297 1 80.06 115 ASP B N 1
ATOM 2895 C CA . ASP B 1 115 ? -6.707 6.637 19.672 1 80.06 115 ASP B CA 1
ATOM 2896 C C . ASP B 1 115 ? -7.676 7.809 19.516 1 80.06 115 ASP B C 1
ATOM 2898 O O . ASP B 1 115 ? -7.758 8.672 20.391 1 80.06 115 ASP B O 1
ATOM 2902 N N . TRP B 1 116 ? -8.352 7.863 18.578 1 84.88 116 TRP B N 1
ATOM 2903 C CA . TRP B 1 116 ? -9.266 8.953 18.25 1 84.88 116 TRP B CA 1
ATOM 2904 C C . TRP B 1 116 ? -10.516 8.898 19.109 1 84.88 116 TRP B C 1
ATOM 2906 O O . TRP B 1 116 ? -11.281 9.867 19.172 1 84.88 116 TRP B O 1
ATOM 2916 N N . ASN B 1 117 ? -10.688 7.797 19.828 1 81.31 117 ASN B N 1
ATOM 2917 C CA . ASN B 1 117 ? -11.867 7.637 20.672 1 81.31 117 ASN B CA 1
ATOM 2918 C C . ASN B 1 117 ? -11.742 8.445 21.953 1 81.31 117 ASN B C 1
ATOM 2920 O O . ASN B 1 117 ? -12.711 8.562 22.719 1 81.31 117 ASN B O 1
ATOM 2924 N N . GLU B 1 118 ? -10.617 9.031 22.172 1 87.44 118 GLU B N 1
ATOM 2925 C CA . GLU B 1 118 ? -10.438 9.891 23.328 1 87.44 118 GLU B CA 1
ATOM 2926 C C . GLU B 1 118 ? -11.18 11.211 23.156 1 87.44 118 GLU B C 1
ATOM 2928 O O . GLU B 1 118 ? -11.414 11.93 24.141 1 87.44 118 GLU B O 1
ATOM 2933 N N . PHE B 1 119 ? -11.516 11.562 21.938 1 92.12 119 PHE B N 1
ATOM 2934 C CA . PHE B 1 119 ? -12.219 12.812 21.656 1 92.12 119 PHE B CA 1
ATOM 2935 C C . PHE B 1 119 ? -13.719 12.641 21.812 1 92.12 119 PHE B C 1
ATOM 2937 O O . PHE B 1 119 ? -14.258 11.555 21.578 1 92.12 119 PHE B O 1
ATOM 2944 N N . GLU B 1 120 ? -14.375 13.703 22.25 1 92.19 120 GLU B N 1
ATOM 2945 C CA . GLU B 1 120 ? -15.828 13.734 22.203 1 92.19 120 GLU B CA 1
ATOM 2946 C C . GLU B 1 120 ? -16.344 13.516 20.781 1 92.19 120 GLU B C 1
ATOM 2948 O O . GLU B 1 120 ? -15.672 13.859 19.812 1 92.19 120 GLU B O 1
ATOM 2953 N N . TYR B 1 121 ? -17.578 13.062 20.688 1 91.06 121 TYR B N 1
ATOM 2954 C CA . TYR B 1 121 ? -18.156 12.695 19.406 1 91.06 121 TYR B CA 1
ATOM 2955 C C . TYR B 1 121 ? -18.156 13.883 18.438 1 91.06 121 TYR B C 1
ATOM 2957 O O . TYR B 1 121 ? -17.812 13.734 17.266 1 91.06 121 TYR B O 1
ATOM 2965 N N . LYS B 1 122 ? -18.562 15.055 18.969 1 92.5 122 LYS B N 1
ATOM 2966 C CA . LYS B 1 122 ? -18.656 16.234 18.109 1 92.5 122 LYS B CA 1
ATOM 2967 C C . LYS B 1 122 ? -17.297 16.594 17.516 1 92.5 122 LYS B C 1
ATOM 2969 O O . LYS B 1 122 ? -17.203 16.984 16.359 1 92.5 122 LYS B O 1
ATOM 2974 N N . ILE B 1 123 ? -16.266 16.453 18.312 1 95.12 123 ILE B N 1
ATOM 2975 C CA . ILE B 1 123 ? -14.914 16.75 17.859 1 95.12 123 ILE B CA 1
ATOM 2976 C C . ILE B 1 123 ? -14.469 15.727 16.812 1 95.12 123 ILE B C 1
ATOM 2978 O O . ILE B 1 123 ? -13.93 16.078 15.773 1 95.12 123 ILE B O 1
ATOM 2982 N N . GLN B 1 124 ? -14.789 14.445 17.078 1 94.25 124 GLN B N 1
ATOM 2983 C CA . GLN B 1 124 ? -14.445 13.391 16.141 1 94.25 124 GLN B CA 1
ATOM 2984 C C . GLN B 1 124 ? -15.109 13.625 14.781 1 94.25 124 GLN B C 1
ATOM 2986 O O . GLN B 1 124 ? -14.484 13.43 13.734 1 94.25 124 GLN B O 1
ATOM 2991 N N . ALA B 1 125 ? -16.344 14.016 14.859 1 93.56 125 ALA B N 1
ATOM 2992 C CA . ALA B 1 125 ? -17.109 14.234 13.633 1 93.56 125 ALA B CA 1
ATOM 2993 C C . ALA B 1 125 ? -16.469 15.344 12.789 1 93.56 125 ALA B C 1
ATOM 2995 O O . ALA B 1 125 ? -16.375 15.227 11.562 1 93.56 125 ALA B O 1
ATOM 2996 N N . GLU B 1 126 ? -16.078 16.359 13.484 1 94.38 126 GLU B N 1
ATOM 2997 C CA . GLU B 1 126 ? -15.477 17.469 12.766 1 94.38 126 GLU B CA 1
ATOM 2998 C C . GLU B 1 126 ? -14.109 17.078 12.195 1 94.38 126 GLU B C 1
ATOM 3000 O O . GLU B 1 126 ? -13.789 17.422 11.055 1 94.38 126 GLU B O 1
ATOM 3005 N N . LEU B 1 127 ? -13.32 16.391 12.977 1 95.81 127 LEU B N 1
ATOM 3006 C CA . LEU B 1 127 ? -12.023 15.93 12.5 1 95.81 127 LEU B CA 1
ATOM 3007 C C . LEU B 1 127 ? -12.18 15 11.305 1 95.81 127 LEU B C 1
ATOM 3009 O O . LEU B 1 127 ? -11.398 15.07 10.352 1 95.81 127 LEU B O 1
ATOM 3013 N N . ALA B 1 128 ? -13.219 14.164 11.398 1 95.12 128 ALA B N 1
ATOM 3014 C CA . ALA B 1 128 ? -13.508 13.273 10.281 1 95.12 128 ALA B CA 1
ATOM 3015 C C . ALA B 1 128 ? -13.844 14.07 9.023 1 95.12 128 ALA B C 1
ATOM 3017 O O . ALA B 1 128 ? -13.406 13.711 7.922 1 95.12 128 ALA B O 1
ATOM 3018 N N . THR B 1 129 ? -14.609 15.094 9.164 1 94.12 129 THR B N 1
ATOM 3019 C CA . THR B 1 129 ? -14.961 15.961 8.039 1 94.12 129 THR B CA 1
ATOM 3020 C C . THR B 1 129 ? -13.711 16.594 7.43 1 94.12 129 THR B C 1
ATOM 3022 O O . THR B 1 129 ? -13.594 16.688 6.207 1 94.12 129 THR B O 1
ATOM 3025 N N . VAL B 1 130 ? -12.836 16.984 8.25 1 94.19 130 VAL B N 1
ATOM 3026 C CA . VAL B 1 130 ? -11.586 17.594 7.801 1 94.19 130 VAL B CA 1
ATOM 3027 C C . VAL B 1 130 ? -10.781 16.578 6.996 1 94.19 130 VAL B C 1
ATOM 3029 O O . VAL B 1 130 ? -10.328 16.875 5.887 1 94.19 130 VAL B O 1
ATOM 3032 N N . LEU B 1 131 ? -10.656 15.414 7.535 1 93.88 131 LEU B N 1
ATOM 3033 C CA . LEU B 1 131 ? -9.883 14.375 6.859 1 93.88 131 LEU B CA 1
ATOM 3034 C C . LEU B 1 131 ? -10.516 14.008 5.52 1 93.88 131 LEU B C 1
ATOM 3036 O O . LEU B 1 131 ? -9.812 13.859 4.52 1 93.88 131 LEU B O 1
ATOM 3040 N N . LYS B 1 132 ? -11.797 13.883 5.578 1 93.5 132 LYS B N 1
ATOM 3041 C CA . LYS B 1 132 ? -12.508 13.547 4.348 1 93.5 132 LYS B CA 1
ATOM 3042 C C . LYS B 1 132 ? -12.281 14.617 3.279 1 93.5 132 LYS B C 1
ATOM 3044 O O . LYS B 1 132 ? -12.07 14.297 2.107 1 93.5 132 LYS B O 1
ATOM 3049 N N . PHE B 1 133 ? -12.375 15.812 3.699 1 91.69 133 PHE B N 1
ATOM 3050 C CA . PHE B 1 133 ? -12.164 16.922 2.77 1 91.69 133 PHE B CA 1
ATOM 3051 C C . PHE B 1 133 ? -10.789 16.812 2.119 1 91.69 133 PHE B C 1
ATOM 3053 O O . PHE B 1 133 ? -10.656 16.953 0.901 1 91.69 133 PHE B O 1
ATOM 3060 N N . VAL B 1 134 ? -9.766 16.594 2.947 1 91.31 134 VAL B N 1
ATOM 3061 C CA . VAL B 1 134 ? -8.406 16.531 2.414 1 91.31 134 VAL B CA 1
ATOM 3062 C C . VAL B 1 134 ? -8.273 15.352 1.46 1 91.31 134 VAL B C 1
ATOM 3064 O O . VAL B 1 134 ? -7.703 15.484 0.373 1 91.31 134 VAL B O 1
ATOM 3067 N N . LEU B 1 135 ? -8.836 14.195 1.853 1 89.94 135 LEU B N 1
ATOM 3068 C CA . LEU B 1 135 ? -8.789 12.992 1.031 1 89.94 135 LEU B CA 1
ATOM 3069 C C . LEU B 1 135 ? -9.43 13.242 -0.33 1 89.94 135 LEU B C 1
ATOM 3071 O O . LEU B 1 135 ? -8.898 12.812 -1.357 1 89.94 135 LEU B O 1
ATOM 3075 N N . ASP B 1 136 ? -10.5 13.945 -0.311 1 88.31 136 ASP B N 1
ATOM 3076 C CA . ASP B 1 136 ? -11.273 14.172 -1.525 1 88.31 136 ASP B CA 1
ATOM 3077 C C . ASP B 1 136 ? -10.625 15.234 -2.406 1 88.31 136 ASP B C 1
ATOM 3079 O O . ASP B 1 136 ? -10.953 15.352 -3.59 1 88.31 136 ASP B O 1
ATOM 3083 N N . ASN B 1 137 ? -9.719 16.031 -1.829 1 84.88 137 ASN B N 1
ATOM 3084 C CA . ASN B 1 137 ? -9.172 17.156 -2.57 1 84.88 137 ASN B CA 1
ATOM 3085 C C . ASN B 1 137 ? -7.645 17.109 -2.607 1 84.88 137 ASN B C 1
ATOM 3087 O O . ASN B 1 137 ? -6.996 18.156 -2.701 1 84.88 137 ASN B O 1
ATOM 3091 N N . GLU B 1 138 ? -7.137 16.016 -2.506 1 77.06 138 GLU B N 1
ATOM 3092 C CA . GLU B 1 138 ? -5.691 15.867 -2.377 1 77.06 138 GLU B CA 1
ATOM 3093 C C . GLU B 1 138 ? -4.961 16.516 -3.555 1 77.06 138 GLU B C 1
ATOM 3095 O O . GLU B 1 138 ? -3.898 17.109 -3.381 1 77.06 138 GLU B O 1
ATOM 3100 N N . GLU B 1 139 ? -5.586 16.5 -4.746 1 72.44 139 GLU B N 1
ATOM 3101 C CA . GLU B 1 139 ? -4.941 17.016 -5.949 1 72.44 139 GLU B CA 1
ATOM 3102 C C . GLU B 1 139 ? -5.234 18.5 -6.137 1 72.44 139 GLU B C 1
ATOM 3104 O O . GLU B 1 139 ? -4.617 19.156 -6.977 1 72.44 139 GLU B O 1
ATOM 3109 N N . SER B 1 140 ? -6.184 19.047 -5.414 1 76.12 140 SER B N 1
ATOM 3110 C CA . SER B 1 140 ? -6.586 20.438 -5.562 1 76.12 140 SER B CA 1
ATOM 3111 C C . SER B 1 140 ? -6.828 21.094 -4.203 1 76.12 140 SER B C 1
ATOM 3113 O O . SER B 1 140 ? -7.816 21.812 -4.016 1 76.12 140 SER B O 1
ATOM 3115 N N . LEU B 1 141 ? -5.996 20.844 -3.268 1 75.19 141 LEU B N 1
ATOM 3116 C CA . LEU B 1 141 ? -6.227 21.266 -1.894 1 75.19 141 LEU B CA 1
ATOM 3117 C C . LEU B 1 141 ? -6.152 22.781 -1.776 1 75.19 141 LEU B C 1
ATOM 3119 O O . LEU B 1 141 ? -6.965 23.406 -1.084 1 75.19 141 LEU B O 1
ATOM 3123 N N . ASN B 1 142 ? -5.27 23.422 -2.453 1 72.69 142 ASN B N 1
ATOM 3124 C CA . ASN B 1 142 ? -5.039 24.859 -2.316 1 72.69 142 ASN B CA 1
ATOM 3125 C C . ASN B 1 142 ? -6.277 25.672 -2.697 1 72.69 142 ASN B C 1
ATOM 3127 O O . ASN B 1 142 ? -6.629 26.641 -2.021 1 72.69 142 ASN B O 1
ATOM 3131 N N . GLU B 1 143 ? -6.914 25.297 -3.701 1 70.69 143 GLU B N 1
ATOM 3132 C CA . GLU B 1 143 ? -8.062 26.047 -4.215 1 70.69 143 GLU B CA 1
ATOM 3133 C C . GLU B 1 143 ? -9.25 25.953 -3.27 1 70.69 143 GLU B C 1
ATOM 3135 O O . GLU B 1 143 ? -10.062 26.875 -3.178 1 70.69 143 GLU B O 1
ATOM 3140 N N . ASN B 1 144 ? -9.234 24.891 -2.48 1 78.62 144 ASN B N 1
ATOM 3141 C CA . ASN B 1 144 ? -10.469 24.578 -1.76 1 78.62 144 ASN B CA 1
ATOM 3142 C C . ASN B 1 144 ? -10.273 24.688 -0.25 1 78.62 144 ASN B C 1
ATOM 3144 O O . ASN B 1 144 ? -11.25 24.828 0.496 1 78.62 144 ASN B O 1
ATOM 3148 N N . LEU B 1 145 ? -9.109 24.781 0.131 1 83.56 145 LEU B N 1
ATOM 3149 C CA . LEU B 1 145 ? -8.797 24.656 1.549 1 83.56 145 LEU B CA 1
ATOM 3150 C C . LEU B 1 145 ? -9.32 25.844 2.336 1 83.56 145 LEU B C 1
ATOM 3152 O O . LEU B 1 145 ? -9.922 25.688 3.4 1 83.56 145 LEU B O 1
ATOM 3156 N N . GLU B 1 146 ? -9.148 27.062 1.797 1 84.5 146 GLU B N 1
ATOM 3157 C CA . GLU B 1 146 ? -9.602 28.281 2.482 1 84.5 146 GLU B CA 1
ATOM 3158 C C . GLU B 1 146 ? -11.125 28.297 2.615 1 84.5 146 GLU B C 1
ATOM 3160 O O . GLU B 1 146 ? -11.656 28.609 3.68 1 84.5 146 GLU B O 1
ATOM 3165 N N . PHE B 1 147 ? -11.742 27.906 1.53 1 85.12 147 PHE B N 1
ATOM 3166 C CA . PHE B 1 147 ? -13.203 27.875 1.536 1 85.12 147 PHE B CA 1
ATOM 3167 C C . PHE B 1 147 ? -13.719 26.859 2.561 1 85.12 147 PHE B C 1
ATOM 3169 O O . PHE B 1 147 ? -14.656 27.156 3.299 1 85.12 147 PHE B O 1
ATOM 3176 N N . PHE B 1 148 ? -13.125 25.781 2.645 1 90.94 148 PHE B N 1
ATOM 3177 C CA . PHE B 1 148 ? -13.531 24.719 3.562 1 90.94 148 PHE B CA 1
ATOM 3178 C C . PHE B 1 148 ? -13.359 25.156 5.012 1 90.94 148 PHE B C 1
ATOM 3180 O O . PHE B 1 148 ? -14.219 24.906 5.852 1 90.94 148 PHE B O 1
ATOM 3187 N N . LEU B 1 149 ? -12.234 25.828 5.277 1 92.81 149 LEU B N 1
ATOM 3188 C CA . LEU B 1 149 ? -11.922 26.203 6.648 1 92.81 149 LEU B CA 1
ATOM 3189 C C . LEU B 1 149 ? -12.82 27.328 7.125 1 92.81 149 LEU B C 1
ATOM 3191 O O . LEU B 1 149 ? -13.07 27.469 8.32 1 92.81 149 LEU B O 1
ATOM 3195 N N . GLN B 1 150 ? -13.352 28.188 6.145 1 88.12 150 GLN B N 1
ATOM 3196 C CA . GLN B 1 150 ? -14.172 29.344 6.477 1 88.12 150 GLN B CA 1
ATOM 3197 C C . GLN B 1 150 ? -15.648 28.969 6.523 1 88.12 150 GLN B C 1
ATOM 3199 O O . GLN B 1 150 ? -16.438 29.625 7.211 1 88.12 150 GLN B O 1
ATOM 3204 N N . LYS B 1 151 ? -16.109 28.125 5.668 1 76.81 151 LYS B N 1
ATOM 3205 C CA . LYS B 1 151 ? -17.531 27.875 5.508 1 76.81 151 LYS B CA 1
ATOM 3206 C C . LYS B 1 151 ? -17.953 26.578 6.199 1 76.81 151 LYS B C 1
ATOM 3208 O O . LYS B 1 151 ? -17.172 25.625 6.266 1 76.81 151 LYS B O 1
ATOM 3213 N N . LYS B 1 152 ? -19.016 26.797 6.945 1 63.5 152 LYS B N 1
ATOM 3214 C CA . LYS B 1 152 ? -19.594 25.578 7.477 1 63.5 152 LYS B CA 1
ATOM 3215 C C . LYS B 1 152 ? -20.031 24.641 6.352 1 63.5 152 LYS B C 1
ATOM 3217 O O . LYS B 1 152 ? -20.688 25.062 5.402 1 63.5 152 LYS B O 1
ATOM 3222 N N . VAL B 1 153 ? -19.219 23.984 5.828 1 55.03 153 VAL B N 1
ATOM 3223 C CA . VAL B 1 153 ? -19.641 23.047 4.781 1 55.03 153 VAL B CA 1
ATOM 3224 C C . VAL B 1 153 ? -20.906 22.312 5.223 1 55.03 153 VAL B C 1
ATOM 3226 O O . VAL B 1 153 ? -20.922 21.688 6.281 1 55.03 153 VAL B O 1
ATOM 3229 N N . PRO B 1 154 ? -22.109 22.875 4.945 1 44.91 154 PRO B N 1
ATOM 3230 C CA . PRO B 1 154 ? -23.234 21.969 5.254 1 44.91 154 PRO B CA 1
ATOM 3231 C C . PRO B 1 154 ? -22.922 20.516 4.949 1 44.91 154 PRO B C 1
ATOM 3233 O O . PRO B 1 154 ? -22.25 20.219 3.959 1 44.91 154 PRO B O 1
ATOM 3236 N N . LEU B 1 155 ? -22.375 19.906 5.895 1 43.19 155 LEU B N 1
ATOM 3237 C CA . LEU B 1 155 ? -22.391 18.484 5.531 1 43.19 155 LEU B CA 1
ATOM 3238 C C . LEU B 1 155 ? -23.547 18.188 4.598 1 43.19 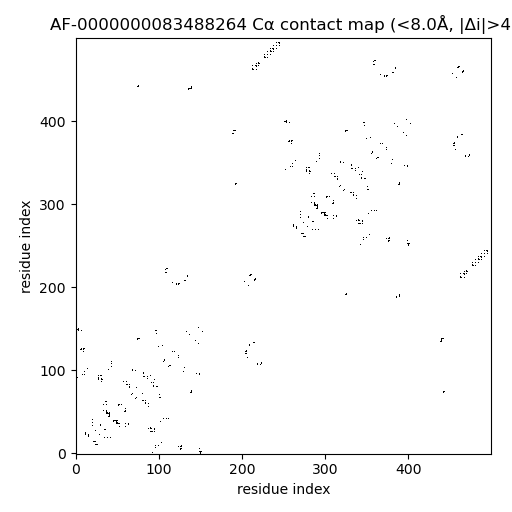155 LEU B C 1
ATOM 3240 O O . LEU B 1 155 ? -24.688 18.609 4.84 1 43.19 155 LEU B O 1
ATOM 3244 N N . SER B 1 156 ? -23.562 18.359 3.303 1 36.34 156 SER B N 1
ATOM 3245 C CA . SER B 1 156 ? -24.672 17.922 2.473 1 36.34 156 SER B CA 1
ATOM 3246 C C . SER B 1 156 ? -25.516 16.875 3.193 1 36.34 156 SER B C 1
ATOM 3248 O O . SER B 1 156 ? -25.062 15.75 3.42 1 36.34 156 SER B O 1
ATOM 3250 N N . SER B 1 157 ? -26.234 17.25 4.25 1 32.66 157 SER B N 1
ATOM 3251 C CA . SER B 1 157 ? -27.422 16.469 4.543 1 32.66 157 SER B CA 1
ATOM 3252 C C . SER B 1 157 ? -28.172 16.109 3.264 1 32.66 157 SER B C 1
ATOM 3254 O O . SER B 1 157 ? -28.359 16.953 2.383 1 32.66 157 SER B O 1
ATOM 3256 N N . SER B 1 158 ? -28.141 15.008 2.594 1 33.19 158 SER B N 1
ATOM 3257 C CA . SER B 1 158 ? -29.328 14.617 1.854 1 33.19 158 SER B CA 1
ATOM 3258 C C . SER B 1 158 ? -30.594 15.188 2.504 1 33.19 158 SER B C 1
ATOM 3260 O O . SER B 1 158 ? -31.094 14.641 3.492 1 33.19 158 SER B O 1
ATOM 3262 N N . SER B 1 159 ? -30.625 16.359 2.877 1 29.83 159 SER B N 1
ATOM 3263 C CA . SER B 1 159 ? -31.906 17.016 3.145 1 29.83 159 SER B CA 1
ATOM 3264 C C . SER B 1 159 ? -32.844 16.891 1.952 1 29.83 159 SER B C 1
ATOM 3266 O O . SER B 1 159 ? -32.562 17.438 0.881 1 29.83 159 SER B O 1
ATOM 3268 N N . ILE B 1 160 ? -33.531 15.758 1.767 1 30.02 160 ILE B N 1
ATOM 3269 C CA . ILE B 1 160 ? -34.875 15.664 1.217 1 30.02 160 ILE B CA 1
ATOM 3270 C C . ILE B 1 160 ? -35.75 16.812 1.738 1 30.02 160 ILE B C 1
ATOM 3272 O O . ILE B 1 160 ? -36.094 16.844 2.92 1 30.02 160 ILE B O 1
ATOM 3276 N N . SER B 1 161 ? -35.438 17.922 1.589 1 28.73 161 SER B N 1
ATOM 3277 C CA . SER B 1 161 ? -36.375 19.016 1.841 1 28.73 161 SER B CA 1
ATOM 3278 C C . SER B 1 161 ? -37.719 18.75 1.18 1 28.73 161 SER B C 1
ATOM 3280 O O . SER B 1 161 ? -37.781 18.578 -0.039 1 28.73 161 SER B O 1
ATOM 3282 N N . SER B 1 162 ? -38.656 18.078 1.877 1 28.89 162 SER B N 1
ATOM 3283 C CA . SER B 1 162 ? -40.094 17.938 1.709 1 28.89 162 SER B CA 1
ATOM 3284 C C . SER B 1 162 ? -40.781 19.297 1.528 1 28.89 162 SER B C 1
ATOM 3286 O O . SER B 1 162 ? -40.75 20.125 2.439 1 28.89 162 SER B O 1
ATOM 3288 N N . THR B 1 163 ? -40.469 20.031 0.543 1 27.39 163 THR B N 1
ATOM 3289 C CA . THR B 1 163 ? -41.344 21.156 0.279 1 27.39 163 THR B CA 1
ATOM 3290 C C . THR B 1 163 ? -42.812 20.75 0.403 1 27.39 163 THR B C 1
ATOM 3292 O O . THR B 1 163 ? -43.25 19.766 -0.215 1 27.39 163 THR B O 1
ATOM 3295 N N . SER B 1 164 ? -43.531 21.031 1.475 1 27.11 164 SER B N 1
ATOM 3296 C CA . SER B 1 164 ? -44.906 20.922 1.942 1 27.11 164 SER B CA 1
ATOM 3297 C C . SER B 1 164 ? -45.875 21.609 0.992 1 27.11 164 SER B C 1
ATOM 3299 O O . SER B 1 164 ? -47.031 21.922 1.366 1 27.11 164 SER B O 1
ATOM 3301 N N . SER B 1 165 ? -45.625 21.828 -0.311 1 29.38 165 SER B N 1
ATOM 3302 C CA . SER B 1 165 ? -46.75 22.547 -0.912 1 29.38 165 SER B CA 1
ATOM 3303 C C . SE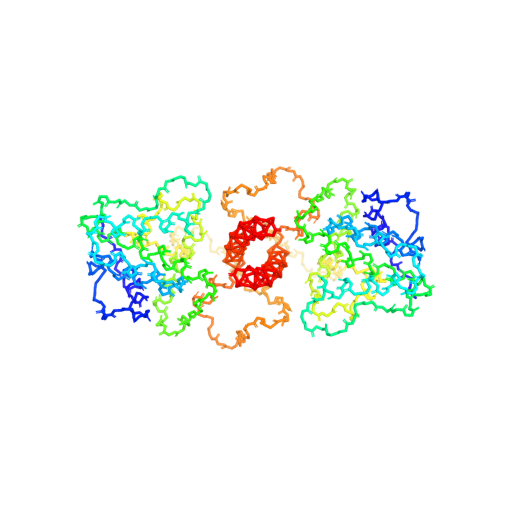R B 1 165 ? -48.062 21.797 -0.673 1 29.38 165 SER B C 1
ATOM 3305 O O . SER B 1 165 ? -48.125 20.562 -0.736 1 29.38 165 SER B O 1
ATOM 3307 N N . GLU B 1 166 ? -49.156 22.422 -0.073 1 29.56 166 GLU B N 1
ATOM 3308 C CA . GLU B 1 166 ? -50.469 22.188 0.5 1 29.56 166 GLU B CA 1
ATOM 3309 C C . GLU B 1 166 ? -51.438 21.594 -0.533 1 29.56 166 GLU B C 1
ATOM 3311 O O . GLU B 1 166 ? -52.594 21.391 -0.249 1 29.56 166 GLU B O 1
ATOM 3316 N N . GLU B 1 167 ? -51.188 21.688 -1.85 1 32.56 167 GLU B N 1
ATOM 3317 C CA . GLU B 1 167 ? -52.438 21.516 -2.6 1 32.56 167 GLU B CA 1
ATOM 3318 C C . GLU B 1 167 ? -53.094 20.188 -2.256 1 32.56 167 GLU B C 1
ATOM 3320 O O . GLU B 1 167 ? -52.438 19.25 -1.817 1 32.56 167 GLU B O 1
ATOM 3325 N N . GLN B 1 168 ? -54.531 20.156 -2.283 1 29.19 168 GLN B N 1
ATOM 3326 C CA . GLN B 1 168 ? -55.656 19.328 -1.855 1 29.19 168 GLN B CA 1
ATOM 3327 C C . GLN B 1 168 ? -55.562 17.906 -2.41 1 29.19 168 GLN B C 1
ATOM 3329 O O . GLN B 1 168 ? -56.375 17.047 -2.082 1 29.19 168 GLN B O 1
ATOM 3334 N N . SER B 1 169 ? -54.781 17.828 -3.547 1 30.22 169 SER B N 1
ATOM 3335 C CA . SER B 1 169 ? -55.344 16.703 -4.277 1 30.22 169 SER B CA 1
ATOM 3336 C C . SER B 1 169 ? -55.344 15.43 -3.441 1 30.22 169 SER B C 1
ATOM 3338 O O . SER B 1 169 ? -54.531 15.32 -2.498 1 30.22 169 SER B O 1
ATOM 3340 N N . PRO B 1 170 ? -56.25 14.352 -3.752 1 31.03 170 PRO B N 1
ATOM 3341 C CA . PRO B 1 170 ? -56.656 13.18 -2.975 1 31.03 170 PRO B CA 1
ATOM 3342 C C . PRO B 1 170 ? -55.469 12.383 -2.43 1 31.03 170 PRO B C 1
ATOM 3344 O O . PRO B 1 170 ? -54.375 12.469 -2.967 1 31.03 170 PRO B O 1
ATOM 3347 N N . VAL B 1 171 ? -55.469 11.992 -1.092 1 28.39 171 VAL B N 1
ATOM 3348 C CA . VAL B 1 171 ? -54.656 11.461 -0.002 1 28.39 171 VAL B CA 1
ATOM 3349 C C . VAL B 1 171 ? -54.031 10.125 -0.425 1 28.39 171 VAL B C 1
ATOM 3351 O O . VAL B 1 171 ? -54.594 9.062 -0.136 1 28.39 171 VAL B O 1
ATOM 3354 N N . PHE B 1 172 ? -53.844 9.906 -1.789 1 24.62 172 PHE B N 1
ATOM 3355 C CA . PHE B 1 172 ? -53.5 8.508 -2.033 1 24.62 172 PHE B CA 1
ATOM 3356 C C . PHE B 1 172 ? -52.312 8.086 -1.183 1 24.62 172 PHE B C 1
ATOM 3358 O O . PHE B 1 172 ? -51.438 8.906 -0.849 1 24.62 172 PHE B O 1
ATOM 3365 N N . SER B 1 173 ? -52.438 6.938 -0.45 1 25.48 173 SER B N 1
ATOM 3366 C CA . SER B 1 173 ? -51.719 6.199 0.578 1 25.48 173 SER B CA 1
ATOM 3367 C C . SER B 1 173 ? -50.25 6.035 0.204 1 25.48 173 SER B C 1
ATOM 3369 O O . SER B 1 173 ? -49.938 5.426 -0.818 1 25.48 173 SER B O 1
ATOM 3371 N N . ARG B 1 174 ? -49.594 7.191 0.275 1 29.67 174 ARG B N 1
ATOM 3372 C CA . ARG B 1 174 ? -48.219 7.355 -0.128 1 29.67 174 ARG B CA 1
ATOM 3373 C C . ARG B 1 174 ? -47.312 6.316 0.539 1 29.67 174 ARG B C 1
ATOM 3375 O O . ARG B 1 174 ? -47.219 6.27 1.768 1 29.67 174 ARG B O 1
ATOM 3382 N N . GLN B 1 175 ? -47.312 5.02 -0.041 1 24.89 175 GLN B N 1
ATOM 3383 C CA . GLN B 1 175 ? -46.531 3.865 0.341 1 24.89 175 GLN B CA 1
ATOM 3384 C C . GLN B 1 175 ? -45.062 4.266 0.582 1 24.89 175 GLN B C 1
ATOM 3386 O O . GLN B 1 175 ? -44.469 4.949 -0.245 1 24.89 175 GLN B O 1
ATOM 3391 N N . HIS B 1 176 ? -44.812 4.527 1.87 1 21.89 176 HIS B N 1
ATOM 3392 C CA . HIS B 1 176 ? -43.531 4.898 2.49 1 21.89 176 HIS B CA 1
ATOM 3393 C C . HIS B 1 176 ? -42.375 4.066 1.934 1 21.89 176 HIS B C 1
ATOM 3395 O O . HIS B 1 176 ? -42.438 2.836 1.94 1 21.89 176 HIS B O 1
ATOM 3401 N N . LYS B 1 177 ? -41.844 4.52 0.806 1 27.69 177 LYS B N 1
ATOM 3402 C CA . LYS B 1 177 ? -40.656 3.906 0.186 1 27.69 177 LYS B CA 1
ATOM 3403 C C . LYS B 1 177 ? -39.594 3.623 1.223 1 27.69 177 LYS B C 1
ATOM 3405 O O . LYS B 1 177 ? -39.188 4.516 1.974 1 27.69 177 LYS B O 1
ATOM 3410 N N . ARG B 1 178 ? -39.562 2.377 1.722 1 26.41 178 ARG B N 1
ATOM 3411 C CA . ARG B 1 178 ? -38.531 1.76 2.555 1 26.41 178 ARG B CA 1
ATOM 3412 C C . ARG B 1 178 ? -37.156 2.193 2.115 1 26.41 178 ARG B C 1
ATOM 3414 O O . ARG B 1 178 ? -36.781 1.991 0.962 1 26.41 178 ARG B O 1
ATOM 3421 N N . GLU B 1 179 ? -36.75 3.391 2.514 1 25.27 179 GLU B N 1
ATOM 3422 C CA . GLU B 1 179 ? -35.375 3.844 2.301 1 25.27 179 GLU B CA 1
ATOM 3423 C C . GLU B 1 179 ? -34.375 2.756 2.678 1 25.27 179 GLU B C 1
ATOM 3425 O O . GLU B 1 179 ? -34.344 2.289 3.818 1 25.27 179 GLU B O 1
ATOM 3430 N N . VAL B 1 180 ? -34.188 1.686 1.855 1 25.02 180 VAL B N 1
ATOM 3431 C CA . VAL B 1 180 ? -33.219 0.599 2.045 1 25.02 180 VAL B CA 1
ATOM 3432 C C . VAL B 1 180 ? -31.844 1.172 2.344 1 25.02 180 VAL B C 1
ATOM 3434 O O . VAL B 1 180 ? -31.281 1.914 1.533 1 25.02 180 VAL B O 1
ATOM 3437 N N . ARG B 1 181 ? -31.484 1.491 3.572 1 26.14 181 ARG B N 1
ATOM 3438 C CA . ARG B 1 181 ? -30.203 1.842 4.168 1 26.14 181 ARG B CA 1
ATOM 3439 C C . ARG B 1 181 ? -29.109 0.878 3.717 1 26.14 181 ARG B C 1
ATOM 3441 O O . ARG B 1 181 ? -29.281 -0.341 3.77 1 26.14 181 ARG B O 1
ATOM 3448 N N . PHE B 1 182 ? -28.344 1.214 2.732 1 23.05 182 PHE B N 1
ATOM 3449 C CA . PHE B 1 182 ? -27.188 0.58 2.113 1 23.05 182 PHE B CA 1
ATOM 3450 C C . PHE B 1 182 ? -26.266 -0.005 3.174 1 23.05 182 PHE B C 1
ATOM 3452 O O . PHE B 1 182 ? -25.141 0.483 3.371 1 23.05 182 PHE B O 1
ATOM 3459 N N . LEU B 1 183 ? -26.812 -0.314 4.449 1 23.95 183 LEU B N 1
ATOM 3460 C CA . LEU B 1 183 ? -25.938 -0.764 5.535 1 23.95 183 LEU B CA 1
ATOM 3461 C C . LEU B 1 183 ? -25.078 -1.938 5.09 1 23.95 183 LEU B C 1
ATOM 3463 O O . LEU B 1 183 ? -23.906 -2.021 5.457 1 23.95 183 LEU B O 1
ATOM 3467 N N . GLU B 1 184 ? -25.688 -2.98 4.488 1 25.12 184 GLU B N 1
ATOM 3468 C CA . GLU B 1 184 ? -25.344 -4.332 4.926 1 25.12 184 GLU B CA 1
ATOM 3469 C C . GLU B 1 184 ? -24.016 -4.789 4.336 1 25.12 184 GLU B C 1
ATOM 3471 O O . GLU B 1 184 ? -23.391 -5.711 4.859 1 25.12 184 GLU B O 1
ATOM 3476 N N . LEU B 1 185 ? -23.734 -4.352 3.045 1 24.7 185 LEU B N 1
ATOM 3477 C CA . LEU B 1 185 ? -23.109 -5.48 2.371 1 24.7 185 LEU B CA 1
ATOM 3478 C C . LEU B 1 185 ? -21.672 -5.688 2.875 1 24.7 185 LEU B C 1
ATOM 3480 O O . LEU B 1 185 ? -20.953 -6.543 2.363 1 24.7 185 LEU B O 1
ATOM 3484 N N . GLN B 1 186 ? -21.156 -4.695 3.67 1 26.42 186 GLN B N 1
ATOM 3485 C CA . GLN B 1 186 ? -19.703 -4.605 3.549 1 26.42 186 GLN B CA 1
ATOM 3486 C C . GLN B 1 186 ? -19.016 -5.805 4.203 1 26.42 186 GLN B C 1
ATOM 3488 O O . GLN B 1 186 ? -17.797 -5.871 4.27 1 26.42 186 GLN B O 1
ATOM 3493 N N . LYS B 1 187 ? -19.578 -6.527 5.078 1 28.38 187 LYS B N 1
ATOM 3494 C CA . LYS B 1 187 ? -18.719 -7.152 6.078 1 28.38 187 LYS B CA 1
ATOM 3495 C C . LYS B 1 187 ? -17.875 -8.266 5.457 1 28.38 187 LYS B C 1
ATOM 3497 O O . LYS B 1 187 ? -18.344 -9.398 5.316 1 2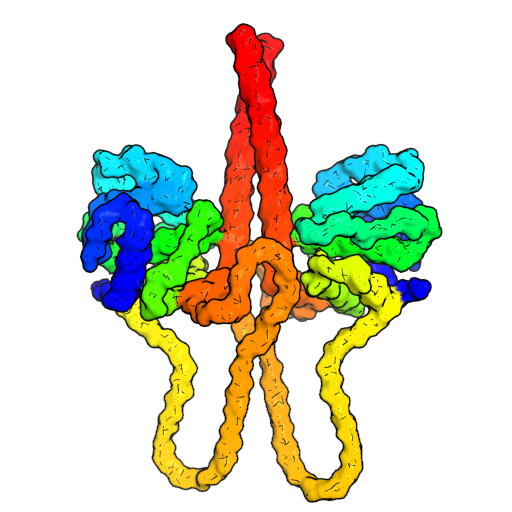8.38 187 LYS B O 1
ATOM 3502 N N . ILE B 1 188 ? -17.438 -8.188 4.227 1 25.09 188 ILE B N 1
ATOM 3503 C CA . ILE B 1 188 ? -16.828 -9.469 3.871 1 25.09 188 ILE B CA 1
ATOM 3504 C C . ILE B 1 188 ? -15.727 -9.805 4.867 1 25.09 188 ILE B C 1
ATOM 3506 O O . ILE B 1 188 ? -15.07 -8.914 5.414 1 25.09 188 ILE B O 1
ATOM 3510 N N . ALA B 1 189 ? -15.203 -11.164 5.012 1 24.83 189 ALA B N 1
ATOM 3511 C CA . ALA B 1 189 ? -14.523 -12.102 5.91 1 24.83 189 ALA B CA 1
ATOM 3512 C C . ALA B 1 189 ? -13.055 -11.727 6.078 1 24.83 189 ALA B C 1
ATOM 3514 O O . ALA B 1 189 ? -12.273 -12.492 6.66 1 24.83 189 ALA B O 1
ATOM 3515 N N . SER B 1 190 ? -12.43 -10.672 5.461 1 27.81 190 SER B N 1
ATOM 3516 C CA . SER B 1 190 ? -11 -10.977 5.488 1 27.81 190 SER B CA 1
ATOM 3517 C C . SER B 1 190 ? -10.477 -11.039 6.918 1 27.81 190 SER B C 1
ATOM 3519 O O . SER B 1 190 ? -10.711 -10.125 7.711 1 27.81 190 SER B O 1
ATOM 3521 N N . SER B 1 191 ? -10.125 -12.195 7.578 1 27.14 191 SER B N 1
ATOM 3522 C CA . SER B 1 191 ? -9.664 -12.68 8.883 1 27.14 191 SER B CA 1
ATOM 3523 C C . SER B 1 191 ? -8.445 -11.898 9.359 1 27.14 191 SER B C 1
ATOM 3525 O O . SER B 1 191 ? -8.086 -11.961 10.539 1 27.14 191 SER B O 1
ATOM 3527 N N . SER B 1 192 ? -7.34 -11.688 8.555 1 28.94 192 SER B N 1
ATOM 3528 C CA . SER B 1 192 ? -6.082 -11.703 9.297 1 28.94 192 SER B CA 1
ATOM 3529 C C . SER B 1 192 ? -6.059 -10.625 10.367 1 28.94 192 SER B C 1
ATOM 3531 O O . SER B 1 192 ? -6.867 -9.688 10.336 1 28.94 192 SER B O 1
ATOM 3533 N N . SER B 1 193 ? -4.82 -10.438 11.156 1 29.8 193 SER B N 1
ATOM 3534 C CA . SER B 1 193 ? -4.512 -9.789 12.422 1 29.8 193 SER B CA 1
ATOM 3535 C C . SER B 1 193 ? -4.773 -8.289 12.359 1 29.8 193 SER B C 1
ATOM 3537 O O . SER B 1 193 ? -3.838 -7.488 12.406 1 29.8 193 SER B O 1
ATOM 3539 N N . MET B 1 194 ? -5.223 -7.699 11.305 1 31.45 194 MET B N 1
ATOM 3540 C CA . MET B 1 194 ? -5.465 -6.281 11.547 1 31.45 194 MET B CA 1
ATOM 3541 C C . MET B 1 194 ? -6.164 -6.07 12.891 1 31.45 194 MET B C 1
ATOM 3543 O O . MET B 1 194 ? -6.918 -6.93 13.344 1 31.45 194 MET B O 1
ATOM 3547 N N . ASN B 1 195 ? -5.746 -5.105 13.766 1 32.03 195 ASN B N 1
ATOM 3548 C CA . ASN B 1 195 ? -6.422 -4.707 14.992 1 32.03 195 ASN B CA 1
ATOM 3549 C C . ASN B 1 195 ? -7.934 -4.914 14.898 1 32.03 195 ASN B C 1
ATOM 3551 O O . ASN B 1 195 ? -8.555 -4.52 13.906 1 32.03 195 ASN B O 1
ATOM 3555 N N . SER B 1 196 ? -8.5 -5.965 15.523 1 34.34 196 SER B N 1
ATOM 3556 C CA . SER B 1 196 ? -9.852 -6.266 15.984 1 34.34 196 SER B CA 1
ATOM 3557 C C . SER B 1 196 ? -10.648 -4.988 16.219 1 34.34 196 SER B C 1
ATOM 3559 O O . SER B 1 196 ? -10.453 -4.301 17.219 1 34.34 196 SER B O 1
ATOM 3561 N N . PHE B 1 197 ? -10.773 -4.105 15.398 1 36.5 197 PHE B N 1
ATOM 3562 C CA . PHE B 1 197 ? -11.953 -3.326 15.727 1 36.5 197 PHE B CA 1
ATOM 3563 C C . PHE B 1 197 ? -13.109 -4.238 16.125 1 36.5 197 PHE B C 1
ATOM 3565 O O . PHE B 1 197 ? -13.469 -5.152 15.375 1 36.5 197 PHE B O 1
ATOM 3572 N N . LEU B 1 198 ? -13.352 -4.637 17.375 1 34.34 198 LEU B N 1
ATOM 3573 C CA . LEU B 1 198 ? -14.539 -5.289 17.906 1 34.34 198 LEU B CA 1
ATOM 3574 C C . LEU B 1 198 ? -15.789 -4.855 17.156 1 34.34 198 LEU B C 1
ATOM 3576 O O . LEU B 1 198 ? -15.953 -3.674 16.828 1 34.34 198 LEU B O 1
ATOM 3580 N N . PRO B 1 199 ? -16.547 -5.695 16.484 1 41.28 199 PRO B N 1
ATOM 3581 C CA . PRO B 1 199 ? -17.828 -5.43 15.828 1 41.28 199 PRO B CA 1
ATOM 3582 C C . PRO B 1 199 ? -18.641 -4.344 16.531 1 41.28 199 PRO B C 1
ATOM 3584 O O . PRO B 1 199 ? -19.438 -3.666 15.898 1 41.28 199 PRO B O 1
ATOM 3587 N N . GLY B 1 200 ? -18.734 -4.434 17.922 1 39.22 200 GLY B N 1
ATOM 3588 C CA . GLY B 1 200 ? -19.688 -3.805 18.812 1 39.22 200 GLY B CA 1
ATOM 3589 C C . GLY B 1 200 ? -19.391 -2.344 19.078 1 39.22 200 GLY B C 1
ATOM 3590 O O . GLY B 1 200 ? -20.031 -1.713 19.922 1 39.22 200 GLY B O 1
ATOM 3591 N N . SER B 1 201 ? -18.094 -1.942 19.062 1 46.53 201 SER B N 1
ATOM 3592 C CA . SER B 1 201 ? -17.969 -0.587 19.578 1 46.53 201 SER B CA 1
ATOM 3593 C C . SER B 1 201 ? -18.625 0.43 18.672 1 46.53 201 SER B C 1
ATOM 3595 O O . SER B 1 201 ? -18.609 0.279 17.438 1 46.53 201 SER B O 1
ATOM 3597 N N . PRO B 1 202 ? -19.484 1.214 19.094 1 54.38 202 PRO B N 1
ATOM 3598 C CA . PRO B 1 202 ? -20.156 2.275 18.328 1 54.38 202 PRO B CA 1
ATOM 3599 C C . PRO B 1 202 ? -19.234 2.949 17.312 1 54.38 202 PRO B C 1
ATOM 3601 O O . PRO B 1 202 ? -18.062 3.166 17.594 1 54.38 202 PRO B O 1
ATOM 3604 N N . VAL B 1 203 ? -19.5 2.725 15.961 1 67.75 203 VAL B N 1
ATOM 3605 C CA . VAL B 1 203 ? -18.797 3.244 14.797 1 67.75 203 VAL B CA 1
ATOM 3606 C C . VAL B 1 203 ? -18.422 4.711 15.023 1 67.75 203 VAL B C 1
ATOM 3608 O O . VAL B 1 203 ? -19.281 5.516 15.406 1 67.75 203 VAL B O 1
ATOM 3611 N N . SER B 1 204 ? -17.203 5.035 15.477 1 86.06 204 SER B N 1
ATOM 3612 C CA . SER B 1 204 ? -16.734 6.41 15.641 1 86.06 204 SER B CA 1
ATOM 3613 C C . SER B 1 204 ? -16.531 7.086 14.289 1 86.06 204 SER B C 1
ATOM 3615 O O . SER B 1 204 ? -16.219 6.426 13.297 1 86.06 204 SER B O 1
ATOM 3617 N N . PRO B 1 205 ? -16.969 8.359 14.188 1 90.5 205 PRO B N 1
ATOM 3618 C CA . PRO B 1 205 ? -16.797 9.094 12.938 1 90.5 205 PRO B CA 1
ATOM 3619 C C . PRO B 1 205 ? -15.383 8.961 12.367 1 90.5 205 PRO B C 1
ATOM 3621 O O . PRO B 1 205 ? -15.211 8.75 11.164 1 90.5 205 PRO B O 1
ATOM 3624 N N . MET B 1 206 ? -14.391 8.969 13.273 1 89.81 206 MET B N 1
ATOM 3625 C CA . MET B 1 206 ? -13.008 8.828 12.828 1 89.81 206 MET B CA 1
ATOM 3626 C C . MET B 1 206 ? -12.742 7.414 12.328 1 89.81 206 MET B C 1
ATOM 3628 O O . MET B 1 206 ? -12.078 7.23 11.305 1 89.81 206 MET B O 1
ATOM 3632 N N . GLY B 1 207 ? -13.312 6.484 13.039 1 87.81 207 GLY B N 1
ATOM 3633 C CA . GLY B 1 207 ? -13.18 5.105 12.594 1 87.81 207 GLY B CA 1
ATOM 3634 C C . GLY B 1 207 ? -13.766 4.859 11.219 1 87.81 207 GLY B C 1
ATOM 3635 O O . GLY B 1 207 ? -13.18 4.156 10.398 1 87.81 207 GLY B O 1
ATOM 3636 N N . ASP B 1 208 ? -14.875 5.539 10.961 1 89.88 208 ASP B N 1
ATOM 3637 C CA . ASP B 1 208 ? -15.555 5.379 9.68 1 89.88 208 ASP B CA 1
ATOM 3638 C C . ASP B 1 208 ? -14.68 5.852 8.523 1 89.88 208 ASP B C 1
ATOM 3640 O O . ASP B 1 208 ? -14.531 5.148 7.523 1 89.88 208 ASP B O 1
ATOM 3644 N N . ILE B 1 209 ? -14.086 7.012 8.68 1 92.31 209 ILE B N 1
ATOM 3645 C CA . ILE B 1 209 ? -13.266 7.574 7.617 1 92.31 209 ILE B CA 1
ATOM 3646 C C . ILE B 1 209 ? -12.008 6.738 7.438 1 92.31 209 ILE B C 1
ATOM 3648 O O . ILE B 1 209 ? -11.586 6.469 6.309 1 92.31 209 ILE B O 1
ATOM 3652 N N . MET B 1 210 ? -11.445 6.293 8.523 1 90.25 210 MET B N 1
ATOM 3653 C CA . MET B 1 210 ? -10.164 5.602 8.469 1 90.25 210 MET B CA 1
ATOM 3654 C C . MET B 1 210 ? -10.32 4.203 7.879 1 90.25 210 MET B C 1
ATOM 3656 O O . MET B 1 210 ? -9.359 3.621 7.379 1 90.25 210 MET B O 1
ATOM 3660 N N . GLN B 1 211 ? -11.539 3.699 7.906 1 89.5 211 GLN B N 1
ATOM 3661 C CA . GLN B 1 211 ? -11.789 2.352 7.406 1 89.5 211 GLN B CA 1
ATOM 3662 C C . GLN B 1 211 ? -12.227 2.379 5.941 1 89.5 211 GLN B C 1
ATOM 3664 O O . GLN B 1 211 ? -12.312 1.333 5.293 1 89.5 211 GLN B O 1
ATOM 3669 N N . THR B 1 212 ? -12.492 3.586 5.434 1 92.62 212 THR B N 1
ATOM 3670 C CA . THR B 1 212 ? -12.883 3.674 4.031 1 92.62 212 THR B CA 1
ATOM 3671 C C . THR B 1 212 ? -11.766 3.17 3.127 1 92.62 212 THR B C 1
ATOM 3673 O O . THR B 1 212 ? -10.586 3.312 3.451 1 92.62 212 THR B O 1
ATOM 3676 N N . PRO B 1 213 ? -12.094 2.561 2.012 1 92.06 213 PRO B N 1
ATOM 3677 C CA . PRO B 1 213 ? -11.062 2.105 1.073 1 92.06 213 PRO B CA 1
ATOM 3678 C C . PRO B 1 213 ? -10.156 3.238 0.595 1 92.06 213 PRO B C 1
ATOM 3680 O O . PRO B 1 213 ? -8.945 3.047 0.451 1 92.06 213 PRO B O 1
ATOM 3683 N N . GLN B 1 214 ? -10.758 4.398 0.406 1 92 214 GLN B N 1
ATOM 3684 C CA . GLN B 1 214 ? -9.969 5.531 -0.066 1 92 214 GLN B CA 1
ATOM 3685 C C . GLN B 1 214 ? -8.859 5.883 0.926 1 92 214 GLN B C 1
ATOM 3687 O O . GLN B 1 214 ? -7.703 6.055 0.538 1 92 214 GLN B O 1
ATOM 3692 N N . PHE B 1 215 ? -9.195 6.031 2.141 1 92.69 215 PHE B N 1
ATOM 3693 C CA . PHE B 1 215 ? -8.219 6.371 3.168 1 92.69 215 PHE B CA 1
ATOM 3694 C C . PHE B 1 215 ? -7.148 5.289 3.283 1 92.69 215 PHE B C 1
ATOM 3696 O O . PHE B 1 215 ? -5.957 5.59 3.35 1 92.69 215 PHE B O 1
ATOM 3703 N N . GLN B 1 216 ? -7.57 4.055 3.348 1 93.19 216 GLN B N 1
ATOM 3704 C CA . GLN B 1 216 ? -6.648 2.934 3.496 1 93.19 216 GLN B CA 1
ATOM 3705 C C . GLN B 1 216 ? -5.672 2.869 2.324 1 93.19 216 GLN B C 1
ATOM 3707 O O . GLN B 1 216 ? -4.473 2.668 2.521 1 93.19 216 GLN B O 1
ATOM 3712 N N . LEU B 1 217 ? -6.242 3.018 1.135 1 93.88 217 LEU B N 1
ATOM 3713 C CA . LEU B 1 217 ? -5.395 2.996 -0.052 1 93.88 217 LEU B CA 1
ATOM 3714 C C . LEU B 1 217 ? -4.367 4.121 -0.007 1 93.88 217 LEU B C 1
ATOM 3716 O O . LEU B 1 217 ? -3.188 3.902 -0.282 1 93.88 217 LEU B O 1
ATOM 3720 N N . ARG B 1 218 ? -4.82 5.254 0.393 1 91.25 218 ARG B N 1
ATOM 3721 C CA . ARG B 1 218 ? -3.912 6.391 0.457 1 91.25 218 ARG B CA 1
ATOM 3722 C C . ARG B 1 218 ? -2.834 6.176 1.515 1 91.25 218 ARG B C 1
ATOM 3724 O O . ARG B 1 218 ? -1.664 6.488 1.29 1 91.25 218 ARG B O 1
ATOM 3731 N N . ARG B 1 219 ? -3.238 5.715 2.613 1 91.5 219 ARG B N 1
ATOM 3732 C CA . ARG B 1 219 ? -2.293 5.445 3.691 1 91.5 219 ARG B CA 1
ATOM 3733 C C . ARG B 1 219 ? -1.233 4.441 3.252 1 91.5 219 ARG B C 1
ATOM 3735 O O . ARG B 1 219 ? -0.04 4.652 3.479 1 91.5 219 ARG B O 1
ATOM 3742 N N . LEU B 1 220 ? -1.628 3.385 2.605 1 93 220 LEU B N 1
ATOM 3743 C CA . LEU B 1 220 ? -0.7 2.363 2.133 1 93 220 LEU B CA 1
ATOM 3744 C C . LEU B 1 220 ? 0.241 2.932 1.075 1 93 220 LEU B C 1
ATOM 3746 O O . LEU B 1 220 ? 1.437 2.633 1.076 1 93 220 LEU B O 1
ATOM 3750 N N . LYS B 1 221 ? -0.295 3.705 0.197 1 90.62 221 LYS B N 1
ATOM 3751 C CA . LYS B 1 221 ? 0.532 4.328 -0.832 1 90.62 221 LYS B CA 1
ATOM 3752 C C . LYS B 1 221 ? 1.604 5.223 -0.21 1 90.62 221 LYS B C 1
ATOM 3754 O O . LYS B 1 221 ? 2.754 5.215 -0.65 1 90.62 221 LYS B O 1
ATOM 3759 N N . LYS B 1 222 ? 1.188 5.945 0.75 1 87.62 222 LYS B N 1
ATOM 3760 C CA . LYS B 1 222 ? 2.148 6.805 1.437 1 87.62 222 LYS B CA 1
ATOM 3761 C C . LYS B 1 222 ? 3.223 5.98 2.137 1 87.62 222 LYS B C 1
ATOM 3763 O O . LYS B 1 222 ? 4.41 6.309 2.066 1 87.62 222 LYS B O 1
ATOM 3768 N N . GLN B 1 223 ? 2.809 4.977 2.807 1 89.56 223 GLN B N 1
ATOM 3769 C CA . GLN B 1 223 ? 3.758 4.094 3.475 1 89.56 223 GLN B CA 1
ATOM 3770 C C . GLN B 1 223 ? 4.738 3.479 2.477 1 89.56 223 GLN B C 1
ATOM 3772 O O . GLN B 1 223 ? 5.934 3.379 2.754 1 89.56 223 GLN B O 1
ATOM 3777 N N . LEU B 1 224 ? 4.199 3.072 1.379 1 92.38 224 LEU B N 1
ATOM 3778 C CA . LEU B 1 224 ? 5.039 2.496 0.335 1 92.38 224 LEU B CA 1
ATOM 3779 C C . LEU B 1 224 ? 6.066 3.508 -0.156 1 92.38 224 LEU B C 1
ATOM 3781 O O . LEU B 1 224 ? 7.242 3.176 -0.317 1 92.38 224 LEU B O 1
ATOM 3785 N N . ALA B 1 225 ? 5.602 4.672 -0.396 1 88.56 225 ALA B N 1
ATOM 3786 C CA . ALA B 1 225 ? 6.512 5.73 -0.833 1 88.56 225 ALA B CA 1
ATOM 3787 C C . ALA B 1 225 ? 7.613 5.965 0.196 1 88.56 225 ALA B C 1
ATOM 3789 O O . ALA B 1 225 ? 8.781 6.113 -0.161 1 88.56 225 ALA B O 1
ATOM 3790 N N . ASP B 1 226 ? 7.262 6.012 1.458 1 86.38 226 ASP B N 1
ATOM 3791 C CA . ASP B 1 226 ? 8.227 6.203 2.535 1 86.38 226 ASP B CA 1
ATOM 3792 C C . ASP B 1 226 ? 9.242 5.066 2.57 1 86.38 226 ASP B C 1
ATOM 3794 O O . ASP B 1 226 ? 10.445 5.301 2.725 1 86.38 226 ASP B O 1
ATOM 3798 N N . GLU B 1 227 ? 8.773 3.854 2.443 1 90.06 227 GLU B N 1
ATOM 3799 C CA . GLU B 1 227 ? 9.648 2.682 2.465 1 90.06 227 GLU B CA 1
ATOM 3800 C C . GLU B 1 227 ? 10.617 2.691 1.285 1 90.06 227 GLU B C 1
ATOM 3802 O O . GLU B 1 227 ? 11.789 2.357 1.438 1 90.06 227 GLU B O 1
ATOM 3807 N N . ARG B 1 228 ? 10.133 3.082 0.206 1 91.81 228 ARG B N 1
ATOM 3808 C CA . ARG B 1 228 ? 10.977 3.15 -0.982 1 91.81 228 ARG B CA 1
ATOM 3809 C C . ARG B 1 228 ? 12.062 4.211 -0.824 1 91.81 228 ARG B C 1
ATOM 3811 O O . ARG B 1 228 ? 13.211 4 -1.227 1 91.81 228 ARG B O 1
ATOM 3818 N N . GLU B 1 229 ? 11.672 5.324 -0.289 1 87.44 229 GLU B N 1
ATOM 3819 C CA . GLU B 1 229 ? 12.656 6.363 -0.016 1 87.44 229 GLU B CA 1
ATOM 3820 C C . GLU B 1 229 ? 13.727 5.867 0.952 1 87.44 229 GLU B C 1
ATOM 3822 O O . GLU B 1 229 ? 14.914 6.117 0.75 1 87.44 229 GLU B O 1
ATOM 3827 N N . ASN B 1 230 ? 13.297 5.219 1.974 1 89 230 ASN B N 1
ATOM 3828 C CA . ASN B 1 230 ? 14.227 4.633 2.938 1 89 230 ASN B CA 1
ATOM 3829 C C . ASN B 1 230 ? 15.172 3.639 2.271 1 89 230 ASN B C 1
ATOM 3831 O O . ASN B 1 230 ? 16.375 3.662 2.52 1 89 230 ASN B O 1
ATOM 3835 N N . ARG B 1 231 ? 14.594 2.781 1.492 1 92.69 231 ARG B N 1
ATOM 3836 C CA . ARG B 1 231 ? 15.383 1.796 0.762 1 92.69 231 ARG B CA 1
ATOM 3837 C C . ARG B 1 231 ? 16.422 2.475 -0.121 1 92.69 231 ARG B C 1
ATOM 3839 O O . ARG B 1 231 ? 17.594 2.072 -0.14 1 92.69 231 ARG B O 1
ATOM 3846 N N . ASP B 1 232 ? 16.062 3.467 -0.838 1 92.5 232 ASP B N 1
ATOM 3847 C CA . ASP B 1 232 ? 16.984 4.211 -1.695 1 92.5 232 ASP B CA 1
ATOM 3848 C C . ASP B 1 232 ? 18.141 4.797 -0.885 1 92.5 232 ASP B C 1
ATOM 3850 O O . ASP B 1 232 ? 19.297 4.754 -1.317 1 92.5 232 ASP B O 1
ATOM 3854 N N . GLU B 1 233 ? 17.844 5.352 0.253 1 91.5 233 GLU B N 1
ATOM 3855 C CA . GLU B 1 233 ? 18.859 5.922 1.125 1 91.5 233 GLU B CA 1
ATOM 3856 C C . GLU B 1 233 ? 19.828 4.848 1.61 1 91.5 233 GLU B C 1
ATOM 3858 O O . GLU B 1 233 ? 21.047 5.078 1.66 1 91.5 233 GLU B O 1
ATOM 3863 N N . LEU B 1 234 ? 19.344 3.688 1.92 1 94.12 234 LEU B N 1
ATOM 3864 C CA . LEU B 1 234 ? 20.172 2.578 2.365 1 94.12 234 LEU B CA 1
ATOM 3865 C C . LEU B 1 234 ? 21.078 2.082 1.234 1 94.12 234 LEU B C 1
ATOM 3867 O O . LEU B 1 234 ? 22.25 1.77 1.456 1 94.12 234 LEU B O 1
ATOM 3871 N N . GLU B 1 235 ? 20.516 2.035 0.066 1 95.06 235 GLU B N 1
ATOM 3872 C CA . GLU B 1 235 ? 21.297 1.621 -1.096 1 95.06 235 GLU B CA 1
ATOM 3873 C C . GLU B 1 235 ? 22.453 2.582 -1.354 1 95.06 235 GLU B C 1
ATOM 3875 O O . GLU B 1 235 ? 23.547 2.156 -1.711 1 95.06 235 GLU B O 1
ATOM 3880 N N . LEU B 1 236 ? 22.203 3.867 -1.17 1 94.94 236 LEU B N 1
ATOM 3881 C CA . LEU B 1 236 ? 23.25 4.867 -1.326 1 94.94 236 LEU B CA 1
ATOM 3882 C C . LEU B 1 236 ? 24.328 4.684 -0.269 1 94.94 236 LEU B C 1
ATOM 3884 O O . LEU B 1 236 ? 25.531 4.711 -0.585 1 94.94 236 LEU B O 1
ATOM 3888 N N . GLU B 1 237 ? 23.922 4.516 0.914 1 94.31 237 GLU B N 1
ATOM 3889 C CA . GLU B 1 237 ? 24.875 4.309 1.996 1 94.31 237 GLU B CA 1
ATOM 3890 C C . GLU B 1 237 ? 25.703 3.047 1.765 1 94.31 237 GLU B C 1
ATOM 3892 O O . GLU B 1 237 ? 26.906 3.033 2.027 1 94.31 237 GLU B O 1
ATOM 3897 N N . LEU B 1 238 ? 25.125 1.986 1.314 1 94.75 238 LEU B N 1
ATOM 3898 C CA . LEU B 1 238 ? 25.812 0.732 1.038 1 94.75 238 LEU B CA 1
ATOM 3899 C C . LEU B 1 238 ? 26.859 0.915 -0.065 1 94.75 238 LEU B C 1
ATOM 3901 O O . LEU B 1 238 ? 27.969 0.382 0.025 1 94.75 238 LEU B O 1
ATOM 3905 N N . THR B 1 239 ? 26.469 1.616 -1.036 1 94.75 239 THR B N 1
ATOM 3906 C CA . THR B 1 239 ? 27.391 1.887 -2.131 1 94.75 239 THR B CA 1
ATOM 3907 C C . THR B 1 239 ? 28.625 2.656 -1.63 1 94.75 239 THR B C 1
ATOM 3909 O O . THR B 1 239 ? 29.75 2.344 -2.002 1 94.75 239 THR B O 1
ATOM 3912 N N . GLU B 1 240 ? 28.375 3.598 -0.821 1 93.31 240 GLU B N 1
ATOM 3913 C CA . GLU B 1 240 ? 29.469 4.371 -0.236 1 93.31 240 GLU B CA 1
ATOM 3914 C C . GLU B 1 240 ? 30.359 3.492 0.636 1 93.31 240 GLU B C 1
ATOM 3916 O O . GLU B 1 240 ? 31.578 3.613 0.598 1 93.31 240 GLU B O 1
ATOM 3921 N N . ASN B 1 241 ? 29.734 2.646 1.351 1 91.88 241 ASN B N 1
ATOM 3922 C CA . ASN B 1 241 ? 30.5 1.745 2.209 1 91.88 241 ASN B CA 1
ATOM 3923 C C . ASN B 1 241 ? 31.344 0.767 1.393 1 91.88 241 ASN B C 1
ATOM 3925 O O . ASN B 1 241 ? 32.469 0.466 1.755 1 91.88 241 ASN B O 1
ATOM 3929 N N . ARG B 1 242 ? 30.797 0.292 0.335 1 92.94 242 ARG B N 1
ATOM 3930 C CA . ARG B 1 242 ? 31.516 -0.632 -0.53 1 92.94 242 ARG B CA 1
ATOM 3931 C C . ARG B 1 242 ? 32.75 0.044 -1.151 1 92.94 242 ARG B C 1
ATOM 3933 O O . ARG B 1 242 ? 33.781 -0.579 -1.303 1 92.94 242 ARG B O 1
ATOM 3940 N N . LYS B 1 243 ? 32.531 1.266 -1.434 1 92.44 243 LYS B N 1
ATOM 3941 C CA . LYS B 1 243 ? 33.656 2.031 -1.945 1 92.44 243 LYS B CA 1
ATOM 3942 C C . LYS B 1 243 ? 34.75 2.172 -0.887 1 92.44 243 LYS B C 1
ATOM 3944 O O . LYS B 1 243 ? 35.938 2.008 -1.186 1 92.44 243 LYS B O 1
ATOM 3949 N N . LEU B 1 244 ? 34.406 2.443 0.241 1 90.69 244 LEU B N 1
ATOM 3950 C CA . LEU B 1 244 ? 35.375 2.605 1.34 1 90.69 244 LEU B CA 1
ATOM 3951 C C . LEU B 1 244 ? 36.094 1.301 1.611 1 90.69 244 LEU B C 1
ATOM 3953 O O . LEU B 1 244 ? 37.312 1.31 1.863 1 90.69 244 LEU B O 1
ATOM 3957 N N . ILE B 1 245 ? 35.469 0.238 1.603 1 89.81 245 ILE B N 1
ATOM 3958 C CA . ILE B 1 245 ? 36.062 -1.073 1.852 1 89.81 245 ILE B CA 1
ATOM 3959 C C . ILE B 1 245 ? 37.062 -1.396 0.762 1 89.81 245 ILE B C 1
ATOM 3961 O O . ILE B 1 245 ? 38.156 -1.92 1.048 1 89.81 245 ILE B O 1
ATOM 3965 N N . THR B 1 246 ? 36.625 -1.066 -0.433 1 89.44 246 THR B N 1
ATOM 3966 C CA . THR B 1 246 ? 37.531 -1.313 -1.55 1 89.44 246 THR B CA 1
ATOM 3967 C C . THR B 1 246 ? 38.75 -0.44 -1.438 1 89.44 246 THR B C 1
ATOM 3969 O O . THR B 1 246 ? 39.875 -0.901 -1.702 1 89.44 246 THR B O 1
ATOM 3972 N N . GLU B 1 247 ? 38.656 0.77 -1.093 1 86.06 247 GLU B N 1
ATOM 3973 C CA . GLU B 1 247 ? 39.75 1.701 -0.969 1 86.06 247 GLU B CA 1
ATOM 3974 C C . GLU B 1 247 ? 40.688 1.307 0.181 1 86.06 247 GLU B C 1
ATOM 3976 O O . GLU B 1 247 ? 41.906 1.441 0.078 1 86.06 247 GLU B O 1
ATOM 3981 N N . LYS B 1 248 ? 40.188 0.85 1.205 1 80 248 LYS B N 1
ATOM 3982 C CA . LYS B 1 248 ? 41 0.471 2.354 1 80 248 LYS B CA 1
ATOM 3983 C C . LYS B 1 248 ? 41.625 -0.896 2.143 1 80 248 LYS B C 1
ATOM 3985 O O . LYS B 1 248 ? 42.562 -1.265 2.855 1 80 248 LYS B O 1
ATOM 3990 N N . GLY B 1 249 ? 41.062 -1.726 1.365 1 70.38 249 GLY B N 1
ATOM 3991 C CA . GLY B 1 249 ? 41.656 -3.016 1.054 1 70.38 249 GLY B CA 1
ATOM 3992 C C . GLY B 1 249 ? 42.75 -2.934 0.004 1 70.38 249 GLY B C 1
ATOM 3993 O O . GLY B 1 249 ? 43.469 -3.906 -0.229 1 70.38 249 GLY B O 1
ATOM 3994 N N . GLN B 1 250 ? 42.719 -1.855 -0.773 1 56.44 250 GLN B N 1
ATOM 3995 C CA . GLN B 1 250 ? 43.906 -1.623 -1.579 1 56.44 250 GLN B CA 1
ATOM 3996 C C . GLN B 1 250 ? 45 -0.967 -0.752 1 56.44 250 GLN B C 1
ATOM 3998 O O . GLN B 1 250 ? 44.719 -0.234 0.198 1 56.44 250 GLN B O 1
#

Secondary structure (DSSP, 8-state):
-PPPHHHHHHHHHHHHHT-SSSPPS-GGGGTT-HHHHHHHHHHHT--HHHHHTTS-HHHHHHHHHHHHHHHH--TT--S-SS-HHHHHHT-HHHHHHHHHHHHHHHHH-SSS---GGGS-HHHHHHHHHHHHHHHHTGGGHHHHHHHHHHS------------------------------TTGGG-----SSS----TTS---HHHHHHHSHHHHHHHHHHHHHHHHHHHHHHHHHHHHHHHHHHHHH-/-PPPHHHHHHHHHHHHHT-SSSPPS-GGGGTT-HHHHHHHHHHHT--HHHHHTTS-HHHHHHHHHHHHHHHH--TT--S-SS-HHHHHHT-HHHHHHHHHHHHHHHHH-SSS---GGGS-HHHHHHHHHHHHHHHHTTTSHHHHHHHHHHS------------------------------TTGGG-----SSS----TTS---HHHHHHHSHHHHHHHHHHHHHHHHHHHHHHHHHHHHHHHHHHHHH-